Protein AF-A0A1Q9NNF5-F1 (afdb_monomer_lite)

Structure (mmCIF, N/CA/C/O backbone):
data_AF-A0A1Q9NNF5-F1
#
_entry.id   AF-A0A1Q9NNF5-F1
#
loop_
_atom_site.group_PDB
_atom_site.id
_atom_site.type_symbol
_atom_site.label_atom_id
_atom_site.label_alt_id
_atom_site.label_comp_id
_atom_site.label_asym_id
_atom_site.label_entity_id
_atom_site.label_seq_id
_atom_site.pdbx_PDB_ins_code
_atom_site.Cartn_x
_atom_site.Cartn_y
_atom_site.Cartn_z
_atom_site.occupancy
_atom_site.B_iso_or_equiv
_atom_site.auth_seq_id
_atom_site.auth_comp_id
_atom_site.auth_asym_id
_atom_site.auth_atom_id
_atom_site.pdbx_PDB_model_num
ATOM 1 N N . MET A 1 1 ? 34.067 -23.272 -30.850 1.00 52.88 1 MET A N 1
ATOM 2 C CA . MET A 1 1 ? 32.939 -22.988 -29.934 1.00 52.88 1 MET A CA 1
ATOM 3 C C . MET A 1 1 ? 32.273 -24.310 -29.605 1.00 52.88 1 MET A C 1
ATOM 5 O O . MET A 1 1 ? 31.992 -25.048 -30.540 1.00 52.88 1 MET A O 1
ATOM 9 N N . SER A 1 2 ? 32.090 -24.673 -28.335 1.00 59.97 2 SER A N 1
ATOM 10 C CA . SER A 1 2 ? 31.437 -25.950 -28.045 1.00 59.97 2 SER A CA 1
ATOM 11 C C . SER A 1 2 ? 29.929 -25.803 -28.293 1.00 59.97 2 SER A C 1
ATOM 13 O O . SER A 1 2 ? 29.270 -24.899 -27.780 1.00 59.97 2 SER A O 1
ATOM 15 N N . GLN A 1 3 ? 29.388 -26.689 -29.127 1.00 65.62 3 GLN A N 1
ATOM 16 C CA . GLN A 1 3 ? 27.963 -26.795 -29.451 1.00 65.62 3 GLN A CA 1
ATOM 17 C C . GLN A 1 3 ? 27.098 -26.946 -28.181 1.00 65.62 3 GLN A C 1
ATOM 19 O O . GLN A 1 3 ? 25.908 -26.631 -28.199 1.00 65.62 3 GLN A O 1
ATOM 24 N N . ALA A 1 4 ? 27.700 -27.371 -27.061 1.00 62.69 4 ALA A N 1
ATOM 25 C CA . ALA A 1 4 ? 27.049 -27.544 -25.768 1.00 62.69 4 ALA A CA 1
ATOM 26 C C . ALA A 1 4 ? 26.644 -26.219 -25.099 1.00 62.69 4 ALA A C 1
ATOM 28 O O . ALA A 1 4 ? 25.601 -26.186 -24.444 1.00 62.69 4 ALA A O 1
ATOM 29 N N . LEU A 1 5 ? 27.392 -25.120 -25.290 1.00 74.25 5 LEU A N 1
ATOM 30 C CA . LEU A 1 5 ? 26.993 -23.809 -24.765 1.00 74.25 5 LEU A CA 1
ATOM 31 C C . LEU A 1 5 ? 25.682 -23.343 -25.409 1.00 74.25 5 LEU A C 1
ATOM 33 O O . LEU A 1 5 ? 24.772 -22.940 -24.693 1.00 74.25 5 LEU A O 1
ATOM 37 N N . ILE A 1 6 ? 25.575 -23.445 -26.738 1.00 73.69 6 ILE A N 1
ATOM 38 C CA . ILE A 1 6 ? 24.424 -22.958 -27.521 1.00 73.69 6 ILE A CA 1
ATOM 39 C C . ILE A 1 6 ? 23.177 -23.814 -27.286 1.00 73.69 6 ILE A C 1
ATOM 41 O O . ILE A 1 6 ? 22.072 -23.290 -27.283 1.00 73.69 6 ILE A O 1
ATOM 45 N N . SER A 1 7 ? 23.346 -25.126 -27.105 1.00 73.69 7 SER A N 1
ATOM 46 C CA . SER A 1 7 ? 22.229 -26.080 -27.108 1.00 73.69 7 SER A CA 1
ATOM 47 C C . SER A 1 7 ? 21.717 -26.478 -25.724 1.00 73.69 7 SER A C 1
ATOM 49 O O . SER A 1 7 ? 20.664 -27.098 -25.644 1.00 73.69 7 SER A O 1
ATOM 51 N N . ASN A 1 8 ? 22.457 -26.206 -24.641 1.00 82.38 8 ASN A N 1
ATOM 52 C CA . ASN A 1 8 ? 22.173 -26.786 -23.323 1.00 82.38 8 ASN A CA 1
ATOM 53 C C . ASN A 1 8 ? 22.546 -25.871 -22.141 1.00 82.38 8 ASN A C 1
ATOM 55 O O . ASN A 1 8 ? 23.045 -26.329 -21.102 1.00 82.38 8 ASN A O 1
ATOM 59 N N . SER A 1 9 ? 22.289 -24.575 -22.287 1.00 87.25 9 SER A N 1
ATOM 60 C CA . SER A 1 9 ? 22.488 -23.573 -21.239 1.00 87.25 9 SER A CA 1
ATOM 61 C C . SER A 1 9 ? 21.176 -22.966 -20.741 1.00 87.25 9 SER A C 1
ATOM 63 O O . SER A 1 9 ? 20.181 -22.883 -21.462 1.00 87.25 9 SER A O 1
ATOM 65 N N . ILE A 1 10 ? 21.199 -22.527 -19.487 1.00 87.62 10 ILE A N 1
ATOM 66 C CA . ILE A 1 10 ? 20.149 -21.745 -18.844 1.00 87.62 10 ILE A CA 1
ATOM 67 C C . ILE A 1 10 ? 20.774 -20.422 -18.426 1.00 87.62 10 ILE A C 1
ATOM 69 O O . ILE A 1 10 ? 21.730 -20.415 -17.646 1.00 87.62 10 ILE A O 1
ATOM 73 N N . LEU A 1 11 ? 20.229 -19.321 -18.926 1.00 87.44 11 LEU A N 1
ATOM 74 C CA . LEU A 1 11 ? 20.533 -17.993 -18.427 1.00 87.44 11 LEU A CA 1
ATOM 75 C C . LEU A 1 11 ? 19.436 -17.554 -17.458 1.00 87.44 11 LEU A C 1
ATOM 77 O O . LEU A 1 11 ? 18.248 -17.644 -17.763 1.00 87.44 11 LEU A O 1
ATOM 81 N N . LEU A 1 12 ? 19.842 -17.072 -16.290 1.00 85.69 12 LEU A N 1
ATOM 82 C CA . LEU A 1 12 ? 18.960 -16.497 -15.288 1.00 85.69 12 LEU A CA 1
ATOM 83 C C . LEU A 1 12 ? 19.357 -15.043 -15.048 1.00 85.69 12 LEU A C 1
ATOM 85 O O . LEU A 1 12 ? 20.533 -14.753 -14.816 1.00 85.69 12 LEU A O 1
ATOM 89 N N . ILE A 1 13 ? 18.366 -14.159 -15.052 1.00 80.88 13 ILE A N 1
ATOM 90 C CA . ILE A 1 13 ? 18.505 -12.766 -14.624 1.00 80.88 13 ILE A CA 1
ATOM 91 C C . ILE A 1 13 ? 17.616 -12.585 -13.399 1.00 80.88 13 ILE A C 1
ATOM 93 O O . ILE A 1 13 ? 16.454 -13.002 -13.386 1.00 80.88 13 ILE A O 1
ATOM 97 N N . GLY A 1 14 ? 18.169 -12.017 -12.338 1.00 79.75 14 GLY A N 1
ATOM 98 C CA . GLY A 1 14 ? 17.475 -11.850 -11.073 1.00 79.75 14 GLY A CA 1
ATOM 99 C C . GLY A 1 14 ? 18.003 -10.690 -10.250 1.00 79.75 14 GLY A C 1
ATOM 100 O O . GLY A 1 14 ? 18.877 -9.943 -10.676 1.00 79.75 14 GLY A O 1
ATOM 101 N N . GLU A 1 15 ? 17.473 -10.581 -9.044 1.00 79.06 15 GLU A N 1
ATOM 102 C CA . GLU A 1 15 ? 17.769 -9.534 -8.077 1.00 79.06 15 GLU A CA 1
ATOM 103 C C . GLU A 1 15 ? 18.079 -10.141 -6.705 1.00 79.06 15 GLU A C 1
ATOM 105 O O . GLU A 1 15 ? 17.479 -11.138 -6.276 1.00 79.06 15 GLU A O 1
ATOM 110 N N . LYS A 1 16 ? 19.047 -9.541 -6.012 1.00 76.00 16 LYS A N 1
ATOM 111 C CA . LYS A 1 16 ? 19.482 -9.898 -4.664 1.00 76.00 16 LYS A CA 1
ATOM 112 C C . LYS A 1 16 ? 19.094 -8.801 -3.688 1.00 76.00 16 LYS A C 1
ATOM 114 O O . LYS A 1 16 ? 19.669 -7.720 -3.690 1.00 76.00 16 LYS A O 1
ATOM 119 N N . TYR A 1 17 ? 18.196 -9.125 -2.776 1.00 72.69 17 TYR A N 1
ATOM 120 C CA . TYR A 1 17 ? 17.794 -8.251 -1.682 1.00 72.69 17 TYR A CA 1
ATOM 121 C C . TYR A 1 17 ? 18.432 -8.752 -0.397 1.00 72.69 17 TYR A C 1
ATOM 123 O O . TYR A 1 17 ? 17.888 -9.681 0.187 1.00 72.69 17 TYR A O 1
ATOM 131 N N . GLN A 1 18 ? 19.558 -8.187 0.048 1.00 72.50 18 GLN A N 1
ATOM 132 C CA . GLN A 1 18 ? 20.270 -8.580 1.280 1.00 72.50 18 GLN A CA 1
ATOM 133 C C . GLN A 1 18 ? 20.486 -10.115 1.424 1.00 72.50 18 GLN A C 1
ATOM 135 O O . GLN A 1 18 ? 21.548 -10.633 1.074 1.00 72.50 18 GLN A O 1
ATOM 140 N N . THR A 1 19 ? 19.478 -10.860 1.902 1.00 65.31 19 THR A N 1
ATOM 141 C CA . THR A 1 19 ? 19.438 -12.328 2.067 1.00 65.31 19 THR A CA 1
ATOM 142 C C . THR A 1 19 ? 18.546 -13.086 1.061 1.00 65.31 19 THR A C 1
ATOM 144 O O . THR A 1 19 ? 18.674 -14.308 0.906 1.00 65.31 19 THR A O 1
ATOM 147 N N . LYS A 1 20 ? 17.638 -12.409 0.352 1.00 74.69 20 LYS A N 1
ATOM 148 C CA . LYS A 1 20 ? 16.698 -12.998 -0.612 1.00 74.69 20 LYS A CA 1
ATOM 149 C C . LYS A 1 20 ? 17.217 -12.870 -2.043 1.00 74.69 20 LYS A C 1
ATOM 151 O O . LYS A 1 20 ? 17.860 -11.896 -2.410 1.00 74.69 20 LYS A O 1
ATOM 156 N N . LEU A 1 21 ? 16.911 -13.880 -2.852 1.00 78.56 21 LEU A N 1
ATOM 157 C CA . LEU A 1 21 ? 17.210 -13.905 -4.282 1.00 78.56 21 LEU A CA 1
ATOM 158 C C . LEU A 1 21 ? 15.917 -14.174 -5.049 1.00 78.56 21 LEU A C 1
ATOM 160 O O . LEU A 1 21 ? 15.221 -15.159 -4.758 1.00 78.56 21 LEU A O 1
ATOM 164 N N . VAL A 1 22 ? 15.606 -13.303 -6.002 1.00 75.25 22 VAL A N 1
ATOM 165 C CA . VAL A 1 22 ? 14.420 -13.369 -6.859 1.00 75.25 22 VAL A CA 1
ATOM 166 C C . VAL A 1 22 ? 14.890 -13.511 -8.300 1.00 75.25 22 VAL A C 1
ATOM 168 O O . VAL A 1 22 ? 15.716 -12.734 -8.757 1.00 75.25 22 VAL A O 1
ATOM 171 N N . TRP A 1 23 ? 14.404 -14.526 -9.011 1.00 81.00 23 TRP A N 1
ATOM 172 C CA . TRP A 1 23 ? 14.665 -14.663 -10.443 1.00 81.00 23 TRP A CA 1
ATOM 173 C C . TRP A 1 23 ? 13.545 -13.968 -11.199 1.00 81.00 23 TRP A C 1
ATOM 175 O O . TRP A 1 23 ? 12.379 -14.266 -10.955 1.00 81.00 23 TRP A O 1
ATOM 185 N N . ILE A 1 24 ? 13.914 -13.052 -12.085 1.00 68.88 24 ILE A N 1
ATOM 186 C CA . ILE A 1 24 ? 12.979 -12.227 -12.853 1.00 68.88 24 ILE A CA 1
ATOM 187 C C . ILE A 1 24 ? 12.796 -12.832 -14.236 1.00 68.88 24 ILE A C 1
ATOM 189 O O . ILE A 1 24 ? 11.685 -12.887 -14.749 1.00 68.88 24 ILE A O 1
ATOM 193 N N . GLN A 1 25 ? 13.883 -13.327 -14.828 1.00 70.31 25 GLN A N 1
ATOM 194 C CA . GLN A 1 25 ? 13.855 -13.886 -16.167 1.00 70.31 25 GLN A CA 1
ATOM 195 C C . GLN A 1 25 ? 14.665 -15.172 -16.249 1.00 70.31 25 GLN A C 1
ATOM 197 O O . GLN A 1 25 ? 15.715 -15.325 -15.618 1.00 70.31 25 GLN A O 1
ATOM 202 N N . ILE A 1 26 ? 14.158 -16.099 -17.053 1.00 81.19 26 ILE A N 1
ATOM 203 C CA . ILE A 1 26 ? 14.744 -17.411 -17.282 1.00 81.19 26 ILE A CA 1
ATOM 204 C C . ILE A 1 26 ? 14.746 -17.636 -18.786 1.00 81.19 26 ILE A C 1
ATOM 206 O O . ILE A 1 26 ? 13.696 -17.575 -19.420 1.00 81.19 26 ILE A O 1
ATOM 210 N N . TYR A 1 27 ? 15.910 -17.934 -19.347 1.00 82.38 27 TYR A N 1
ATOM 211 C CA . TYR A 1 27 ? 16.028 -18.380 -20.724 1.00 82.38 27 TYR A CA 1
ATOM 212 C C . TYR A 1 27 ? 16.717 -19.734 -20.776 1.00 82.38 27 TYR A C 1
ATOM 214 O O . TYR A 1 27 ? 17.855 -19.894 -20.342 1.00 82.38 27 TYR A O 1
ATOM 222 N N . GLU A 1 28 ? 15.994 -20.721 -21.290 1.00 85.81 28 GLU A N 1
ATOM 223 C CA . GLU A 1 28 ? 16.444 -22.097 -21.437 1.00 85.81 28 GLU A CA 1
ATOM 224 C C . GLU A 1 28 ? 16.640 -22.372 -22.926 1.00 85.81 28 GLU A C 1
ATOM 226 O O . GLU A 1 28 ? 15.681 -22.384 -23.692 1.00 85.81 28 GLU A O 1
ATOM 231 N N . THR A 1 29 ? 17.896 -22.528 -23.335 1.00 83.38 29 THR A N 1
ATOM 232 C CA . THR A 1 29 ? 18.288 -22.547 -24.755 1.00 83.38 29 THR A CA 1
ATOM 233 C C . THR A 1 29 ? 17.763 -23.746 -25.538 1.00 83.38 29 THR A C 1
ATOM 235 O O . THR A 1 29 ? 17.533 -23.614 -26.736 1.00 83.38 29 THR A O 1
ATOM 238 N N . SER A 1 30 ? 17.561 -24.901 -24.894 1.00 79.69 30 SER A N 1
ATOM 239 C CA . SER A 1 30 ? 17.047 -26.096 -25.574 1.00 79.69 30 SER A CA 1
ATOM 240 C C . SER A 1 30 ? 15.529 -26.064 -25.739 1.00 79.69 30 SER A C 1
ATOM 242 O O . SER A 1 30 ? 15.011 -26.674 -26.664 1.00 79.69 30 SER A O 1
ATOM 244 N N . GLN A 1 31 ? 14.820 -25.368 -24.846 1.00 77.75 31 GLN A N 1
ATOM 245 C CA . GLN A 1 31 ? 13.364 -25.424 -24.669 1.00 77.75 31 GLN A CA 1
ATOM 246 C C . GLN A 1 31 ? 12.803 -26.839 -24.416 1.00 77.75 31 GLN A C 1
ATOM 248 O O . GLN A 1 31 ? 11.600 -27.072 -24.518 1.00 77.75 31 GLN A O 1
ATOM 253 N N . LEU A 1 32 ? 13.655 -27.803 -24.049 1.00 79.88 32 LEU A N 1
ATOM 254 C CA . LEU A 1 32 ? 13.288 -29.210 -23.850 1.00 79.88 32 LEU A CA 1
ATOM 255 C C . LEU A 1 32 ? 13.129 -29.581 -22.364 1.00 79.88 32 LEU A C 1
ATOM 257 O O . LEU A 1 32 ? 12.728 -30.706 -22.034 1.00 79.88 32 LEU A O 1
ATOM 261 N N . LEU A 1 33 ? 13.462 -28.683 -21.427 1.00 82.25 33 LEU A N 1
ATOM 262 C CA . LEU A 1 33 ? 13.377 -28.984 -19.997 1.00 82.25 33 LEU A CA 1
ATOM 263 C C . LEU A 1 33 ? 11.938 -28.930 -19.471 1.00 82.25 33 LEU A C 1
ATOM 265 O O . LEU A 1 33 ? 11.302 -27.884 -19.421 1.00 82.25 33 LEU A O 1
ATOM 269 N N . LYS A 1 34 ? 11.466 -30.058 -18.923 1.00 83.38 34 LYS A N 1
ATOM 270 C CA . LYS A 1 34 ? 10.212 -30.099 -18.154 1.00 83.38 34 LYS A CA 1
ATOM 271 C C . LYS A 1 34 ? 10.272 -29.147 -16.955 1.00 83.38 34 LYS A C 1
ATOM 273 O O . LYS A 1 34 ? 11.244 -29.158 -16.193 1.00 83.38 34 LYS A O 1
ATOM 278 N N . GLU A 1 35 ? 9.177 -28.434 -16.711 1.00 78.56 35 GLU A N 1
ATOM 279 C CA . GLU A 1 35 ? 9.052 -27.403 -15.673 1.00 78.56 35 GLU A CA 1
ATOM 280 C C . GLU A 1 35 ? 9.524 -27.863 -14.280 1.00 78.56 35 GLU A C 1
ATOM 282 O O . GLU A 1 35 ? 10.325 -27.191 -13.629 1.00 78.56 35 GLU A O 1
ATOM 287 N N . LYS A 1 36 ? 9.113 -29.060 -13.832 1.00 77.75 36 LYS A N 1
ATOM 288 C CA . LYS A 1 36 ? 9.532 -29.632 -12.536 1.00 77.75 36 LYS A CA 1
ATOM 289 C C . LYS A 1 36 ? 11.057 -29.728 -12.404 1.00 77.75 36 LYS A C 1
ATOM 291 O O . LYS A 1 36 ? 11.611 -29.479 -11.334 1.00 77.75 36 LYS A O 1
ATOM 296 N N . LYS A 1 37 ? 11.745 -30.090 -13.491 1.00 82.25 37 LYS A N 1
ATOM 297 C CA . LYS A 1 37 ? 13.206 -30.222 -13.530 1.00 82.25 37 LYS A CA 1
ATOM 298 C C . LYS A 1 37 ? 13.874 -28.847 -13.518 1.00 82.25 37 LYS A C 1
ATOM 300 O O . LYS A 1 37 ? 14.838 -28.663 -12.780 1.00 82.25 37 LYS A O 1
ATOM 305 N N . LEU A 1 38 ? 13.324 -27.884 -14.258 1.00 81.81 38 LEU A N 1
ATOM 306 C CA . LEU A 1 38 ? 13.782 -26.494 -14.265 1.00 81.81 38 LEU A CA 1
ATOM 307 C C . LEU A 1 38 ? 13.649 -25.844 -12.877 1.00 81.81 38 LEU A C 1
ATOM 309 O O . LEU A 1 38 ? 14.628 -25.314 -12.355 1.00 81.81 38 LEU A O 1
ATOM 313 N N . ARG A 1 39 ? 12.491 -25.982 -12.213 1.00 80.94 39 ARG A N 1
ATOM 314 C CA . ARG A 1 39 ? 12.267 -25.483 -10.841 1.00 80.94 39 ARG A CA 1
ATOM 315 C C . ARG A 1 39 ? 13.273 -26.054 -9.838 1.00 80.94 39 ARG A C 1
ATOM 317 O O . ARG A 1 39 ? 13.749 -25.327 -8.968 1.00 80.94 39 ARG A O 1
ATOM 324 N N . ASN A 1 40 ? 13.613 -27.339 -9.955 1.00 82.25 40 ASN A N 1
ATOM 325 C CA . ASN A 1 40 ? 14.619 -27.962 -9.093 1.00 82.25 40 ASN A CA 1
ATOM 326 C C . ASN A 1 40 ? 16.016 -27.369 -9.324 1.00 82.25 40 ASN A C 1
ATOM 328 O O . ASN A 1 40 ? 16.675 -27.003 -8.356 1.00 82.25 40 ASN A O 1
ATOM 332 N N . ILE A 1 41 ? 16.426 -27.193 -10.585 1.00 85.62 41 ILE A N 1
ATOM 333 C CA . ILE A 1 41 ? 17.709 -26.559 -10.930 1.00 85.62 41 ILE A CA 1
ATOM 334 C C . ILE A 1 41 ? 17.779 -25.137 -10.357 1.00 85.62 41 ILE A C 1
ATOM 336 O O . ILE A 1 41 ? 18.749 -24.782 -9.694 1.00 85.62 41 ILE A O 1
ATOM 340 N N . ILE A 1 42 ? 16.729 -24.337 -10.547 1.00 86.56 42 ILE A N 1
ATOM 341 C CA . ILE A 1 42 ? 16.661 -22.953 -10.060 1.00 86.56 42 ILE A CA 1
ATOM 342 C C . ILE A 1 42 ? 16.744 -22.890 -8.527 1.00 86.56 42 ILE A C 1
ATOM 344 O O . ILE A 1 42 ? 17.448 -22.038 -7.975 1.00 86.56 42 ILE A O 1
ATOM 348 N N . ARG A 1 43 ? 16.060 -23.804 -7.823 1.00 84.38 43 ARG A N 1
ATOM 349 C CA . ARG A 1 43 ? 16.117 -23.908 -6.356 1.00 84.38 43 ARG A CA 1
ATOM 350 C C . ARG A 1 43 ? 17.526 -24.250 -5.871 1.00 84.38 43 ARG A C 1
ATOM 352 O O . ARG A 1 43 ? 17.997 -23.652 -4.899 1.00 84.38 43 ARG A O 1
ATOM 359 N N . ASP A 1 44 ? 18.203 -25.170 -6.550 1.00 84.81 44 ASP A N 1
ATOM 360 C CA . ASP A 1 44 ? 19.571 -25.565 -6.214 1.00 84.81 44 ASP A CA 1
ATOM 361 C C . ASP A 1 44 ? 20.545 -24.400 -6.420 1.00 84.81 44 ASP A C 1
ATOM 363 O O . ASP A 1 44 ? 21.310 -24.071 -5.509 1.00 84.81 44 ASP A O 1
ATOM 367 N N . ILE A 1 45 ? 20.467 -23.712 -7.564 1.00 86.62 45 ILE A N 1
ATOM 368 C CA . ILE A 1 45 ? 21.270 -22.513 -7.851 1.00 86.62 45 ILE A CA 1
ATOM 369 C C . ILE A 1 45 ? 21.061 -21.463 -6.754 1.00 86.62 45 ILE A C 1
ATOM 371 O O . ILE A 1 45 ? 22.030 -21.012 -6.137 1.00 86.62 45 ILE A O 1
ATOM 375 N N . LYS A 1 46 ? 19.800 -21.133 -6.445 1.00 85.19 46 LYS A N 1
ATOM 376 C CA . LYS A 1 46 ? 19.439 -20.171 -5.394 1.00 85.19 46 LYS A CA 1
ATOM 377 C C . LYS A 1 46 ? 20.054 -20.546 -4.043 1.00 85.19 46 LYS A C 1
ATOM 379 O O . LYS A 1 46 ? 20.687 -19.711 -3.403 1.00 85.19 46 LYS A O 1
ATOM 384 N N . THR A 1 47 ? 19.943 -21.813 -3.644 1.00 83.94 47 THR A N 1
ATOM 385 C CA . THR A 1 47 ? 20.493 -22.319 -2.376 1.00 83.94 47 THR A CA 1
ATOM 386 C C . THR A 1 47 ? 22.017 -22.190 -2.317 1.00 83.94 47 THR A C 1
ATOM 388 O O . THR A 1 47 ? 22.580 -21.861 -1.270 1.00 83.94 47 THR A O 1
ATOM 391 N N . HIS A 1 48 ? 22.709 -22.456 -3.426 1.00 83.38 48 HIS A N 1
ATOM 392 C CA . HIS A 1 48 ? 24.164 -22.354 -3.491 1.00 83.38 48 HIS A CA 1
ATOM 393 C C . HIS A 1 48 ? 24.665 -20.908 -3.414 1.00 83.38 48 HIS A C 1
ATOM 395 O O . HIS A 1 48 ? 25.661 -20.666 -2.724 1.00 83.38 48 HIS A O 1
ATOM 401 N N . ILE A 1 49 ? 23.970 -19.971 -4.065 1.00 82.19 49 ILE A N 1
ATOM 402 C CA . ILE A 1 49 ? 24.294 -18.539 -4.022 1.00 82.19 49 ILE A CA 1
ATOM 403 C C . ILE A 1 49 ? 23.993 -17.962 -2.629 1.00 82.19 49 ILE A C 1
ATOM 405 O O . ILE A 1 49 ? 24.868 -17.341 -2.034 1.00 82.19 49 ILE A O 1
ATOM 409 N N . GLN A 1 50 ? 22.813 -18.228 -2.053 1.00 81.75 50 GLN A N 1
ATOM 410 C CA . GLN A 1 50 ? 22.420 -17.694 -0.736 1.00 81.75 50 GLN A CA 1
ATOM 411 C C . GLN A 1 50 ? 23.322 -18.168 0.410 1.00 81.75 50 GLN A C 1
ATOM 413 O O . GLN A 1 50 ? 23.565 -17.428 1.355 1.00 81.75 50 GLN A O 1
ATOM 418 N N . LYS A 1 51 ? 23.865 -19.388 0.324 1.00 82.06 51 LYS A N 1
ATOM 419 C CA . LYS A 1 51 ? 24.823 -19.913 1.312 1.00 82.06 51 LYS A CA 1
ATOM 420 C C . LYS A 1 51 ? 26.258 -19.393 1.106 1.00 82.06 51 LYS A C 1
ATOM 422 O O . LYS A 1 51 ? 27.180 -19.980 1.666 1.00 82.06 51 LYS A O 1
ATOM 427 N N . ASN A 1 52 ? 26.465 -18.372 0.263 1.00 71.94 52 ASN A N 1
ATOM 428 C CA . ASN A 1 52 ? 27.774 -17.827 -0.127 1.00 71.94 52 ASN A CA 1
ATOM 429 C C . ASN A 1 52 ? 28.774 -18.901 -0.595 1.00 71.94 52 ASN A C 1
ATOM 431 O O . ASN A 1 52 ? 29.987 -18.757 -0.454 1.00 71.94 52 ASN A O 1
ATOM 435 N N . ARG A 1 53 ? 28.284 -20.017 -1.157 1.00 74.25 53 ARG A N 1
ATOM 436 C CA . ARG A 1 53 ? 29.151 -21.135 -1.563 1.00 74.25 53 ARG A CA 1
ATOM 437 C C . ARG A 1 53 ? 29.754 -20.954 -2.957 1.00 74.25 53 ARG A C 1
ATOM 439 O O . ARG A 1 53 ? 30.411 -21.866 -3.461 1.00 74.25 53 ARG A O 1
ATOM 446 N N . ILE A 1 54 ? 29.442 -19.846 -3.609 1.00 75.12 54 ILE A N 1
ATOM 447 C CA . ILE A 1 54 ? 29.984 -19.393 -4.885 1.00 75.12 54 ILE A CA 1
ATOM 448 C C . ILE A 1 54 ? 30.202 -17.893 -4.679 1.00 75.12 54 ILE A C 1
ATOM 450 O O . ILE A 1 54 ? 29.374 -17.268 -4.023 1.00 75.12 54 ILE A O 1
ATOM 454 N N . LYS A 1 55 ? 31.313 -17.337 -5.170 1.00 79.50 55 LYS A N 1
ATOM 455 C CA . LYS A 1 55 ? 31.590 -15.891 -5.122 1.00 79.50 55 LYS A CA 1
ATOM 456 C C . LYS A 1 55 ? 31.223 -15.241 -6.460 1.00 79.50 55 LYS A C 1
ATOM 458 O O . LYS A 1 55 ? 31.315 -15.908 -7.491 1.00 79.50 55 LYS A O 1
ATOM 463 N N . SER A 1 56 ? 30.844 -13.962 -6.456 1.00 81.00 56 SER A N 1
ATOM 464 C CA . SER A 1 56 ? 30.572 -13.217 -7.696 1.00 81.00 56 SER A CA 1
ATOM 465 C C . SER A 1 56 ? 31.810 -13.251 -8.598 1.00 81.00 56 SER A C 1
ATOM 467 O O . SER A 1 56 ? 32.933 -13.165 -8.094 1.00 81.00 56 SER A O 1
ATOM 469 N N . GLY A 1 57 ? 31.620 -13.452 -9.903 1.00 78.94 57 GLY A N 1
ATOM 470 C CA . GLY A 1 57 ? 32.711 -13.579 -10.876 1.00 78.94 57 GLY A CA 1
ATOM 471 C C . GLY A 1 57 ? 33.441 -14.929 -10.830 1.00 78.94 57 GLY A C 1
ATOM 472 O O . GLY A 1 57 ? 34.480 -15.103 -11.473 1.00 78.94 57 GLY A O 1
ATOM 473 N N . SER A 1 58 ? 32.923 -15.911 -10.081 1.00 79.19 58 SER A N 1
ATOM 474 C CA . SER A 1 58 ? 33.480 -17.265 -10.025 1.00 79.19 58 SER A CA 1
ATOM 475 C C . SER A 1 58 ? 32.540 -18.301 -10.636 1.00 79.19 58 SER A C 1
ATOM 477 O O . SER A 1 58 ? 31.317 -18.165 -10.633 1.00 79.19 58 SER A O 1
ATOM 479 N N . ALA A 1 59 ? 33.145 -19.354 -11.179 1.00 82.31 59 ALA A N 1
ATOM 480 C CA . ALA A 1 59 ? 32.447 -20.480 -11.774 1.00 82.31 59 ALA A CA 1
ATOM 481 C C . ALA A 1 59 ? 32.550 -21.693 -10.843 1.00 82.31 59 ALA A C 1
ATOM 483 O O . ALA A 1 59 ? 33.624 -21.982 -10.313 1.00 82.31 59 ALA A O 1
ATOM 484 N N . ARG A 1 60 ? 31.451 -22.426 -10.653 1.00 82.06 60 ARG A N 1
ATOM 485 C CA . ARG A 1 60 ? 31.414 -23.639 -9.833 1.00 82.06 60 ARG A CA 1
ATOM 486 C C . ARG A 1 60 ? 30.861 -24.823 -10.606 1.00 82.06 60 ARG A C 1
ATOM 488 O O . ARG A 1 60 ? 29.771 -24.756 -11.166 1.00 82.06 60 ARG A O 1
ATOM 495 N N . LYS A 1 61 ? 31.571 -25.947 -10.523 1.00 82.62 61 LYS A N 1
ATOM 496 C CA . LYS A 1 61 ? 31.102 -27.242 -11.014 1.00 82.62 61 LYS A CA 1
ATOM 497 C C . LYS A 1 61 ? 30.207 -27.923 -9.974 1.00 82.62 61 LYS A C 1
ATOM 499 O O . LYS A 1 61 ? 30.560 -28.024 -8.796 1.00 82.62 61 LYS A O 1
ATOM 504 N N . PHE A 1 62 ? 29.035 -28.372 -10.402 1.00 80.25 62 PHE A N 1
ATOM 505 C CA . PHE A 1 62 ? 28.118 -29.183 -9.606 1.00 80.25 62 PHE A CA 1
ATOM 506 C C . PHE A 1 62 ? 28.505 -30.663 -9.693 1.00 80.25 62 PHE A C 1
ATOM 508 O O . PHE A 1 62 ? 29.186 -31.085 -10.626 1.00 80.25 62 PHE A O 1
ATOM 515 N N . LYS A 1 63 ? 28.016 -31.482 -8.749 1.00 73.88 63 LYS A N 1
ATOM 516 C CA . LYS A 1 63 ? 28.193 -32.951 -8.785 1.00 73.88 63 LYS A CA 1
ATOM 517 C C . LYS A 1 63 ? 27.669 -33.578 -10.084 1.00 73.88 63 LYS A C 1
ATOM 519 O O . LYS A 1 63 ? 28.140 -34.628 -10.490 1.00 73.88 63 LYS A O 1
ATOM 524 N N . THR A 1 64 ? 26.728 -32.907 -10.745 1.00 72.88 64 THR A N 1
ATOM 525 C CA . THR A 1 64 ? 26.153 -33.292 -12.039 1.00 72.88 64 THR A CA 1
ATOM 526 C C . THR A 1 64 ? 27.071 -33.016 -13.235 1.00 72.88 64 THR A C 1
ATOM 528 O O . THR A 1 64 ? 26.657 -33.225 -14.368 1.00 72.88 64 THR A O 1
ATOM 531 N N . GLY A 1 65 ? 28.281 -32.488 -13.020 1.00 72.62 65 GLY A N 1
ATOM 532 C CA . GLY A 1 65 ? 29.225 -32.121 -14.079 1.00 72.62 65 GLY A CA 1
ATOM 533 C C . GLY A 1 65 ? 28.979 -30.744 -14.701 1.00 72.62 65 GLY A C 1
ATOM 534 O O . GLY A 1 65 ? 29.901 -30.187 -15.289 1.00 72.62 65 GLY A O 1
ATOM 535 N N . LYS A 1 66 ? 27.785 -30.172 -14.504 1.00 81.50 66 LYS A N 1
ATOM 536 C CA . LYS A 1 66 ? 27.382 -28.855 -15.014 1.00 81.50 66 LYS A CA 1
ATOM 537 C C . LYS A 1 66 ? 28.058 -27.716 -14.267 1.00 81.50 66 LYS A C 1
ATOM 539 O O . LYS A 1 66 ? 28.356 -27.832 -13.074 1.00 81.50 66 LYS A O 1
ATOM 544 N N . LEU A 1 67 ? 28.258 -26.606 -14.958 1.00 81.94 67 LEU A N 1
ATOM 545 C CA . LEU A 1 67 ? 29.011 -25.467 -14.468 1.00 81.94 67 LEU A CA 1
ATOM 546 C C . LEU A 1 67 ? 28.095 -24.246 -14.348 1.00 81.94 67 LEU A C 1
ATOM 548 O O . LEU A 1 67 ? 27.291 -23.961 -15.230 1.00 81.94 67 LEU A O 1
ATOM 552 N N . LEU A 1 68 ? 28.190 -23.558 -13.214 1.00 84.19 68 LEU A N 1
ATOM 553 C CA . LEU A 1 68 ? 27.435 -22.351 -12.905 1.00 84.19 68 LEU A CA 1
ATOM 554 C C . LEU A 1 68 ? 28.402 -21.183 -12.775 1.00 84.19 68 LEU A C 1
ATOM 556 O O . LEU A 1 68 ? 29.245 -21.193 -11.878 1.00 84.19 68 LEU A O 1
ATOM 560 N N . TYR A 1 69 ? 28.266 -20.186 -13.636 1.00 83.19 69 TYR A N 1
ATOM 561 C CA . TYR A 1 69 ? 28.886 -18.878 -13.466 1.00 83.19 69 TYR A CA 1
ATOM 562 C C . TYR A 1 69 ? 27.830 -17.889 -13.014 1.00 83.19 69 TYR A C 1
ATOM 564 O O . TYR A 1 69 ? 26.705 -17.918 -13.510 1.00 83.19 69 TYR A O 1
ATOM 572 N N . TYR A 1 70 ? 28.170 -17.036 -12.057 1.00 86.25 70 TYR A N 1
ATOM 573 C CA . TYR A 1 70 ? 27.286 -15.945 -11.689 1.00 86.25 70 TYR A CA 1
ATOM 574 C C . TYR A 1 70 ? 28.080 -14.681 -11.386 1.00 86.25 70 TYR A C 1
ATOM 576 O O . TYR A 1 70 ? 29.204 -14.737 -10.877 1.00 86.25 70 TYR A O 1
ATOM 584 N N . GLU A 1 71 ? 27.469 -13.547 -11.700 1.00 81.94 71 GLU A N 1
ATOM 585 C CA . GLU A 1 71 ? 28.077 -12.232 -11.589 1.00 81.94 71 GLU A CA 1
ATOM 586 C C . GLU A 1 71 ? 27.074 -11.221 -11.041 1.00 81.94 71 GLU A C 1
ATOM 588 O O . GLU A 1 71 ? 25.878 -11.264 -11.336 1.00 81.94 71 GLU A O 1
ATOM 593 N N . ILE A 1 72 ? 27.606 -10.343 -10.201 1.00 77.69 72 ILE A N 1
ATOM 594 C CA . ILE A 1 72 ? 26.963 -9.154 -9.656 1.00 77.69 72 ILE A CA 1
ATOM 595 C C . ILE A 1 72 ? 27.852 -7.992 -10.106 1.00 77.69 72 ILE A C 1
ATOM 597 O O . ILE A 1 72 ? 28.919 -7.830 -9.502 1.00 77.69 72 ILE A O 1
ATOM 601 N N . PRO A 1 73 ? 27.496 -7.292 -11.199 1.00 62.53 73 PRO A N 1
ATOM 602 C CA . PRO A 1 73 ? 28.362 -6.288 -11.816 1.00 62.53 73 PRO A CA 1
ATOM 603 C C . PRO A 1 73 ? 28.533 -5.046 -10.932 1.00 62.53 73 PRO A C 1
ATOM 605 O O . PRO A 1 73 ? 29.653 -4.564 -10.791 1.00 62.53 73 PRO A O 1
ATOM 608 N N . ASP A 1 74 ? 27.474 -4.630 -10.229 1.00 60.94 74 ASP A N 1
ATOM 609 C CA . ASP A 1 74 ? 27.506 -3.552 -9.238 1.00 60.94 74 ASP A CA 1
ATOM 610 C C . ASP A 1 74 ? 26.952 -4.026 -7.893 1.00 60.94 74 ASP A C 1
ATOM 612 O O . ASP A 1 74 ? 25.851 -4.572 -7.821 1.00 60.94 74 ASP A O 1
ATOM 616 N N . GLN A 1 75 ? 27.714 -3.801 -6.820 1.00 55.78 75 GLN A N 1
ATOM 617 C CA . GLN A 1 75 ? 27.205 -3.918 -5.453 1.00 55.78 75 GLN A CA 1
ATOM 618 C C . GLN A 1 75 ? 26.599 -2.572 -5.064 1.00 55.78 75 GLN A C 1
ATOM 620 O O . GLN A 1 75 ? 27.316 -1.584 -4.879 1.00 55.78 75 GLN A O 1
ATOM 625 N N . SER A 1 76 ? 25.277 -2.531 -4.963 1.00 50.47 76 SER A N 1
ATOM 626 C CA . SER A 1 76 ? 24.533 -1.352 -4.546 1.00 50.47 76 SER A CA 1
ATOM 627 C C . SER A 1 76 ? 24.973 -0.954 -3.130 1.00 50.47 76 SER A C 1
ATOM 629 O O . SER A 1 76 ? 24.898 -1.730 -2.178 1.00 50.47 76 SER A O 1
ATOM 631 N N . LYS A 1 77 ? 25.465 0.283 -2.980 1.00 46.41 77 LYS A N 1
ATOM 632 C CA . LYS A 1 77 ? 25.792 0.876 -1.669 1.00 46.41 77 LYS A CA 1
ATOM 633 C C . LYS A 1 77 ? 24.556 1.464 -0.972 1.00 46.41 77 LYS A C 1
ATOM 635 O O . LYS A 1 77 ? 24.674 1.979 0.133 1.00 46.41 77 LYS A O 1
ATOM 640 N N . THR A 1 78 ? 23.387 1.423 -1.615 1.00 44.31 78 THR A N 1
ATOM 641 C CA . THR A 1 78 ? 22.230 2.267 -1.282 1.00 44.31 78 THR A CA 1
ATOM 642 C C . THR A 1 78 ? 20.917 1.497 -1.398 1.00 44.31 78 THR A C 1
ATOM 644 O O . THR A 1 78 ? 20.206 1.708 -2.372 1.00 44.31 78 THR A O 1
ATOM 647 N N . GLY A 1 79 ? 20.597 0.596 -0.460 1.00 50.31 79 GLY A N 1
ATOM 648 C CA . GLY A 1 79 ? 19.253 0.001 -0.260 1.00 50.31 79 GLY A CA 1
ATOM 649 C C . GLY A 1 79 ? 18.590 -0.764 -1.426 1.00 50.31 79 GLY A C 1
ATOM 650 O O . GLY A 1 79 ? 17.642 -1.507 -1.199 1.00 50.31 79 GLY A O 1
ATOM 651 N N . LYS A 1 80 ? 19.086 -0.633 -2.658 1.00 55.31 80 LYS A N 1
ATOM 652 C CA . LYS A 1 80 ? 18.549 -1.205 -3.890 1.00 55.31 80 LYS A CA 1
ATOM 653 C C . LYS A 1 80 ? 19.037 -2.645 -4.044 1.00 55.31 80 LYS A C 1
ATOM 655 O O . LYS A 1 80 ? 20.177 -2.928 -3.658 1.00 55.31 80 LYS A O 1
ATOM 660 N N . PRO A 1 81 ? 18.220 -3.547 -4.609 1.00 58.47 81 PRO A N 1
ATOM 661 C CA . PRO A 1 81 ? 18.648 -4.913 -4.870 1.00 58.47 81 PRO A CA 1
ATOM 662 C C . PRO A 1 81 ? 19.808 -4.966 -5.871 1.00 58.47 81 PRO A C 1
ATOM 664 O O . PRO A 1 81 ? 19.810 -4.247 -6.870 1.00 58.47 81 PRO A O 1
ATOM 667 N N . ASP A 1 82 ? 20.774 -5.857 -5.635 1.00 73.19 82 ASP A N 1
ATOM 668 C CA . ASP A 1 82 ? 21.851 -6.106 -6.596 1.00 73.19 82 ASP A CA 1
ATOM 669 C C . ASP A 1 82 ? 21.317 -6.949 -7.758 1.00 73.19 82 ASP A C 1
ATOM 671 O O . ASP A 1 82 ? 20.750 -8.024 -7.533 1.00 73.19 82 ASP A O 1
ATOM 675 N N . LYS A 1 83 ? 21.553 -6.542 -9.008 1.00 75.31 83 LYS A N 1
ATOM 676 C CA . LYS A 1 83 ? 21.258 -7.417 -10.149 1.00 75.31 83 LYS A CA 1
ATOM 677 C C . LYS A 1 83 ? 22.218 -8.606 -10.173 1.00 75.31 83 LYS A C 1
ATOM 679 O O . LYS A 1 83 ? 23.432 -8.459 -10.048 1.00 75.31 83 LYS A O 1
ATOM 684 N N . ILE A 1 84 ? 21.657 -9.800 -10.342 1.00 82.06 84 ILE A N 1
ATOM 685 C CA . ILE A 1 84 ? 22.386 -11.059 -10.476 1.00 82.06 84 ILE A CA 1
ATOM 686 C C . ILE A 1 84 ? 22.156 -11.611 -11.873 1.00 82.06 84 ILE A C 1
ATOM 688 O O . ILE A 1 84 ? 21.021 -11.856 -12.280 1.00 82.06 84 ILE A O 1
ATOM 692 N N . TYR A 1 85 ? 23.253 -11.941 -12.542 1.00 85.81 85 TYR A N 1
ATOM 693 C CA . TYR A 1 85 ? 23.246 -12.682 -13.793 1.00 85.81 85 TYR A CA 1
ATOM 694 C C . TYR A 1 85 ? 23.861 -14.053 -13.556 1.00 85.81 85 TYR A C 1
ATOM 696 O O . TYR A 1 85 ? 24.880 -14.178 -12.872 1.00 85.81 85 TYR A O 1
ATOM 704 N N . CYS A 1 86 ? 23.250 -15.101 -14.102 1.00 88.56 86 CYS A N 1
ATOM 705 C CA . CYS A 1 86 ? 23.721 -16.457 -13.886 1.00 88.56 86 CYS A CA 1
ATOM 706 C C . CYS A 1 86 ? 23.625 -17.322 -15.142 1.00 88.56 86 CYS A C 1
ATOM 708 O O . CYS A 1 86 ? 22.554 -17.481 -15.718 1.00 88.56 86 CYS A O 1
ATOM 710 N N . LEU A 1 87 ? 24.750 -17.918 -15.534 1.00 89.38 87 LEU A N 1
ATOM 711 C CA . LEU A 1 87 ? 24.850 -18.880 -16.623 1.00 89.38 87 LEU A CA 1
ATOM 712 C C . LEU A 1 87 ? 25.059 -20.280 -16.054 1.00 89.38 87 LEU A C 1
ATOM 714 O O . LEU A 1 87 ? 26.104 -20.577 -15.472 1.00 89.38 87 LEU A O 1
ATOM 718 N N . TYR A 1 88 ? 24.082 -21.154 -16.256 1.00 88.56 88 TYR A N 1
ATOM 719 C CA . TYR A 1 88 ? 24.179 -22.573 -15.948 1.00 88.56 88 TYR A CA 1
ATOM 720 C C . TYR A 1 88 ? 24.320 -23.374 -17.234 1.00 88.56 88 TYR A C 1
ATOM 722 O O . TYR A 1 88 ? 23.417 -23.382 -18.062 1.00 88.56 88 TYR A O 1
ATOM 730 N N . THR A 1 89 ? 25.439 -24.065 -17.410 1.00 86.88 89 THR A N 1
ATOM 731 C CA . THR A 1 89 ? 25.789 -24.685 -18.689 1.00 86.88 89 THR A CA 1
ATOM 732 C C . THR A 1 89 ? 26.382 -26.084 -18.517 1.00 86.88 89 THR A C 1
ATOM 734 O O . THR A 1 89 ? 26.849 -26.459 -17.438 1.00 86.88 89 THR A O 1
ATOM 737 N N . GLN A 1 90 ? 26.322 -26.887 -19.581 1.00 80.81 90 GLN A N 1
ATOM 738 C CA . GLN A 1 90 ? 26.990 -28.190 -19.663 1.00 80.81 90 GLN A CA 1
ATOM 739 C C . GLN A 1 90 ? 28.481 -28.084 -20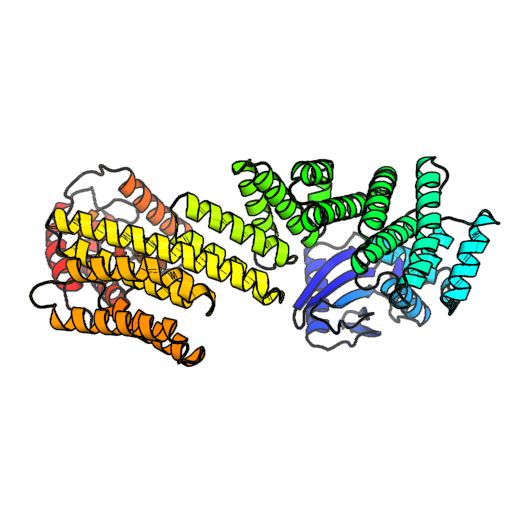.003 1.00 80.81 90 GLN A C 1
ATOM 741 O O . GLN A 1 90 ? 29.175 -29.098 -19.967 1.00 80.81 90 GLN A O 1
ATOM 746 N N . GLU A 1 91 ? 28.981 -26.880 -20.291 1.00 77.50 91 GLU A N 1
ATOM 747 C CA . GLU A 1 91 ? 30.411 -26.651 -20.484 1.00 77.50 91 GLU A CA 1
ATOM 748 C C . GLU A 1 91 ? 31.233 -27.153 -19.297 1.00 77.50 91 GLU A C 1
ATOM 750 O O . GLU A 1 91 ? 30.906 -26.927 -18.128 1.00 77.50 91 GLU A O 1
ATOM 755 N N . THR A 1 92 ? 32.352 -27.804 -19.599 1.00 66.00 92 THR A N 1
ATOM 756 C CA . THR A 1 92 ? 33.269 -28.311 -18.576 1.00 66.00 92 THR A CA 1
ATOM 757 C C . THR A 1 92 ? 34.189 -27.223 -18.029 1.00 66.00 92 THR A C 1
ATOM 759 O O . THR A 1 92 ? 34.708 -27.380 -16.922 1.00 66.00 92 THR A O 1
ATOM 762 N N . ILE A 1 93 ? 34.396 -26.137 -18.787 1.00 73.25 93 ILE A N 1
ATOM 763 C CA . ILE A 1 93 ? 35.242 -24.989 -18.442 1.00 73.25 93 ILE A CA 1
ATOM 764 C C . ILE A 1 93 ? 34.603 -23.713 -19.004 1.00 73.25 93 ILE A C 1
ATOM 766 O O . ILE A 1 93 ? 34.259 -23.656 -20.179 1.00 73.25 93 ILE A O 1
ATOM 770 N N . ILE A 1 94 ? 34.509 -22.656 -18.191 1.00 72.31 94 ILE A N 1
ATOM 771 C CA . ILE A 1 94 ? 34.171 -21.311 -18.679 1.00 72.31 94 ILE A CA 1
ATOM 772 C C . ILE A 1 94 ? 35.474 -20.545 -18.909 1.00 72.31 94 ILE A C 1
ATOM 774 O O . ILE A 1 94 ? 36.119 -20.086 -17.960 1.00 72.31 94 ILE A O 1
ATOM 778 N N . GLY A 1 95 ? 35.868 -20.458 -20.180 1.00 76.19 95 GLY A N 1
ATOM 779 C CA . GLY A 1 95 ? 37.075 -19.761 -20.621 1.00 76.19 95 GLY A CA 1
ATOM 780 C C . GLY A 1 95 ? 36.987 -18.239 -20.470 1.00 76.19 95 GLY A C 1
ATOM 781 O O . GLY A 1 95 ? 35.914 -17.668 -20.277 1.00 76.19 95 GLY A O 1
ATOM 782 N N . THR A 1 96 ? 38.136 -17.571 -20.583 1.00 77.12 96 THR A N 1
ATOM 783 C CA . THR A 1 96 ? 38.275 -16.116 -20.398 1.00 77.12 96 THR A CA 1
ATOM 784 C C . THR A 1 96 ? 37.385 -15.305 -21.338 1.00 77.12 96 THR A C 1
ATOM 786 O O . THR A 1 96 ? 36.841 -14.293 -20.913 1.00 77.12 96 THR A O 1
ATOM 789 N N . VAL A 1 97 ? 37.187 -15.763 -22.580 1.00 77.38 97 VAL A N 1
ATOM 790 C CA . VAL A 1 97 ? 36.307 -15.107 -23.563 1.00 77.38 97 VAL A CA 1
ATOM 791 C C . VAL A 1 97 ? 34.860 -15.097 -23.074 1.00 77.38 97 VAL A C 1
ATOM 793 O O . VAL A 1 97 ? 34.277 -14.031 -22.976 1.00 77.38 97 VAL A O 1
ATOM 796 N N . ILE A 1 98 ? 34.320 -16.244 -22.642 1.00 80.00 98 ILE A N 1
ATOM 797 C CA . ILE A 1 98 ? 32.943 -16.334 -22.124 1.00 80.00 98 ILE A CA 1
ATOM 798 C C . ILE A 1 98 ? 32.768 -15.436 -20.896 1.00 80.00 98 ILE A C 1
ATOM 800 O O . ILE A 1 98 ? 31.778 -14.721 -20.806 1.00 80.00 98 ILE A O 1
ATOM 804 N N . LYS A 1 99 ? 33.740 -15.427 -19.969 1.00 80.75 99 LYS A N 1
ATOM 805 C CA . LYS A 1 99 ? 33.695 -14.522 -18.807 1.00 80.75 99 LYS A CA 1
ATOM 806 C C . LYS A 1 99 ? 33.697 -13.056 -19.235 1.00 80.75 99 LYS A C 1
ATOM 808 O O . LYS A 1 99 ? 32.912 -12.286 -18.704 1.00 80.75 99 LYS A O 1
ATOM 813 N N . LYS A 1 100 ? 34.559 -12.675 -20.186 1.00 77.81 100 LYS A N 1
ATOM 814 C CA . LYS A 1 100 ? 34.624 -11.309 -20.723 1.00 77.81 100 LYS A CA 1
ATOM 815 C C . LYS A 1 100 ? 33.317 -10.913 -21.418 1.00 77.81 100 LYS A C 1
ATOM 817 O O . LYS A 1 100 ? 32.836 -9.824 -21.143 1.00 77.81 100 LYS A O 1
ATOM 822 N N . SER A 1 101 ? 32.732 -11.776 -22.252 1.00 75.12 101 SER A N 1
ATOM 823 C CA . SER A 1 101 ? 31.450 -11.524 -22.931 1.00 75.12 101 SER A CA 1
ATOM 824 C C . SER A 1 101 ? 30.300 -11.396 -21.947 1.00 75.12 101 SER A C 1
ATOM 826 O O . SER A 1 101 ? 29.560 -10.421 -21.988 1.00 75.12 101 SER A O 1
ATOM 828 N N . PHE A 1 102 ? 30.188 -12.348 -21.019 1.00 79.44 102 PHE A N 1
ATOM 829 C CA . PHE A 1 102 ? 29.153 -12.338 -19.993 1.00 79.44 102 PHE A CA 1
ATOM 830 C C . PHE A 1 102 ? 29.235 -11.077 -19.137 1.00 79.44 102 PHE A C 1
ATOM 832 O O . PHE A 1 102 ? 28.231 -10.400 -18.939 1.00 79.44 102 PHE A O 1
ATOM 839 N N . LYS A 1 103 ? 30.446 -10.743 -18.681 1.00 76.25 103 LYS A N 1
ATOM 840 C CA . LYS A 1 103 ? 30.702 -9.531 -17.915 1.00 76.25 103 LYS A CA 1
ATOM 841 C C . LYS A 1 103 ? 30.394 -8.275 -18.723 1.00 76.25 103 LYS A C 1
ATOM 843 O O . LYS A 1 103 ? 29.716 -7.399 -18.222 1.00 76.25 103 LYS A O 1
ATOM 848 N N . SER A 1 104 ? 30.835 -8.203 -19.979 1.00 72.75 104 SER A N 1
ATOM 849 C CA . SER A 1 104 ? 30.584 -7.053 -20.854 1.00 72.75 104 SER A CA 1
ATOM 850 C C . SER A 1 104 ? 29.092 -6.759 -20.995 1.00 72.75 104 SER A C 1
ATOM 852 O O . SER A 1 104 ? 28.697 -5.605 -20.909 1.00 72.75 104 SER A O 1
ATOM 854 N N . ILE A 1 105 ? 28.256 -7.782 -21.178 1.00 70.81 105 ILE A N 1
ATOM 855 C CA . ILE A 1 105 ? 26.802 -7.605 -21.327 1.00 70.81 105 ILE A CA 1
ATOM 856 C C . ILE A 1 105 ? 26.142 -7.309 -19.974 1.00 70.81 105 ILE A C 1
ATOM 858 O O . ILE A 1 105 ? 25.282 -6.435 -19.882 1.00 70.81 105 ILE A O 1
ATOM 862 N N . ALA A 1 106 ? 26.573 -7.984 -18.903 1.00 70.88 106 ALA A N 1
ATOM 863 C CA . ALA A 1 106 ? 26.108 -7.693 -17.545 1.00 70.88 106 ALA A CA 1
ATOM 864 C C . ALA A 1 106 ? 26.420 -6.245 -17.128 1.00 70.88 106 ALA A C 1
ATOM 866 O O . ALA A 1 106 ? 25.568 -5.591 -16.525 1.00 70.88 106 ALA A O 1
ATOM 867 N N . ASP A 1 107 ? 27.600 -5.748 -17.503 1.00 66.25 107 ASP A N 1
ATOM 868 C CA . ASP A 1 107 ? 28.047 -4.377 -17.273 1.00 66.25 107 ASP A CA 1
ATOM 869 C C . ASP A 1 107 ? 27.259 -3.398 -18.168 1.00 66.25 107 ASP A C 1
ATOM 871 O O . ASP A 1 107 ? 26.784 -2.393 -17.660 1.00 66.25 107 ASP A O 1
ATOM 875 N N . ARG A 1 108 ? 27.024 -3.683 -19.465 1.00 61.66 108 ARG A N 1
ATOM 876 C CA . ARG A 1 108 ? 26.222 -2.833 -20.394 1.00 61.66 108 ARG A CA 1
ATOM 877 C C . ARG A 1 108 ? 24.813 -2.524 -19.883 1.00 61.66 108 ARG A C 1
ATOM 879 O O . ARG A 1 108 ? 24.255 -1.478 -20.194 1.00 61.66 108 ARG A O 1
ATOM 886 N N . GLY A 1 109 ? 24.232 -3.437 -19.113 1.00 50.59 109 GLY A N 1
ATOM 887 C CA . GLY A 1 109 ? 22.901 -3.261 -18.554 1.00 50.59 109 GLY A CA 1
ATOM 888 C C . GLY A 1 109 ? 22.848 -2.440 -17.257 1.00 50.59 109 GLY A C 1
ATOM 889 O O . GLY A 1 109 ? 21.793 -1.889 -16.940 1.00 50.59 109 GLY A O 1
ATOM 890 N N . GLY A 1 110 ? 23.923 -2.371 -16.467 1.00 50.44 110 GLY A N 1
ATOM 891 C CA . GLY A 1 110 ? 23.900 -1.772 -15.125 1.00 50.44 110 GLY A CA 1
ATOM 892 C C . GLY A 1 110 ? 22.690 -2.196 -14.264 1.00 50.44 110 GLY A C 1
ATOM 893 O O . GLY A 1 110 ? 22.083 -3.256 -14.456 1.00 50.44 110 GLY A O 1
ATOM 894 N N . GLY A 1 111 ? 22.280 -1.331 -13.327 1.00 45.53 111 GLY A N 1
ATOM 895 C CA . GLY A 1 111 ? 21.057 -1.493 -12.523 1.00 45.53 111 GLY A CA 1
ATOM 896 C C . GLY A 1 111 ? 19.742 -1.372 -13.314 1.00 45.53 111 GLY A C 1
ATOM 897 O O . GLY A 1 111 ? 18.693 -1.777 -12.818 1.00 45.53 111 GLY A O 1
ATOM 898 N N . TYR A 1 112 ? 19.775 -0.899 -14.566 1.00 45.44 112 TYR A N 1
ATOM 899 C CA . TYR A 1 112 ? 18.589 -0.527 -15.360 1.00 45.44 112 TYR A CA 1
ATOM 900 C C . TYR A 1 112 ? 18.361 -1.384 -16.617 1.00 45.44 112 TYR A C 1
ATOM 902 O O . TYR A 1 112 ? 17.428 -1.132 -17.366 1.00 45.44 112 TYR A O 1
ATOM 910 N N . SER A 1 113 ? 19.164 -2.437 -16.790 1.00 50.44 113 SER A N 1
ATOM 911 C CA . SER A 1 113 ? 19.120 -3.405 -17.891 1.00 50.44 113 SER A CA 1
ATOM 912 C C . SER A 1 113 ? 17.700 -3.849 -18.238 1.00 50.44 113 SER A C 1
ATOM 914 O O . SER A 1 113 ? 17.029 -4.436 -17.380 1.00 50.44 113 SER A O 1
ATOM 916 N N . VAL A 1 114 ? 17.286 -3.595 -19.484 1.00 51.78 114 VAL A N 1
ATOM 917 C CA . VAL A 1 114 ? 16.024 -4.054 -20.097 1.00 51.78 114 VAL A CA 1
ATOM 918 C C . VAL A 1 114 ? 16.235 -5.366 -20.876 1.00 51.78 114 VAL A C 1
ATOM 920 O O . VAL A 1 114 ? 15.321 -5.877 -21.522 1.00 51.78 114 VAL A O 1
ATOM 923 N N . TYR A 1 115 ? 17.434 -5.960 -20.796 1.00 61.66 115 TYR A N 1
ATOM 924 C CA . TYR A 1 115 ? 17.761 -7.177 -21.529 1.00 61.66 115 TYR A CA 1
ATOM 925 C C . TYR A 1 115 ? 16.838 -8.326 -21.129 1.00 61.66 115 TYR A C 1
ATOM 927 O O . TYR A 1 115 ? 16.751 -8.705 -19.957 1.00 61.66 115 TYR A O 1
ATOM 935 N N . SER A 1 116 ? 16.191 -8.925 -22.131 1.00 62.38 116 SER A N 1
ATOM 936 C CA . SER A 1 116 ? 15.601 -10.245 -21.954 1.00 62.38 116 SER A CA 1
ATOM 937 C C . SER A 1 116 ? 16.722 -11.275 -21.766 1.00 62.38 116 SER A C 1
ATOM 939 O O . SER A 1 116 ? 17.778 -11.181 -22.399 1.00 62.38 116 SER A O 1
ATOM 941 N N . ALA A 1 117 ? 16.499 -12.316 -20.964 1.00 70.44 117 ALA A N 1
ATOM 942 C CA . ALA A 1 117 ? 17.468 -13.397 -20.799 1.00 70.44 117 ALA A CA 1
ATOM 943 C C . ALA A 1 117 ? 17.804 -14.077 -22.148 1.00 70.44 117 ALA A C 1
ATOM 945 O O . ALA A 1 117 ? 18.909 -14.576 -22.350 1.00 70.44 117 ALA A O 1
ATOM 946 N N . LYS A 1 118 ? 16.878 -14.038 -23.114 1.00 71.69 118 LYS A N 1
ATOM 947 C CA . LYS A 1 118 ? 17.109 -14.495 -24.488 1.00 71.69 118 LYS A CA 1
ATOM 948 C C . LYS A 1 118 ? 18.086 -13.597 -25.252 1.00 71.69 118 LYS A C 1
ATOM 950 O O . LYS A 1 118 ? 19.028 -14.118 -25.853 1.00 71.69 118 LYS A O 1
ATOM 955 N N . ARG A 1 119 ? 17.889 -12.272 -25.234 1.00 70.12 119 ARG A N 1
ATOM 956 C CA . ARG A 1 119 ? 18.772 -11.317 -25.932 1.00 70.12 119 ARG A CA 1
ATOM 957 C C . ARG A 1 119 ? 20.162 -11.314 -25.310 1.00 70.12 119 ARG A C 1
ATOM 959 O O . ARG A 1 119 ? 21.125 -11.489 -26.042 1.00 70.12 119 ARG A O 1
ATOM 966 N N . PHE A 1 120 ? 20.247 -11.270 -23.977 1.00 77.31 120 PHE A N 1
ATOM 967 C CA . PHE A 1 120 ? 21.518 -11.381 -23.254 1.00 77.31 120 PHE A CA 1
ATOM 968 C C . PHE A 1 120 ? 22.301 -12.615 -23.714 1.00 77.31 120 PHE A C 1
ATOM 970 O O . PHE A 1 120 ? 23.493 -12.544 -24.001 1.00 77.31 120 PHE A O 1
ATOM 977 N N . PHE A 1 121 ? 21.635 -13.772 -23.796 1.00 77.69 121 PHE A N 1
ATOM 978 C CA . PHE A 1 121 ? 22.293 -14.999 -24.229 1.00 77.69 121 PHE A CA 1
ATOM 979 C C . PHE A 1 121 ? 22.734 -14.947 -25.700 1.00 77.69 121 PHE A C 1
ATOM 981 O O . PHE A 1 121 ? 23.808 -15.448 -26.027 1.00 77.69 121 PHE A O 1
ATOM 988 N N . SER A 1 122 ? 21.921 -14.354 -26.575 1.00 71.69 122 SER A N 1
ATOM 989 C CA . SER A 1 122 ? 22.202 -14.255 -28.015 1.00 71.69 122 SER A CA 1
ATOM 990 C C . SER A 1 122 ? 23.409 -13.354 -28.282 1.00 71.69 122 SER A C 1
ATOM 992 O O . SER A 1 122 ? 24.371 -13.788 -28.903 1.00 71.69 122 SER A O 1
ATOM 994 N N . GLU A 1 123 ? 23.436 -12.169 -27.677 1.00 70.81 123 GLU A N 1
ATOM 995 C CA . GLU A 1 123 ? 24.566 -11.243 -27.776 1.00 70.81 123 GLU A CA 1
ATOM 996 C C . GLU A 1 123 ? 25.835 -11.827 -27.141 1.00 70.81 123 GLU A C 1
ATOM 998 O O . GLU A 1 123 ? 26.938 -11.673 -27.663 1.00 70.81 123 GLU A O 1
ATOM 1003 N N . MET A 1 124 ? 25.701 -12.586 -26.043 1.00 80.94 124 MET A N 1
ATOM 1004 C CA . MET A 1 124 ? 26.840 -13.296 -25.456 1.00 80.94 124 MET A CA 1
ATOM 1005 C C . MET A 1 124 ? 27.430 -14.281 -26.465 1.00 80.94 124 MET A C 1
ATOM 1007 O O . MET A 1 124 ? 28.650 -14.384 -26.576 1.00 80.94 124 MET A O 1
ATOM 1011 N N . VAL A 1 125 ? 26.580 -15.000 -27.199 1.00 78.38 125 VAL A N 1
ATOM 1012 C CA . VAL A 1 125 ? 27.002 -15.909 -28.267 1.00 78.38 125 VAL A CA 1
ATOM 1013 C C . VAL A 1 125 ? 27.689 -15.150 -29.402 1.00 78.38 125 VAL A C 1
ATOM 1015 O O . VAL A 1 125 ? 28.721 -15.624 -29.879 1.00 78.38 125 VAL A O 1
ATOM 1018 N N . ASP A 1 126 ? 27.193 -13.978 -29.787 1.00 72.12 126 ASP A N 1
ATOM 1019 C CA . ASP A 1 126 ? 27.787 -13.173 -30.858 1.00 72.12 126 ASP A CA 1
ATOM 1020 C C . ASP A 1 126 ? 29.155 -12.601 -30.458 1.00 72.12 126 ASP A C 1
ATOM 1022 O O . ASP A 1 126 ? 30.126 -12.773 -31.193 1.00 72.12 126 ASP A O 1
ATOM 1026 N N . LEU A 1 127 ? 29.303 -12.090 -29.231 1.00 70.88 127 LEU A N 1
ATOM 1027 C CA . LEU A 1 127 ? 30.601 -11.672 -28.679 1.00 70.88 127 LEU A CA 1
ATOM 1028 C C . LEU A 1 127 ? 31.593 -12.834 -28.517 1.00 70.88 127 LEU A C 1
ATOM 1030 O O . LEU A 1 127 ? 32.806 -12.632 -28.519 1.00 70.88 127 LEU A O 1
ATOM 1034 N N . ILE A 1 128 ? 31.103 -14.061 -28.320 1.00 75.69 128 ILE A N 1
ATOM 1035 C CA . ILE A 1 128 ? 31.952 -15.262 -28.297 1.00 75.69 128 ILE A CA 1
ATOM 1036 C C . ILE A 1 128 ? 32.397 -15.642 -29.717 1.00 75.69 128 ILE A C 1
ATOM 1038 O O . ILE A 1 128 ? 33.500 -16.170 -29.881 1.00 75.69 128 ILE A O 1
ATOM 1042 N N . ARG A 1 129 ? 31.549 -15.413 -30.728 1.00 76.06 129 ARG A N 1
ATOM 1043 C CA . ARG A 1 129 ? 31.837 -15.693 -32.144 1.00 76.06 129 ARG A CA 1
ATOM 1044 C C . ARG A 1 129 ? 32.799 -14.678 -32.745 1.00 76.06 129 ARG A C 1
ATOM 1046 O O . ARG A 1 129 ? 33.673 -15.092 -33.504 1.00 76.06 129 ARG A O 1
ATOM 1053 N N . ASP A 1 130 ? 32.691 -13.413 -32.350 1.00 74.06 130 ASP A N 1
ATOM 1054 C CA . ASP A 1 130 ? 33.646 -12.366 -32.704 1.00 74.06 130 ASP A CA 1
ATOM 1055 C C . ASP A 1 130 ? 34.253 -11.685 -31.461 1.00 74.06 130 ASP A C 1
ATOM 1057 O O . ASP A 1 130 ? 33.852 -10.589 -31.057 1.00 74.06 130 ASP A O 1
ATOM 1061 N N . PRO A 1 131 ? 35.274 -12.310 -30.839 1.00 68.94 131 PRO A N 1
ATOM 1062 C CA . PRO A 1 131 ? 35.932 -11.754 -29.663 1.00 68.94 131 PRO A CA 1
ATOM 1063 C C . PRO A 1 131 ? 36.644 -10.421 -29.911 1.00 68.94 131 PRO A C 1
ATOM 1065 O O . PRO A 1 131 ? 36.985 -9.754 -28.936 1.00 68.94 131 PRO A O 1
ATOM 1068 N N . LYS A 1 132 ? 36.876 -10.005 -31.168 1.00 64.94 132 LYS A N 1
ATOM 1069 C CA . LYS A 1 132 ? 37.507 -8.706 -31.464 1.00 64.94 132 LYS A CA 1
ATOM 1070 C C . LYS A 1 132 ? 36.636 -7.544 -30.981 1.00 64.94 132 LYS A C 1
ATOM 1072 O O . LYS A 1 132 ? 37.170 -6.513 -30.581 1.00 64.94 132 LYS A O 1
ATOM 1077 N N . ILE A 1 133 ? 35.320 -7.753 -30.905 1.00 61.78 133 ILE A N 1
ATOM 1078 C CA . ILE A 1 133 ? 34.354 -6.806 -30.336 1.00 61.78 133 ILE A CA 1
ATOM 1079 C C . ILE A 1 133 ? 34.567 -6.623 -28.819 1.00 61.78 133 ILE A C 1
ATOM 1081 O O . ILE A 1 133 ? 34.324 -5.547 -28.283 1.00 61.78 133 ILE A O 1
ATOM 1085 N N . LEU A 1 134 ? 35.089 -7.631 -28.106 1.00 56.78 134 LEU A N 1
ATOM 1086 C CA . LEU A 1 134 ? 35.412 -7.518 -26.672 1.00 56.78 134 LEU A CA 1
ATOM 1087 C C . LEU A 1 134 ? 36.666 -6.683 -26.407 1.00 56.78 134 LEU A C 1
ATOM 1089 O O . LEU A 1 134 ? 36.804 -6.103 -25.326 1.00 56.78 134 LEU A O 1
ATOM 1093 N N . ASP A 1 135 ? 37.593 -6.675 -27.364 1.00 54.00 135 ASP A N 1
ATOM 1094 C CA . ASP A 1 135 ? 38.837 -5.912 -27.292 1.00 54.00 135 ASP A CA 1
ATOM 1095 C C . ASP A 1 135 ? 38.667 -4.478 -27.831 1.00 54.00 135 ASP A C 1
ATOM 1097 O O . ASP A 1 135 ? 39.525 -3.633 -27.574 1.00 54.00 135 ASP A O 1
ATOM 1101 N N . LEU A 1 136 ? 37.494 -4.134 -28.389 1.00 52.50 136 LEU A N 1
ATOM 1102 C CA . LEU A 1 136 ? 36.967 -2.760 -28.447 1.00 52.50 136 LEU A CA 1
ATOM 1103 C C . LEU A 1 136 ? 36.578 -2.253 -27.038 1.00 52.50 136 LEU A C 1
ATOM 1105 O O . LEU A 1 136 ? 35.571 -1.583 -26.833 1.00 52.50 136 LEU A O 1
ATOM 1109 N N . LYS A 1 137 ? 37.415 -2.520 -26.029 1.00 45.00 137 LYS A N 1
ATOM 1110 C CA . LYS A 1 137 ? 37.475 -1.707 -24.813 1.00 45.00 137 LYS A CA 1
ATOM 1111 C C . LYS A 1 137 ? 38.208 -0.420 -25.153 1.00 45.00 137 LYS A C 1
ATOM 1113 O O . LYS A 1 137 ? 39.353 -0.214 -24.751 1.00 45.00 137 LYS A O 1
ATOM 1118 N N . LEU A 1 138 ? 37.545 0.469 -25.878 1.00 45.25 138 LEU A N 1
ATOM 1119 C CA . LEU A 1 138 ? 37.977 1.851 -25.858 1.00 45.25 138 LEU A CA 1
ATOM 1120 C C . LEU A 1 138 ? 37.616 2.396 -24.479 1.00 45.25 138 LEU A C 1
ATOM 1122 O O . LEU A 1 138 ? 36.448 2.499 -24.124 1.00 45.25 138 LEU A O 1
ATOM 1126 N N . LYS A 1 139 ? 38.632 2.720 -23.680 1.00 49.78 139 LYS A N 1
ATOM 1127 C CA . LYS A 1 139 ? 38.490 3.683 -22.588 1.00 49.78 139 LYS A CA 1
ATOM 1128 C C . LYS A 1 139 ? 38.213 5.048 -23.226 1.00 49.78 139 LYS A C 1
ATOM 1130 O O . LYS A 1 139 ? 39.105 5.883 -23.228 1.00 49.78 139 LYS A O 1
ATOM 1135 N N . LEU A 1 140 ? 37.041 5.234 -23.832 1.00 53.41 140 LEU A N 1
ATOM 1136 C CA . LEU A 1 140 ? 36.665 6.547 -24.327 1.00 53.41 140 LEU A CA 1
ATOM 1137 C C . LEU A 1 140 ? 36.449 7.425 -23.099 1.00 53.41 140 LEU A C 1
ATOM 1139 O O . LEU A 1 140 ? 35.642 7.115 -22.221 1.00 53.41 140 LEU A O 1
ATOM 1143 N N . THR A 1 141 ? 37.233 8.484 -23.004 1.00 61.00 141 THR A N 1
ATOM 1144 C CA . THR A 1 141 ? 36.922 9.630 -22.159 1.00 61.00 141 THR A CA 1
ATOM 1145 C C . THR A 1 141 ? 35.612 10.258 -22.636 1.00 61.00 141 THR A C 1
ATOM 1147 O O . THR A 1 141 ? 35.239 10.120 -23.800 1.00 61.00 141 THR A O 1
ATOM 1150 N N . GLU A 1 142 ? 34.903 10.959 -21.748 1.00 63.41 142 GLU A N 1
ATOM 1151 C CA . GLU A 1 142 ? 33.674 11.693 -22.094 1.00 63.41 142 GLU A CA 1
ATOM 1152 C C . GLU A 1 142 ? 33.883 12.575 -23.340 1.00 63.41 142 GLU A C 1
ATOM 1154 O O . GLU A 1 142 ? 33.070 12.559 -24.258 1.00 63.41 142 GLU A O 1
ATOM 1159 N N . SER A 1 143 ? 35.049 13.223 -23.437 1.00 67.50 143 SER A N 1
ATOM 1160 C CA . SER A 1 143 ? 35.468 14.022 -24.592 1.00 67.50 143 SER A CA 1
ATOM 1161 C C . SER A 1 143 ? 35.626 13.213 -25.887 1.00 67.50 143 SER A C 1
ATOM 1163 O O . SER A 1 143 ? 35.176 13.666 -26.933 1.00 67.50 143 SER A O 1
ATOM 1165 N N . GLU A 1 144 ? 36.213 12.013 -25.845 1.00 66.81 144 GLU A N 1
ATOM 1166 C CA . GLU A 1 144 ? 36.362 11.150 -27.032 1.00 66.81 144 GLU A CA 1
ATOM 1167 C C . GLU A 1 144 ? 35.024 10.562 -27.497 1.00 66.81 144 GLU A C 1
ATOM 1169 O O . GLU A 1 144 ? 34.843 10.295 -28.687 1.00 66.81 144 GLU A O 1
ATOM 1174 N N . VAL A 1 145 ? 34.075 10.355 -26.578 1.00 63.38 145 VAL A N 1
ATOM 1175 C CA . VAL A 1 145 ? 32.718 9.957 -26.959 1.00 63.38 145 VAL A CA 1
ATOM 1176 C C . VAL A 1 145 ? 31.976 11.118 -27.603 1.00 63.38 145 VAL A C 1
ATOM 1178 O O . VAL A 1 145 ? 31.393 10.924 -28.666 1.00 63.38 145 VAL A O 1
ATOM 1181 N N . ILE A 1 146 ? 32.032 12.313 -27.009 1.00 67.31 146 ILE A N 1
ATOM 1182 C CA . ILE A 1 146 ? 31.440 13.518 -27.599 1.00 67.31 146 ILE A CA 1
ATOM 1183 C C . ILE A 1 146 ? 32.016 13.745 -28.998 1.00 67.31 146 ILE A C 1
ATOM 1185 O O . ILE A 1 146 ? 31.255 13.956 -29.933 1.00 67.31 146 ILE A O 1
ATOM 1189 N N . GLU A 1 147 ? 33.329 13.592 -29.184 1.00 72.81 147 GLU A N 1
ATOM 1190 C CA . GLU A 1 147 ? 33.965 13.722 -30.497 1.00 72.81 147 GLU A CA 1
ATOM 1191 C C . GLU A 1 147 ? 33.456 12.673 -31.503 1.00 72.81 147 GLU A C 1
ATOM 1193 O O . GLU A 1 147 ? 33.237 12.985 -32.673 1.00 72.81 147 GLU A O 1
ATOM 1198 N N . ARG A 1 148 ? 33.235 11.423 -31.076 1.00 70.00 148 ARG A N 1
ATOM 1199 C CA . ARG A 1 148 ? 32.675 10.367 -31.940 1.00 70.00 148 ARG A CA 1
ATOM 1200 C C . ARG A 1 148 ? 31.208 10.592 -32.280 1.00 70.00 148 ARG A C 1
ATOM 1202 O O . ARG A 1 148 ? 30.824 10.400 -33.429 1.00 70.00 148 ARG A O 1
ATOM 1209 N N . ILE A 1 149 ? 30.416 11.018 -31.304 1.00 67.50 149 ILE A N 1
ATOM 1210 C CA . ILE A 1 149 ? 29.008 11.371 -31.477 1.00 67.50 149 ILE A CA 1
ATOM 1211 C C . ILE A 1 149 ? 28.886 12.590 -32.406 1.00 67.50 149 ILE A C 1
ATOM 1213 O O . ILE A 1 149 ? 28.103 12.574 -33.344 1.00 67.50 149 ILE A O 1
ATOM 1217 N N . GLN A 1 150 ? 29.742 13.601 -32.257 1.00 69.44 150 GLN A N 1
ATOM 1218 C CA . GLN A 1 150 ? 29.785 14.752 -33.165 1.00 69.44 150 GLN A CA 1
ATOM 1219 C C . GLN A 1 150 ? 30.240 14.364 -34.580 1.00 69.44 150 GLN A C 1
ATOM 1221 O O . GLN A 1 150 ? 29.698 14.865 -35.564 1.00 69.44 150 GLN A O 1
ATOM 1226 N N . LYS A 1 151 ? 31.190 13.425 -34.713 1.00 68.06 151 LYS A N 1
ATOM 1227 C CA . LYS A 1 151 ? 31.584 12.852 -36.014 1.00 68.06 151 LYS A CA 1
ATOM 1228 C C . LYS A 1 151 ? 30.469 12.033 -36.670 1.00 68.06 151 LYS A C 1
ATOM 1230 O O . LYS A 1 151 ? 30.480 11.906 -37.894 1.00 68.06 151 LYS A O 1
ATOM 1235 N N . TYR A 1 152 ? 29.492 11.541 -35.910 1.00 64.88 152 TYR A N 1
ATOM 1236 C CA . TYR A 1 152 ? 28.327 10.820 -36.433 1.00 64.88 152 TYR A CA 1
ATOM 1237 C C . TYR A 1 152 ? 27.517 11.666 -37.432 1.00 64.88 152 TYR A C 1
ATOM 1239 O O . TYR A 1 152 ? 27.042 11.139 -38.428 1.00 64.88 152 TYR A O 1
ATOM 1247 N N . TYR A 1 153 ? 27.459 12.996 -37.266 1.00 52.59 153 TYR A N 1
ATOM 1248 C CA . TYR A 1 153 ? 26.796 13.904 -38.222 1.00 52.59 153 TYR A CA 1
ATOM 1249 C C . TYR A 1 153 ? 27.478 13.947 -39.602 1.00 52.59 153 TYR A C 1
ATOM 1251 O O . TYR A 1 153 ? 26.897 14.402 -40.584 1.00 52.59 153 TYR A O 1
ATOM 1259 N N . SER A 1 154 ? 28.736 13.500 -39.681 1.00 50.00 154 SER A N 1
ATOM 1260 C CA . SER A 1 154 ? 29.566 13.587 -40.887 1.00 50.00 154 SER A CA 1
ATOM 1261 C C . SER A 1 154 ? 29.665 12.277 -41.681 1.00 50.00 154 SER A C 1
ATOM 1263 O O . SER A 1 154 ? 30.158 12.292 -42.809 1.00 50.00 154 SER A O 1
ATOM 1265 N N . GLN A 1 155 ? 29.210 11.145 -41.128 1.00 53.16 155 GLN A N 1
ATOM 1266 C CA . GLN A 1 155 ? 29.314 9.820 -41.752 1.00 53.16 155 GLN A CA 1
ATOM 1267 C C . GLN A 1 155 ? 28.063 8.976 -41.465 1.00 53.16 155 GLN A C 1
ATOM 1269 O O . GLN A 1 155 ? 27.590 8.932 -40.336 1.00 53.16 155 GLN A O 1
ATOM 1274 N N . ALA A 1 156 ? 27.547 8.277 -42.481 1.00 53.72 156 ALA A N 1
ATOM 1275 C CA . ALA A 1 156 ? 26.408 7.361 -42.362 1.00 53.72 156 ALA A CA 1
ATOM 1276 C C . ALA A 1 156 ? 26.799 6.084 -41.590 1.00 53.72 156 ALA A C 1
ATOM 1278 O O . ALA A 1 156 ? 27.075 5.045 -42.190 1.00 53.72 156 ALA A O 1
ATOM 1279 N N . TYR A 1 157 ? 26.888 6.187 -40.266 1.00 54.00 157 TYR A N 1
ATOM 1280 C CA . TYR A 1 157 ? 27.147 5.062 -39.368 1.00 54.00 157 TYR A CA 1
ATOM 1281 C C . TYR A 1 157 ? 25.874 4.257 -39.059 1.00 54.00 157 TYR A C 1
ATOM 1283 O O . TYR A 1 157 ? 24.753 4.739 -39.218 1.00 54.00 157 TYR A O 1
ATOM 1291 N N . ASP A 1 158 ? 26.068 3.005 -38.632 1.00 65.88 158 ASP A N 1
ATOM 1292 C CA . ASP A 1 158 ? 25.010 2.070 -38.236 1.00 65.88 158 ASP A CA 1
ATOM 1293 C C . ASP A 1 158 ? 24.385 2.488 -36.890 1.00 65.88 158 ASP A C 1
ATOM 1295 O O . ASP A 1 158 ? 25.084 2.856 -35.943 1.00 65.88 158 ASP A O 1
ATOM 1299 N N . THR A 1 159 ? 23.060 2.397 -36.778 1.00 64.44 159 THR A N 1
ATOM 1300 C CA . THR A 1 159 ? 22.296 2.800 -35.584 1.00 64.44 159 THR A CA 1
ATOM 1301 C C . THR A 1 159 ? 22.657 1.959 -34.355 1.00 64.44 159 THR A C 1
ATOM 1303 O O . THR A 1 159 ? 22.596 2.453 -33.226 1.00 64.44 159 THR A O 1
ATOM 1306 N N . ASN A 1 160 ? 23.131 0.728 -34.561 1.00 61.66 160 ASN A N 1
ATOM 1307 C CA . ASN A 1 160 ? 23.665 -0.113 -33.489 1.00 61.66 160 ASN A CA 1
ATOM 1308 C C . ASN A 1 160 ? 25.006 0.386 -32.937 1.00 61.66 160 ASN A C 1
ATOM 1310 O O . ASN A 1 160 ? 25.253 0.277 -31.737 1.00 61.66 160 ASN A O 1
ATOM 1314 N N . GLU A 1 161 ? 25.852 1.007 -33.760 1.00 65.50 161 GLU A N 1
ATOM 1315 C CA . GLU A 1 161 ? 27.118 1.577 -33.289 1.00 65.50 161 GLU A CA 1
ATOM 1316 C C . GLU A 1 161 ? 26.870 2.771 -32.355 1.00 65.50 161 GLU A C 1
ATO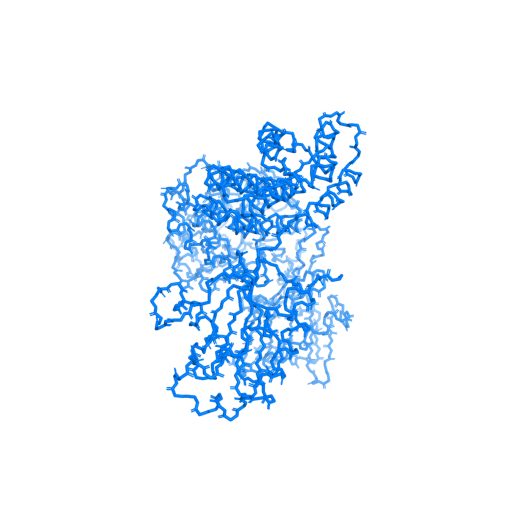M 1318 O O . GLU A 1 161 ? 27.487 2.867 -31.291 1.00 65.50 161 GLU A O 1
ATOM 1323 N N . LEU A 1 162 ? 25.888 3.622 -32.680 1.00 66.56 162 LEU A N 1
ATOM 1324 C CA . LEU A 1 162 ? 25.440 4.701 -31.794 1.00 66.56 162 LEU A CA 1
ATOM 1325 C C . LEU A 1 162 ? 24.871 4.156 -30.474 1.00 66.56 162 LEU A C 1
ATOM 1327 O O . LEU A 1 162 ? 25.234 4.640 -29.400 1.00 66.56 162 LEU A O 1
ATOM 1331 N N . GLY A 1 163 ? 24.033 3.115 -30.541 1.00 65.81 163 GLY A N 1
ATOM 1332 C CA . GLY A 1 163 ? 23.506 2.429 -29.358 1.00 65.81 163 GLY A CA 1
ATOM 1333 C C . GLY A 1 163 ? 24.618 1.911 -28.440 1.00 65.81 163 GLY A C 1
ATOM 1334 O O . GLY A 1 163 ? 24.599 2.155 -27.233 1.00 65.81 163 GLY A O 1
ATOM 1335 N N . GLN A 1 164 ? 25.647 1.278 -29.004 1.00 65.25 164 GLN A N 1
ATOM 1336 C CA . GLN A 1 164 ? 26.789 0.759 -28.246 1.00 65.25 164 GLN A CA 1
ATOM 1337 C C . GLN A 1 164 ? 27.640 1.863 -27.605 1.00 65.25 164 GLN A C 1
ATOM 1339 O O . GLN A 1 164 ? 28.074 1.711 -26.459 1.00 65.25 164 GLN A O 1
ATOM 1344 N N . ILE A 1 165 ? 27.854 2.981 -28.305 1.00 65.88 165 ILE A N 1
ATOM 1345 C CA . ILE A 1 165 ? 28.577 4.147 -27.776 1.00 65.88 165 ILE A CA 1
ATOM 1346 C C . ILE A 1 165 ? 27.824 4.755 -26.580 1.00 65.88 165 ILE A C 1
ATOM 1348 O O . ILE A 1 165 ? 28.429 5.047 -25.546 1.00 65.88 165 ILE A O 1
ATOM 1352 N N . ILE A 1 166 ? 26.501 4.893 -26.685 1.00 67.69 166 ILE A N 1
ATOM 1353 C CA . ILE A 1 166 ? 25.653 5.446 -25.621 1.00 67.69 166 ILE A CA 1
ATOM 1354 C C . ILE A 1 166 ? 25.570 4.495 -24.416 1.00 67.69 166 ILE A C 1
ATOM 1356 O O . ILE A 1 166 ? 25.708 4.930 -23.270 1.00 67.69 166 ILE A O 1
ATOM 1360 N N . LEU A 1 167 ? 25.400 3.188 -24.644 1.00 63.94 167 LEU A N 1
ATOM 1361 C CA . LEU A 1 167 ? 25.392 2.186 -23.568 1.00 63.94 167 LEU A CA 1
ATOM 1362 C C . LEU A 1 167 ? 26.709 2.180 -22.783 1.00 63.94 167 LEU A C 1
ATOM 1364 O O . LEU A 1 167 ? 26.710 1.982 -21.567 1.00 63.94 167 LEU A O 1
ATOM 1368 N N . PHE A 1 168 ? 27.833 2.427 -23.459 1.00 63.41 168 PHE A N 1
ATOM 1369 C CA . PHE A 1 168 ? 29.136 2.539 -22.814 1.00 63.41 168 PHE A CA 1
ATOM 1370 C C . PHE A 1 168 ? 29.231 3.760 -21.883 1.00 63.41 168 PHE A C 1
ATOM 1372 O O . PHE A 1 168 ? 29.748 3.632 -20.772 1.00 63.41 168 PHE A O 1
ATOM 1379 N N . LEU A 1 169 ? 28.688 4.913 -22.292 1.00 58.78 169 LEU A N 1
ATOM 1380 C CA . LEU A 1 169 ? 28.682 6.145 -21.491 1.00 58.78 169 LEU A CA 1
ATOM 1381 C C . LEU A 1 169 ? 27.923 6.011 -20.172 1.00 58.78 169 LEU A C 1
ATOM 1383 O O . LEU A 1 169 ? 28.357 6.543 -19.151 1.00 58.78 169 LEU A O 1
ATOM 1387 N N . ASN A 1 170 ? 26.814 5.273 -20.171 1.00 57.72 170 ASN A N 1
ATOM 1388 C CA . ASN A 1 170 ? 26.011 5.069 -18.966 1.00 57.72 170 ASN A CA 1
ATOM 1389 C C . ASN A 1 170 ? 26.774 4.318 -17.854 1.00 57.72 170 ASN A C 1
ATOM 1391 O O . ASN A 1 170 ? 26.493 4.488 -16.669 1.00 57.72 170 ASN A O 1
ATOM 1395 N N . ASN A 1 171 ? 27.788 3.529 -18.220 1.00 50.75 171 ASN A N 1
ATOM 1396 C CA . ASN A 1 171 ? 28.656 2.838 -17.264 1.00 50.75 171 ASN A CA 1
ATOM 1397 C C . ASN A 1 171 ? 29.759 3.741 -16.685 1.00 50.75 171 ASN A C 1
ATOM 1399 O O . ASN A 1 171 ? 30.427 3.368 -15.717 1.00 50.75 171 ASN A O 1
ATOM 1403 N N . SER A 1 172 ? 29.961 4.933 -17.251 1.00 47.44 172 SER A N 1
ATOM 1404 C CA . SER A 1 172 ? 31.008 5.877 -16.868 1.00 47.44 172 SER A CA 1
ATOM 1405 C C . SER A 1 172 ? 30.426 7.155 -16.249 1.00 47.44 172 SER A C 1
ATOM 1407 O O . SER A 1 172 ? 30.422 8.201 -16.878 1.00 47.44 172 SER A O 1
ATOM 1409 N N . LYS A 1 173 ? 30.037 7.093 -14.964 1.00 53.94 173 LYS A N 1
ATOM 1410 C CA . LYS A 1 173 ? 29.656 8.245 -14.102 1.00 53.94 173 LYS A CA 1
ATOM 1411 C C . LYS A 1 173 ? 28.352 8.978 -14.490 1.00 53.94 173 LYS A C 1
ATOM 1413 O O . LYS A 1 173 ? 27.773 8.766 -15.543 1.00 53.94 173 LYS A O 1
ATOM 1418 N N . LYS A 1 174 ? 27.874 9.842 -13.575 1.00 60.00 174 LYS A N 1
ATOM 1419 C CA . LYS A 1 174 ? 26.773 10.791 -13.824 1.00 60.00 174 LYS A CA 1
ATOM 1420 C C . LYS A 1 174 ? 27.187 11.728 -14.964 1.00 60.00 174 LYS A C 1
ATOM 1422 O O . LYS A 1 174 ? 28.098 12.530 -14.760 1.00 60.00 174 LYS A O 1
ATOM 1427 N N . LEU A 1 175 ? 26.534 11.609 -16.118 1.00 68.94 175 LEU A N 1
ATOM 1428 C CA . LEU A 1 175 ? 26.702 12.536 -17.237 1.00 68.94 175 LEU A CA 1
ATOM 1429 C C . LEU A 1 175 ? 26.284 13.942 -16.791 1.00 68.94 175 LEU A C 1
ATOM 1431 O O . LEU A 1 175 ? 25.292 14.100 -16.074 1.00 68.94 175 LEU A O 1
ATOM 1435 N N . ASN A 1 176 ? 27.068 14.951 -17.166 1.00 74.06 176 ASN A N 1
ATOM 1436 C CA . ASN A 1 176 ? 26.701 16.341 -16.921 1.00 74.06 176 ASN A CA 1
ATOM 1437 C C . ASN A 1 176 ? 25.598 16.788 -17.911 1.00 74.06 176 ASN A C 1
ATOM 1439 O O . ASN A 1 176 ? 25.291 16.083 -18.875 1.00 74.06 176 ASN A O 1
ATOM 1443 N N . TRP A 1 177 ? 24.987 17.947 -17.655 1.00 77.50 177 TRP A N 1
ATOM 1444 C CA . TRP A 1 177 ? 23.902 18.485 -18.485 1.00 77.50 177 TRP A CA 1
ATOM 1445 C C . TRP A 1 177 ? 24.308 18.699 -19.951 1.00 77.50 177 TRP A C 1
ATOM 1447 O O . TRP A 1 177 ? 23.584 18.272 -20.845 1.00 77.50 177 TRP A O 1
ATOM 1457 N N . GLU A 1 178 ? 25.471 19.308 -20.193 1.00 79.50 178 GLU A N 1
ATOM 1458 C CA . GLU A 1 178 ? 25.960 19.649 -21.537 1.00 79.50 178 GLU A CA 1
ATOM 1459 C C . GLU A 1 178 ? 26.156 18.390 -22.395 1.00 79.50 178 GLU A C 1
ATOM 1461 O O . GLU A 1 178 ? 25.745 18.332 -23.554 1.00 79.50 178 GLU A O 1
ATOM 1466 N N . THR A 1 179 ? 26.717 17.336 -21.802 1.00 76.38 179 THR A N 1
ATOM 1467 C CA . THR A 1 179 ? 26.903 16.039 -22.457 1.00 76.38 179 THR A CA 1
ATOM 1468 C C . THR A 1 179 ? 25.565 15.374 -22.772 1.00 76.38 179 THR A C 1
ATOM 1470 O O . THR A 1 179 ? 25.401 14.809 -23.854 1.00 76.38 179 THR A O 1
ATOM 1473 N N . LEU A 1 180 ? 24.593 15.446 -21.857 1.00 77.44 180 LEU A N 1
ATOM 1474 C CA . LEU A 1 180 ? 23.254 14.907 -22.096 1.00 77.44 180 LEU A CA 1
ATOM 1475 C C . LEU A 1 180 ? 22.558 15.635 -23.249 1.00 77.44 180 LEU A C 1
ATOM 1477 O O . LEU A 1 180 ? 22.010 14.968 -24.119 1.00 77.44 180 LEU A O 1
ATOM 1481 N N . GLU A 1 181 ? 22.621 16.966 -23.299 1.00 81.56 181 GLU A N 1
ATOM 1482 C CA . GLU A 1 181 ? 22.011 17.775 -24.363 1.00 81.56 181 GLU A CA 1
ATOM 1483 C C . GLU A 1 181 ? 22.547 17.414 -25.758 1.00 81.56 181 GLU A C 1
ATOM 1485 O O . GLU A 1 181 ? 21.764 17.232 -26.692 1.00 81.56 181 GLU A O 1
ATOM 1490 N N . ILE A 1 182 ? 23.863 17.203 -25.886 1.00 79.88 182 ILE A N 1
ATOM 1491 C CA . ILE A 1 182 ? 24.467 16.715 -27.134 1.00 79.88 182 ILE A CA 1
ATOM 1492 C C . ILE A 1 182 ? 23.895 15.339 -27.494 1.00 79.88 182 ILE A C 1
ATOM 1494 O O . ILE A 1 182 ? 23.411 15.143 -28.606 1.00 79.88 182 ILE A O 1
ATOM 1498 N N . ILE A 1 183 ? 23.907 14.386 -26.556 1.00 80.12 183 ILE A N 1
ATOM 1499 C CA . ILE A 1 183 ? 23.413 13.021 -26.800 1.00 80.12 183 ILE A CA 1
ATOM 1500 C C . ILE A 1 183 ? 21.926 13.025 -27.175 1.00 80.12 183 ILE A C 1
ATOM 1502 O O . ILE A 1 183 ? 21.517 12.260 -28.048 1.00 80.12 183 ILE A O 1
ATOM 1506 N N . TYR A 1 184 ? 21.122 13.887 -26.552 1.00 84.75 184 TYR A N 1
ATOM 1507 C CA . TYR A 1 184 ? 19.693 14.001 -26.818 1.00 84.75 184 TYR A CA 1
ATOM 1508 C C . TYR A 1 184 ? 19.394 14.305 -28.275 1.00 84.75 184 TYR A C 1
ATOM 1510 O O . TYR A 1 184 ? 18.572 13.604 -28.857 1.00 84.75 184 TYR A O 1
ATOM 1518 N N . LEU A 1 185 ? 20.081 15.282 -28.876 1.00 82.94 185 LEU A N 1
ATOM 1519 C CA . LEU A 1 185 ? 19.862 15.640 -30.279 1.00 82.94 185 LEU A CA 1
ATOM 1520 C C . LEU A 1 185 ? 20.086 14.431 -31.197 1.00 82.94 185 LEU A C 1
ATOM 1522 O O . LEU A 1 185 ? 19.239 14.120 -32.031 1.00 82.94 185 LEU A O 1
ATOM 1526 N N . HIS A 1 186 ? 21.163 13.678 -30.971 1.00 81.56 186 HIS A N 1
ATOM 1527 C CA . HIS A 1 186 ? 21.482 12.498 -31.777 1.00 81.56 186 HIS A CA 1
ATOM 1528 C C . HIS A 1 186 ? 20.515 11.331 -31.558 1.00 81.56 186 HIS A C 1
ATOM 1530 O O . HIS A 1 186 ? 20.160 10.631 -32.510 1.00 81.56 186 HIS A O 1
ATOM 1536 N N . VAL A 1 187 ? 20.073 11.110 -30.316 1.00 84.31 187 VAL A N 1
ATOM 1537 C CA . VAL A 1 187 ? 19.055 10.098 -30.005 1.00 84.31 187 VAL A CA 1
ATOM 1538 C C . VAL A 1 187 ? 17.722 10.479 -30.647 1.00 84.31 187 VAL A C 1
ATOM 1540 O O . VAL A 1 187 ? 17.072 9.634 -31.256 1.00 84.31 187 VAL A O 1
ATOM 1543 N N . TYR A 1 188 ? 17.331 11.746 -30.551 1.00 86.00 188 TYR A N 1
ATOM 1544 C CA . TYR A 1 188 ? 16.095 12.264 -31.116 1.00 86.00 188 TYR A CA 1
ATOM 1545 C C . TYR A 1 188 ? 16.058 12.121 -32.643 1.00 86.00 188 TYR A C 1
ATOM 1547 O O . TYR A 1 188 ? 15.127 11.522 -33.178 1.00 86.00 188 TYR A O 1
ATOM 1555 N N . GLU A 1 189 ? 17.090 12.592 -33.347 1.00 83.38 189 GLU A N 1
ATOM 1556 C CA . GLU A 1 189 ? 17.189 12.473 -34.809 1.00 83.38 189 GLU A CA 1
ATOM 1557 C C . GLU A 1 189 ? 17.192 11.009 -35.266 1.00 83.38 189 GLU A C 1
ATOM 1559 O O . GLU A 1 189 ? 16.532 10.653 -36.243 1.00 83.38 189 GLU A O 1
ATOM 1564 N N . SER A 1 190 ? 17.889 10.135 -34.535 1.00 82.56 190 SER A N 1
ATOM 1565 C CA . SER A 1 190 ? 17.919 8.704 -34.846 1.00 82.56 190 SER A CA 1
ATOM 1566 C C . SER A 1 190 ? 16.552 8.047 -34.633 1.00 82.56 190 SER A C 1
ATOM 1568 O O . SER A 1 190 ? 16.131 7.249 -35.467 1.00 82.56 190 SER A O 1
ATOM 1570 N N . LEU A 1 191 ? 15.816 8.414 -33.575 1.00 84.62 191 LEU A N 1
ATOM 1571 C CA . LEU A 1 191 ? 14.433 7.969 -33.373 1.00 84.62 191 LEU A CA 1
ATOM 1572 C C . LEU A 1 191 ? 13.515 8.457 -34.502 1.00 84.62 191 LEU A C 1
ATOM 1574 O O . LEU A 1 191 ? 12.698 7.673 -34.980 1.00 84.62 191 LEU A O 1
ATOM 1578 N N . GLN A 1 192 ? 13.661 9.704 -34.965 1.00 83.94 192 GLN A N 1
ATOM 1579 C CA . GLN A 1 192 ? 12.891 10.212 -36.107 1.00 83.94 192 GLN A CA 1
ATOM 1580 C C . GLN A 1 192 ? 13.205 9.446 -37.396 1.00 83.94 192 GLN A C 1
ATOM 1582 O O . GLN A 1 192 ? 12.297 8.963 -38.062 1.00 83.94 192 GLN A O 1
ATOM 1587 N N . SER A 1 193 ? 14.485 9.230 -37.691 1.00 80.88 193 SER A N 1
ATOM 1588 C CA . SER A 1 193 ? 14.925 8.450 -38.851 1.00 80.88 193 SER A CA 1
ATOM 1589 C C . SER A 1 193 ? 14.387 7.007 -38.841 1.00 80.88 193 SER A C 1
ATOM 1591 O O . SER A 1 193 ? 14.064 6.438 -39.888 1.00 80.88 193 SER A O 1
ATOM 1593 N N . MET A 1 194 ? 14.239 6.405 -37.654 1.00 82.25 194 MET A N 1
ATOM 1594 C CA . MET A 1 194 ? 13.629 5.081 -37.488 1.00 82.25 194 MET A CA 1
ATOM 1595 C C . MET A 1 194 ? 12.127 5.067 -37.775 1.00 82.25 194 MET A C 1
ATOM 1597 O O . MET A 1 194 ? 11.630 4.068 -38.299 1.00 82.25 194 MET A O 1
ATOM 1601 N N . LEU A 1 195 ? 11.408 6.148 -37.461 1.00 81.19 195 LEU A N 1
ATOM 1602 C CA . LEU A 1 195 ? 9.988 6.278 -37.804 1.00 81.19 195 LEU A CA 1
ATOM 1603 C C . LEU A 1 195 ? 9.772 6.268 -39.322 1.00 81.19 195 LEU A C 1
ATOM 1605 O O . LEU A 1 195 ? 8.783 5.707 -39.790 1.00 81.19 195 LEU A O 1
ATOM 1609 N N . ASP A 1 196 ? 10.740 6.780 -40.083 1.00 77.69 196 ASP A N 1
ATOM 1610 C CA . ASP A 1 196 ? 10.727 6.773 -41.550 1.00 77.69 196 ASP A CA 1
ATOM 1611 C C . ASP A 1 196 ? 11.099 5.403 -42.164 1.00 77.69 196 ASP A C 1
ATOM 1613 O O . ASP A 1 196 ? 11.134 5.245 -43.385 1.00 77.69 196 ASP A O 1
ATOM 1617 N N . GLY A 1 197 ? 11.363 4.381 -41.335 1.00 68.50 197 GLY A N 1
ATOM 1618 C CA . GLY A 1 197 ? 11.603 2.998 -41.768 1.00 68.50 197 GLY A CA 1
ATOM 1619 C C . GLY A 1 197 ? 13.021 2.712 -42.278 1.00 68.50 197 GLY A C 1
ATOM 1620 O O . GLY A 1 197 ? 13.240 1.709 -42.958 1.00 68.50 197 GLY A O 1
ATOM 1621 N N . SER A 1 198 ? 13.988 3.579 -41.970 1.00 64.00 198 SER A N 1
ATOM 1622 C CA . SER A 1 198 ? 15.344 3.517 -42.536 1.00 64.00 198 SER A CA 1
ATOM 1623 C C . SER A 1 198 ? 16.332 2.608 -41.780 1.00 64.00 198 SER A C 1
ATOM 1625 O O . SER A 1 198 ? 17.370 2.238 -42.334 1.00 64.00 198 SER A O 1
ATOM 1627 N N . ALA A 1 199 ? 16.032 2.212 -40.538 1.00 62.53 199 ALA A N 1
ATOM 1628 C CA . ALA A 1 199 ? 16.970 1.485 -39.679 1.00 62.53 199 ALA A CA 1
ATOM 1629 C C . ALA A 1 199 ? 16.801 -0.042 -39.731 1.00 62.53 199 ALA A C 1
ATOM 1631 O O . ALA A 1 199 ? 15.688 -0.567 -39.778 1.00 62.53 199 ALA A O 1
ATOM 1632 N N . LYS A 1 200 ? 17.923 -0.767 -39.658 1.00 59.22 200 LYS A N 1
ATOM 1633 C CA . LYS A 1 200 ? 17.960 -2.230 -39.517 1.00 59.22 200 LYS A CA 1
ATOM 1634 C C . LYS A 1 200 ? 18.321 -2.589 -38.072 1.00 59.22 200 LYS A C 1
ATOM 1636 O O . LYS A 1 200 ? 19.366 -2.169 -37.604 1.00 59.22 200 LYS A O 1
ATOM 1641 N N . ASP A 1 201 ? 17.478 -3.390 -37.415 1.00 65.12 201 ASP A N 1
ATOM 1642 C CA . ASP A 1 201 ? 17.683 -3.932 -36.053 1.00 65.12 201 ASP A CA 1
ATOM 1643 C C . ASP A 1 201 ? 17.942 -2.854 -34.968 1.00 65.12 201 ASP A C 1
ATOM 1645 O O . ASP A 1 201 ? 19.073 -2.705 -34.515 1.00 65.12 201 ASP A O 1
ATOM 1649 N N . PRO A 1 202 ? 16.919 -2.079 -34.545 1.00 73.94 202 PRO A N 1
ATOM 1650 C CA . PRO A 1 202 ? 17.082 -0.941 -33.634 1.00 73.94 202 PRO A CA 1
ATOM 1651 C C . PRO A 1 202 ? 17.147 -1.324 -32.143 1.00 73.94 202 PRO A C 1
ATOM 1653 O O . PRO A 1 202 ? 17.068 -0.446 -31.282 1.00 73.94 202 PRO A O 1
ATOM 1656 N N . ASP A 1 203 ? 17.246 -2.612 -31.807 1.00 70.19 203 ASP A N 1
ATOM 1657 C CA . ASP A 1 203 ? 17.113 -3.110 -30.433 1.00 70.19 203 ASP A CA 1
ATOM 1658 C C . ASP A 1 203 ? 18.100 -2.441 -29.460 1.00 70.19 203 ASP A C 1
ATOM 1660 O O . ASP A 1 203 ? 17.686 -1.929 -28.415 1.00 70.19 203 ASP A O 1
ATOM 1664 N N . GLU A 1 204 ? 19.391 -2.419 -29.810 1.00 67.19 204 GLU A N 1
ATOM 1665 C CA . GLU A 1 204 ? 20.458 -1.877 -28.953 1.00 67.19 204 GLU A CA 1
ATOM 1666 C C . GLU A 1 204 ? 20.338 -0.361 -28.805 1.00 67.19 204 GLU A C 1
ATOM 1668 O O . GLU A 1 204 ? 20.541 0.190 -27.721 1.00 67.19 204 GLU A O 1
ATOM 1673 N N . PHE A 1 205 ? 19.940 0.310 -29.885 1.00 79.81 205 PHE A N 1
ATOM 1674 C CA . PHE A 1 205 ? 19.687 1.740 -29.875 1.00 79.81 205 PHE A CA 1
ATOM 1675 C C . PHE A 1 205 ? 18.492 2.107 -28.986 1.00 79.81 205 PHE A C 1
ATOM 1677 O O . PHE A 1 205 ? 18.582 3.054 -28.209 1.00 79.81 205 PHE A O 1
ATOM 1684 N N . LEU A 1 206 ? 17.390 1.355 -29.040 1.00 82.75 206 LEU A N 1
ATOM 1685 C CA . LEU A 1 206 ? 16.209 1.623 -28.214 1.00 82.75 206 LEU A CA 1
ATOM 1686 C C . LEU A 1 206 ? 16.491 1.455 -26.714 1.00 82.75 206 LEU A C 1
ATOM 1688 O O . LEU A 1 206 ? 16.002 2.245 -25.904 1.00 82.75 206 LEU A O 1
ATOM 1692 N N . ASP A 1 207 ? 17.311 0.471 -26.338 1.00 75.62 207 ASP A N 1
ATOM 1693 C CA . ASP A 1 207 ? 17.757 0.308 -24.948 1.00 75.62 207 ASP A CA 1
ATOM 1694 C C . ASP A 1 207 ? 18.637 1.486 -24.504 1.00 75.62 207 ASP A C 1
ATOM 1696 O O . ASP A 1 207 ? 18.476 2.011 -23.397 1.00 75.62 207 ASP A O 1
ATOM 1700 N N . ALA A 1 208 ? 19.530 1.942 -25.385 1.00 75.06 208 ALA A N 1
ATOM 1701 C CA . ALA A 1 208 ? 20.374 3.105 -25.150 1.00 75.06 208 ALA A CA 1
ATOM 1702 C C . ALA A 1 208 ? 19.549 4.398 -25.002 1.00 75.06 208 ALA A C 1
ATOM 1704 O O . ALA A 1 208 ? 19.745 5.163 -24.057 1.00 75.06 208 ALA A O 1
ATOM 1705 N N . ALA A 1 209 ? 18.573 4.606 -25.886 1.00 84.25 209 ALA A N 1
ATOM 1706 C CA . ALA A 1 209 ? 17.660 5.743 -25.860 1.00 84.25 209 ALA A CA 1
ATOM 1707 C C . ALA A 1 209 ? 16.832 5.770 -24.567 1.00 84.25 209 ALA A C 1
ATOM 1709 O O . ALA A 1 209 ? 16.701 6.820 -23.937 1.00 84.25 209 ALA A O 1
ATOM 1710 N N . TYR A 1 210 ? 16.333 4.613 -24.118 1.00 85.88 210 TYR A N 1
ATOM 1711 C CA . TYR A 1 210 ? 15.618 4.489 -22.845 1.00 85.88 210 TYR A CA 1
ATOM 1712 C C . TYR A 1 210 ? 16.488 4.889 -21.648 1.00 85.88 210 TYR A C 1
ATOM 1714 O O . TYR A 1 210 ? 16.035 5.606 -20.755 1.00 85.88 210 TYR A O 1
ATOM 1722 N N . ILE A 1 211 ? 17.750 4.463 -21.632 1.00 78.44 211 ILE A N 1
ATOM 1723 C CA . ILE A 1 211 ? 18.715 4.820 -20.587 1.00 78.44 211 ILE A CA 1
ATOM 1724 C C . ILE A 1 211 ? 18.984 6.332 -20.553 1.00 78.44 211 ILE A C 1
ATOM 1726 O O . ILE A 1 211 ? 19.031 6.929 -19.473 1.00 78.44 211 ILE A O 1
ATOM 1730 N N . ILE A 1 212 ? 19.121 6.970 -21.716 1.00 81.69 212 ILE A N 1
ATOM 1731 C CA . ILE A 1 212 ? 19.292 8.425 -21.806 1.00 81.69 212 ILE A CA 1
ATOM 1732 C C . ILE A 1 212 ? 18.038 9.154 -21.328 1.00 81.69 212 ILE A C 1
ATOM 1734 O O . ILE A 1 212 ? 18.141 10.035 -20.476 1.00 81.69 212 ILE A O 1
ATOM 1738 N N . ALA A 1 213 ? 16.851 8.730 -21.765 1.00 86.19 213 ALA A N 1
ATOM 1739 C CA . ALA A 1 213 ? 15.584 9.287 -21.295 1.00 86.19 213 ALA A CA 1
ATOM 1740 C C . ALA A 1 213 ? 15.451 9.211 -19.761 1.00 86.19 213 ALA A C 1
ATOM 1742 O O . ALA A 1 213 ? 15.070 10.185 -19.115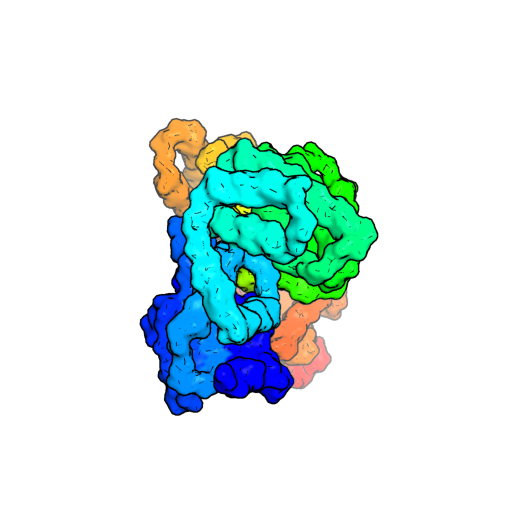 1.00 86.19 213 ALA A O 1
ATOM 1743 N N . ARG A 1 214 ? 15.865 8.090 -19.154 1.00 81.62 214 ARG A N 1
ATOM 1744 C CA . ARG A 1 214 ? 15.924 7.908 -17.692 1.00 81.62 214 ARG A CA 1
ATOM 1745 C C . ARG A 1 214 ? 16.929 8.828 -17.000 1.00 81.62 214 ARG A C 1
ATOM 1747 O O . ARG A 1 214 ? 16.720 9.187 -15.844 1.00 81.62 214 ARG A O 1
ATOM 1754 N N . SER A 1 215 ? 18.019 9.187 -17.670 1.00 79.88 215 SER A N 1
ATOM 1755 C CA . SER A 1 215 ? 19.067 10.036 -17.093 1.00 79.88 215 SER A CA 1
ATOM 1756 C C . SER A 1 215 ? 18.561 11.459 -16.843 1.00 79.88 215 SER A C 1
ATOM 1758 O O . SER A 1 215 ? 18.929 12.059 -15.836 1.00 79.88 215 SER A O 1
ATOM 1760 N N . TYR A 1 216 ? 17.637 11.945 -17.676 1.00 81.00 216 TYR A N 1
ATOM 1761 C CA . TYR A 1 216 ? 16.962 13.236 -17.508 1.00 81.00 216 TYR A CA 1
ATOM 1762 C C . TYR A 1 216 ? 16.069 13.329 -16.264 1.00 81.00 216 TYR A C 1
ATOM 1764 O O . TYR A 1 216 ? 15.918 14.411 -15.697 1.00 81.00 216 TYR A O 1
ATOM 1772 N N . GLU A 1 217 ? 15.527 12.208 -15.780 1.00 72.56 217 GLU A N 1
ATOM 1773 C CA . GLU A 1 217 ? 14.789 12.190 -14.510 1.00 72.56 217 GLU A CA 1
ATOM 1774 C C . GLU A 1 217 ? 15.711 12.462 -13.308 1.00 72.56 217 GLU A C 1
ATOM 1776 O O . GLU A 1 217 ? 15.282 13.012 -12.303 1.00 72.56 217 GLU A O 1
ATOM 1781 N N . HIS A 1 218 ? 16.997 12.102 -13.392 1.00 69.44 218 HIS A N 1
ATOM 1782 C CA . HIS A 1 218 ? 17.944 12.248 -12.280 1.00 69.44 218 HIS A CA 1
ATOM 1783 C C . HIS A 1 218 ? 18.509 13.663 -12.106 1.00 69.44 218 HIS A C 1
ATOM 1785 O O . HIS A 1 218 ? 19.194 13.923 -11.115 1.00 69.44 218 HIS A O 1
ATOM 1791 N N . ILE A 1 219 ? 18.262 14.545 -13.070 1.00 73.00 219 ILE A N 1
ATOM 1792 C CA . ILE A 1 219 ? 18.744 15.930 -13.103 1.00 73.00 219 ILE A CA 1
ATOM 1793 C C . ILE A 1 219 ? 17.580 16.932 -13.211 1.00 73.00 219 ILE A C 1
ATOM 1795 O O . ILE A 1 219 ? 17.771 18.041 -13.699 1.00 73.00 219 ILE A O 1
ATOM 1799 N N . ASP A 1 220 ? 16.373 16.525 -12.797 1.00 70.69 220 ASP A N 1
ATOM 1800 C CA . ASP A 1 220 ? 15.146 17.340 -12.751 1.00 70.69 220 ASP A CA 1
ATOM 1801 C C . ASP A 1 220 ? 14.749 18.016 -14.078 1.00 70.69 220 ASP A C 1
ATOM 1803 O O . ASP A 1 220 ? 14.027 19.012 -14.115 1.00 70.69 220 ASP A O 1
ATOM 1807 N N . THR A 1 221 ? 15.163 17.441 -15.207 1.00 77.56 221 THR A N 1
ATOM 1808 C CA . THR A 1 221 ? 14.850 17.929 -16.563 1.00 77.56 221 THR A CA 1
ATOM 1809 C C . THR A 1 221 ? 13.960 16.930 -17.291 1.00 77.56 221 THR A C 1
ATOM 1811 O O . THR A 1 221 ? 14.164 16.556 -18.446 1.00 77.56 221 THR A O 1
ATOM 1814 N N . TYR A 1 222 ? 12.896 16.533 -16.592 1.00 81.69 222 TYR A N 1
ATOM 1815 C CA . TYR A 1 222 ? 11.926 15.522 -17.009 1.00 81.69 222 TYR A CA 1
ATOM 1816 C C . TYR A 1 222 ? 11.271 15.798 -18.371 1.00 81.69 222 TYR A C 1
ATOM 1818 O O . TYR A 1 222 ? 10.776 14.865 -18.991 1.00 81.69 222 TYR A O 1
ATOM 1826 N N . ARG A 1 223 ? 11.265 17.046 -18.868 1.00 86.06 223 ARG A N 1
ATOM 1827 C CA . ARG A 1 223 ? 10.669 17.407 -20.169 1.00 86.06 223 ARG A CA 1
ATOM 1828 C C . ARG A 1 223 ? 11.344 16.694 -21.344 1.00 86.06 223 ARG A C 1
ATOM 1830 O O . ARG A 1 223 ? 10.642 16.115 -22.165 1.00 86.06 223 ARG A O 1
ATOM 1837 N N . LEU A 1 224 ? 12.678 16.691 -21.384 1.00 86.12 224 LEU A N 1
ATOM 1838 C CA . LEU A 1 224 ? 13.439 16.028 -22.451 1.00 86.12 224 LEU A CA 1
ATOM 1839 C C . LEU A 1 224 ? 13.313 14.504 -22.347 1.00 86.12 224 LEU A C 1
ATOM 1841 O O . LEU A 1 224 ? 13.103 13.822 -23.347 1.00 86.12 224 LEU A O 1
ATOM 1845 N N . GLY A 1 225 ? 13.353 13.966 -21.123 1.00 88.00 225 GLY A N 1
ATOM 1846 C CA . GLY A 1 225 ? 13.100 12.543 -20.882 1.00 88.00 225 GLY A CA 1
ATOM 1847 C C . GLY A 1 225 ? 11.699 12.112 -21.326 1.00 88.00 225 GLY A C 1
ATOM 1848 O O . GLY A 1 225 ? 11.552 11.102 -22.010 1.00 88.00 225 GLY A O 1
ATOM 1849 N N . LEU A 1 226 ? 10.673 12.903 -20.996 1.00 91.06 226 LEU A N 1
ATOM 1850 C CA . LEU A 1 226 ? 9.282 12.677 -21.394 1.00 91.06 226 LEU A CA 1
ATOM 1851 C C . LEU A 1 226 ? 9.124 12.650 -22.917 1.00 91.06 226 LEU A C 1
ATOM 1853 O O . LEU A 1 226 ? 8.432 11.779 -23.442 1.00 91.06 226 LEU A O 1
ATOM 1857 N N . GLU A 1 227 ? 9.764 13.583 -23.620 1.00 91.31 227 GLU A N 1
ATOM 1858 C CA . GLU A 1 227 ? 9.765 13.622 -25.081 1.00 91.31 227 GLU A CA 1
ATOM 1859 C C . GLU A 1 227 ? 10.404 12.359 -25.669 1.00 91.31 227 GLU A C 1
ATOM 1861 O O . GLU A 1 227 ? 9.758 11.659 -26.452 1.00 91.31 227 GLU A O 1
ATOM 1866 N N . LEU A 1 228 ? 11.604 11.984 -25.210 1.00 91.75 228 LEU A N 1
ATOM 1867 C CA . LEU A 1 228 ? 12.258 10.750 -25.651 1.00 91.75 228 LEU A CA 1
ATOM 1868 C C . LEU A 1 228 ? 11.398 9.511 -25.382 1.00 91.75 228 LEU A C 1
ATOM 1870 O O . LEU A 1 228 ? 11.255 8.673 -26.269 1.00 91.75 228 LEU A O 1
ATOM 1874 N N . PHE A 1 229 ? 10.776 9.388 -24.204 1.00 93.88 229 PHE A N 1
ATOM 1875 C CA . PHE A 1 229 ? 9.907 8.244 -23.911 1.00 93.88 229 PHE A CA 1
ATOM 1876 C C . PHE A 1 229 ? 8.732 8.134 -24.885 1.00 93.88 229 PHE A C 1
ATOM 1878 O O . PHE A 1 229 ? 8.384 7.016 -25.274 1.00 93.88 229 PHE A O 1
ATOM 1885 N N . LYS A 1 230 ? 8.135 9.255 -25.310 1.00 92.94 230 LYS A N 1
ATOM 1886 C CA . LYS A 1 230 ? 7.046 9.250 -26.300 1.00 92.94 230 LYS A CA 1
ATOM 1887 C C . LYS A 1 230 ? 7.517 8.693 -27.643 1.00 92.94 230 LYS A C 1
ATOM 1889 O O . LYS A 1 230 ? 6.862 7.804 -28.183 1.00 92.94 230 LYS A O 1
ATOM 1894 N N . TYR A 1 231 ? 8.677 9.129 -28.135 1.00 92.50 231 TYR A N 1
ATOM 1895 C CA . TYR A 1 231 ? 9.255 8.604 -29.377 1.00 92.50 231 TYR A CA 1
ATOM 1896 C C . TYR A 1 231 ? 9.659 7.129 -29.262 1.00 92.50 231 TYR A C 1
ATOM 1898 O O . TYR A 1 231 ? 9.292 6.322 -30.117 1.00 92.50 231 TYR A O 1
ATOM 1906 N N . ILE A 1 232 ? 10.341 6.748 -28.175 1.00 92.56 232 ILE A N 1
ATOM 1907 C CA . ILE A 1 232 ? 10.750 5.357 -27.919 1.00 92.56 232 ILE A CA 1
ATOM 1908 C C . ILE A 1 232 ? 9.531 4.435 -27.902 1.00 92.56 232 ILE A C 1
ATOM 1910 O O . ILE A 1 232 ? 9.593 3.348 -28.460 1.00 92.56 232 ILE A O 1
ATOM 1914 N N . THR A 1 233 ? 8.415 4.867 -27.309 1.00 92.94 233 THR A N 1
ATOM 1915 C CA . THR A 1 233 ? 7.171 4.086 -27.256 1.00 92.94 233 THR A CA 1
ATOM 1916 C C . THR A 1 233 ? 6.675 3.717 -28.658 1.00 92.94 233 THR A C 1
ATOM 1918 O O . THR A 1 233 ? 6.353 2.556 -28.906 1.00 92.94 233 THR A O 1
ATOM 1921 N N . ILE A 1 234 ? 6.658 4.678 -29.589 1.00 91.25 234 ILE A N 1
ATOM 1922 C CA . ILE A 1 234 ? 6.194 4.460 -30.968 1.00 91.25 234 ILE A CA 1
ATOM 1923 C C . ILE A 1 234 ? 7.136 3.495 -31.698 1.00 91.25 234 ILE A C 1
ATOM 1925 O O . ILE A 1 234 ? 6.691 2.489 -32.252 1.00 91.25 234 ILE A O 1
ATOM 1929 N N . VAL A 1 235 ? 8.445 3.761 -31.650 1.00 89.56 235 VAL A N 1
ATOM 1930 C CA . VAL A 1 235 ? 9.444 2.938 -32.348 1.00 89.56 235 VAL A CA 1
ATOM 1931 C C . VAL A 1 235 ? 9.510 1.527 -31.748 1.00 89.56 235 VAL A C 1
ATOM 1933 O O . VAL A 1 235 ? 9.611 0.547 -32.486 1.00 89.56 235 VAL A O 1
ATOM 1936 N N . ALA A 1 236 ? 9.383 1.385 -30.427 1.00 88.81 236 ALA A N 1
ATOM 1937 C CA . ALA A 1 236 ? 9.313 0.088 -29.761 1.00 88.81 236 ALA A CA 1
ATOM 1938 C C . ALA A 1 236 ? 8.091 -0.719 -30.221 1.00 88.81 236 ALA A C 1
ATOM 1940 O O . ALA A 1 236 ? 8.240 -1.901 -30.530 1.00 88.81 236 ALA A O 1
ATOM 1941 N N . ALA A 1 237 ? 6.914 -0.096 -30.333 1.00 88.62 237 ALA A N 1
ATOM 1942 C CA . ALA A 1 237 ? 5.706 -0.755 -30.827 1.00 88.62 237 ALA A CA 1
ATOM 1943 C C . ALA A 1 237 ? 5.856 -1.222 -32.287 1.00 88.62 237 ALA A C 1
ATOM 1945 O O . ALA A 1 237 ? 5.545 -2.373 -32.601 1.00 88.62 237 ALA A O 1
ATOM 1946 N N . MET A 1 238 ? 6.408 -0.372 -33.167 1.00 87.12 238 MET A N 1
ATOM 1947 C CA . MET A 1 238 ? 6.687 -0.716 -34.574 1.00 87.12 238 MET A CA 1
ATOM 1948 C C . MET A 1 238 ? 7.623 -1.924 -34.709 1.00 87.12 238 MET A C 1
ATOM 1950 O O . MET A 1 238 ? 7.473 -2.727 -35.628 1.00 87.12 238 MET A O 1
ATOM 1954 N N . ASN A 1 239 ? 8.554 -2.079 -33.765 1.00 83.12 239 ASN A N 1
ATOM 1955 C CA . ASN A 1 239 ? 9.523 -3.174 -33.721 1.00 83.12 239 ASN A CA 1
ATOM 1956 C C . ASN A 1 239 ? 9.097 -4.329 -32.796 1.00 83.12 239 ASN A C 1
ATOM 1958 O O . ASN A 1 239 ? 9.919 -5.171 -32.442 1.00 83.12 239 ASN A O 1
ATOM 1962 N N . GLN A 1 240 ? 7.822 -4.390 -32.390 1.00 86.00 240 GLN A N 1
ATOM 1963 C CA . GLN A 1 240 ? 7.264 -5.449 -31.532 1.00 86.00 240 GLN A CA 1
ATOM 1964 C C . GLN A 1 240 ? 7.976 -5.603 -30.170 1.00 86.00 240 GLN A C 1
ATOM 1966 O O . GLN A 1 240 ? 7.929 -6.657 -29.530 1.00 86.00 240 GLN A O 1
ATOM 1971 N N . ARG A 1 241 ? 8.616 -4.539 -29.672 1.00 83.38 241 ARG A N 1
ATOM 1972 C CA . ARG A 1 241 ? 9.245 -4.471 -28.344 1.00 83.38 241 ARG A CA 1
ATOM 1973 C C . ARG A 1 241 ? 8.249 -4.024 -27.273 1.00 83.38 241 ARG A C 1
ATOM 1975 O O . ARG A 1 241 ? 8.477 -3.062 -26.540 1.00 83.38 241 ARG A O 1
ATOM 1982 N N . PHE A 1 242 ? 7.161 -4.770 -27.134 1.00 85.56 242 PHE A N 1
ATOM 1983 C CA . PHE A 1 242 ? 6.014 -4.407 -26.294 1.00 85.56 242 PHE A CA 1
ATOM 1984 C C . PHE A 1 242 ? 6.328 -4.233 -24.796 1.00 85.56 242 PHE A C 1
ATOM 1986 O O . PHE A 1 242 ? 5.696 -3.426 -24.114 1.00 85.56 242 PHE A O 1
ATOM 1993 N N . ILE A 1 243 ? 7.332 -4.941 -24.266 1.00 82.88 243 ILE A N 1
ATOM 1994 C CA . ILE A 1 243 ? 7.783 -4.752 -22.875 1.00 82.88 243 ILE A CA 1
ATOM 1995 C C . ILE A 1 243 ? 8.439 -3.377 -22.699 1.00 82.88 243 ILE A C 1
ATOM 1997 O O . ILE A 1 243 ? 8.174 -2.697 -21.710 1.00 82.88 243 ILE A O 1
ATOM 2001 N N . LEU A 1 244 ? 9.283 -2.959 -23.649 1.00 85.31 244 LEU A N 1
ATOM 2002 C CA . LEU A 1 244 ? 9.930 -1.648 -23.602 1.00 85.31 244 LEU A CA 1
ATOM 2003 C C . LEU A 1 244 ? 8.888 -0.538 -23.754 1.00 85.31 244 LEU A C 1
ATOM 2005 O O . LEU A 1 244 ? 8.876 0.393 -22.956 1.00 85.31 244 LEU A O 1
ATOM 2009 N N . GLU A 1 245 ? 7.969 -0.693 -24.707 1.00 91.06 245 GLU A N 1
ATOM 2010 C CA . GLU A 1 245 ? 6.821 0.201 -24.880 1.00 91.06 245 GLU A CA 1
ATOM 2011 C C . GLU A 1 245 ? 6.035 0.369 -23.567 1.00 91.06 245 GLU A C 1
ATOM 2013 O O . GLU A 1 245 ? 5.796 1.488 -23.114 1.00 91.06 245 GLU A O 1
ATOM 2018 N N . THR A 1 246 ? 5.685 -0.745 -22.917 1.00 89.94 246 THR A N 1
ATOM 2019 C CA . THR A 1 246 ? 4.947 -0.752 -21.647 1.00 89.94 246 THR A CA 1
ATOM 2020 C C . THR A 1 246 ? 5.707 -0.012 -20.548 1.00 89.94 246 THR A C 1
ATOM 2022 O O . THR A 1 246 ? 5.132 0.810 -19.835 1.00 89.94 246 THR A O 1
ATOM 2025 N N . ILE A 1 247 ? 7.012 -0.267 -20.416 1.00 90.25 247 ILE A N 1
ATOM 2026 C CA . ILE A 1 247 ? 7.860 0.405 -19.426 1.00 90.25 247 ILE A CA 1
ATOM 2027 C C . ILE A 1 247 ? 7.907 1.912 -19.690 1.00 90.25 247 ILE A C 1
ATOM 2029 O O . ILE A 1 247 ? 7.742 2.690 -18.751 1.00 90.25 247 ILE A O 1
ATOM 2033 N N . CYS A 1 248 ? 8.092 2.334 -20.942 1.00 92.94 248 CYS A N 1
ATOM 2034 C CA . CYS A 1 248 ? 8.089 3.747 -21.314 1.00 92.94 248 CYS A CA 1
ATOM 2035 C C . CYS A 1 248 ? 6.754 4.414 -20.968 1.00 92.94 248 CYS A C 1
ATOM 2037 O O . CYS A 1 248 ? 6.760 5.468 -20.339 1.00 92.94 248 CYS A O 1
ATOM 2039 N N . LYS A 1 249 ? 5.618 3.776 -21.267 1.00 95.12 249 LYS A N 1
ATOM 2040 C CA . LYS A 1 249 ? 4.284 4.290 -20.912 1.00 95.12 249 LYS A CA 1
ATOM 2041 C C . LYS A 1 249 ? 4.076 4.421 -19.400 1.00 95.12 249 LYS A C 1
ATOM 2043 O O . LYS A 1 249 ? 3.586 5.450 -18.941 1.00 95.12 249 LYS A O 1
ATOM 2048 N N . ILE A 1 250 ? 4.527 3.446 -18.607 1.00 93.81 250 ILE A N 1
ATOM 2049 C CA . ILE A 1 250 ? 4.512 3.529 -17.133 1.00 93.81 250 ILE A CA 1
ATOM 2050 C C . ILE A 1 250 ? 5.380 4.693 -16.634 1.00 93.81 250 ILE A C 1
ATOM 2052 O O . ILE A 1 250 ? 4.999 5.392 -15.694 1.00 93.81 250 ILE A O 1
ATOM 2056 N N . ARG A 1 251 ? 6.534 4.944 -17.263 1.00 92.12 251 ARG A N 1
ATOM 2057 C CA . ARG A 1 251 ? 7.400 6.081 -16.910 1.00 92.12 251 ARG A CA 1
ATOM 2058 C C . ARG A 1 251 ? 6.792 7.423 -17.286 1.00 92.12 251 ARG A C 1
ATOM 2060 O O . ARG A 1 251 ? 6.803 8.321 -16.454 1.00 92.12 251 ARG A O 1
ATOM 2067 N N . ILE A 1 252 ? 6.187 7.534 -18.465 1.00 93.50 252 ILE A N 1
ATOM 2068 C CA . ILE A 1 252 ? 5.414 8.712 -18.878 1.00 93.50 252 ILE A CA 1
ATOM 2069 C C . ILE A 1 252 ? 4.326 9.022 -17.837 1.00 93.50 252 ILE A C 1
ATOM 2071 O O . ILE A 1 252 ? 4.254 10.140 -17.335 1.00 93.50 252 ILE A O 1
ATOM 2075 N N . ALA A 1 253 ? 3.536 8.018 -17.449 1.00 94.19 253 ALA A N 1
ATOM 2076 C CA . ALA A 1 253 ? 2.510 8.146 -16.415 1.00 94.19 253 ALA A CA 1
ATOM 2077 C C . ALA A 1 253 ? 3.078 8.557 -15.043 1.00 94.19 253 ALA A C 1
ATOM 2079 O O . ALA A 1 253 ? 2.485 9.380 -14.348 1.00 94.19 253 ALA A O 1
ATOM 2080 N N . THR A 1 254 ? 4.242 8.021 -14.668 1.00 91.94 254 THR A N 1
ATOM 2081 C CA . THR A 1 254 ? 4.944 8.387 -13.427 1.00 91.94 254 THR A CA 1
ATOM 2082 C C . THR A 1 254 ? 5.348 9.864 -13.442 1.00 91.94 254 THR A C 1
ATOM 2084 O O . THR A 1 254 ? 5.048 10.587 -12.497 1.00 91.94 254 THR A O 1
ATOM 2087 N N . ILE A 1 255 ? 5.943 10.338 -14.544 1.00 90.44 255 ILE A N 1
ATOM 2088 C CA . ILE A 1 255 ? 6.317 11.749 -14.727 1.00 90.44 255 ILE A CA 1
ATOM 2089 C C . ILE A 1 255 ? 5.077 12.649 -14.652 1.00 90.44 255 ILE A C 1
ATOM 2091 O O . ILE A 1 255 ? 5.120 13.697 -14.010 1.00 90.44 255 ILE A O 1
ATOM 2095 N N . TYR A 1 256 ? 3.960 12.245 -15.268 1.00 91.75 256 TYR A N 1
ATOM 2096 C CA . TYR A 1 256 ? 2.708 13.000 -15.178 1.00 91.75 256 TYR A CA 1
ATOM 2097 C C . TYR A 1 256 ? 2.191 13.115 -13.744 1.00 91.75 256 TYR A C 1
ATOM 2099 O O . TYR A 1 256 ? 1.826 14.211 -13.322 1.00 91.75 256 TYR A O 1
ATOM 2107 N N . LYS A 1 257 ? 2.226 12.025 -12.971 1.00 91.00 257 LYS A N 1
ATOM 2108 C CA . LYS A 1 257 ? 1.857 12.052 -11.551 1.00 91.00 257 LYS A CA 1
ATOM 2109 C C . LYS A 1 257 ? 2.756 12.979 -10.729 1.00 91.00 257 LYS A C 1
ATOM 2111 O O . LYS A 1 257 ? 2.250 13.741 -9.912 1.00 91.00 257 LYS A O 1
ATOM 2116 N N . GLU A 1 258 ? 4.071 12.895 -10.914 1.00 87.75 258 GLU A N 1
ATOM 2117 C CA . GLU A 1 258 ? 5.044 13.598 -10.067 1.00 87.75 258 GLU A CA 1
ATOM 2118 C C . GLU A 1 258 ? 5.150 15.095 -10.386 1.00 87.75 258 GLU A C 1
ATOM 2120 O O . GLU A 1 258 ? 5.246 15.912 -9.472 1.00 87.75 258 GLU A O 1
ATOM 2125 N N . TYR A 1 259 ? 5.106 15.468 -11.668 1.00 86.19 259 TYR A N 1
ATOM 2126 C CA . TYR A 1 259 ? 5.435 16.828 -12.113 1.00 86.19 259 TYR A CA 1
ATOM 2127 C C . TYR A 1 259 ? 4.255 17.603 -12.710 1.00 86.19 259 TYR A C 1
ATOM 2129 O O . TYR A 1 259 ? 4.358 18.818 -12.884 1.00 86.19 259 TYR A O 1
ATOM 2137 N N . PHE A 1 260 ? 3.134 16.937 -13.010 1.00 82.50 260 PHE A N 1
ATOM 2138 C CA . PHE A 1 260 ? 1.943 17.562 -13.598 1.00 82.50 260 PHE A CA 1
ATOM 2139 C C . PHE A 1 260 ? 0.627 17.283 -12.832 1.00 82.50 260 PHE A C 1
ATOM 2141 O O . PHE A 1 260 ? -0.401 17.008 -13.464 1.00 82.50 260 PHE A O 1
ATOM 2148 N N . PRO A 1 261 ? 0.584 17.369 -11.485 1.00 71.31 261 PRO A N 1
ATOM 2149 C CA . PRO A 1 261 ? -0.688 17.284 -10.772 1.00 71.31 261 PRO A CA 1
ATOM 2150 C C . PRO A 1 261 ? -1.573 18.508 -11.109 1.00 71.31 261 PRO A C 1
ATOM 2152 O O . PRO A 1 261 ? -1.050 19.625 -11.129 1.00 71.31 261 PRO A O 1
ATOM 2155 N N . PRO A 1 262 ? -2.897 18.361 -11.358 1.00 62.03 262 PRO A N 1
ATOM 2156 C CA . PRO A 1 262 ? -3.755 17.193 -11.127 1.00 62.03 262 PRO A CA 1
ATOM 2157 C C . PRO A 1 262 ? -4.451 16.700 -12.416 1.00 62.03 262 PRO A C 1
ATOM 2159 O O . PRO A 1 262 ? -5.653 16.892 -12.588 1.00 62.03 262 PRO A O 1
ATOM 2162 N N . LEU A 1 263 ? -3.717 16.091 -13.349 1.00 79.50 263 LEU A N 1
ATOM 2163 C CA . LEU A 1 263 ? -4.280 15.688 -14.646 1.00 79.50 263 LEU A CA 1
ATOM 2164 C C . LEU A 1 263 ? -4.300 14.159 -14.789 1.00 79.50 263 LEU A C 1
ATOM 2166 O O . LEU A 1 263 ? -3.419 13.568 -15.416 1.00 79.50 263 LEU A O 1
ATOM 2170 N N . GLY A 1 264 ? -5.317 13.524 -14.189 1.00 88.44 264 GLY A N 1
ATOM 2171 C CA . GLY A 1 264 ? -5.553 12.075 -14.279 1.00 88.44 264 GLY A CA 1
ATOM 2172 C C . GLY A 1 264 ? -5.695 11.589 -15.725 1.00 88.44 264 GLY A C 1
ATOM 2173 O O . GLY A 1 264 ? -5.139 10.550 -16.085 1.00 88.44 264 GLY A O 1
ATOM 2174 N N . GLU A 1 265 ? -6.318 12.397 -16.583 1.00 92.81 265 GLU A N 1
ATOM 2175 C CA . GLU A 1 265 ? -6.488 12.123 -18.014 1.00 92.81 265 GLU A CA 1
ATOM 2176 C C . GLU A 1 265 ? -5.172 11.781 -18.732 1.00 92.81 265 GLU A C 1
ATOM 2178 O O . GLU A 1 265 ? -5.130 10.788 -19.451 1.00 92.81 265 GLU A O 1
ATOM 2183 N N . TYR A 1 266 ? -4.068 12.504 -18.488 1.00 92.94 266 TYR A N 1
ATOM 2184 C CA . TYR A 1 266 ? -2.783 12.208 -19.147 1.00 92.94 266 TYR A CA 1
ATOM 2185 C C . TYR A 1 266 ? -2.179 10.872 -18.703 1.00 92.94 266 TYR A C 1
ATOM 2187 O O . TYR A 1 266 ? -1.521 10.184 -19.487 1.00 92.94 266 TYR A O 1
ATOM 2195 N N . ILE A 1 267 ? -2.404 10.482 -17.446 1.00 94.81 267 ILE A N 1
ATOM 2196 C CA . ILE A 1 267 ? -1.984 9.171 -16.943 1.00 94.81 267 ILE A CA 1
ATOM 2197 C C . ILE A 1 267 ? -2.821 8.077 -17.616 1.00 94.81 267 ILE A C 1
ATOM 2199 O O . ILE A 1 267 ? -2.270 7.075 -18.077 1.00 94.81 267 ILE A O 1
ATOM 2203 N N . ILE A 1 268 ? -4.139 8.273 -17.718 1.00 94.75 268 ILE A N 1
ATOM 2204 C CA . ILE A 1 268 ? -5.042 7.330 -18.391 1.00 94.75 268 ILE A CA 1
ATOM 2205 C C . ILE A 1 268 ? -4.697 7.226 -19.876 1.00 94.75 268 ILE A C 1
ATOM 2207 O O . ILE A 1 268 ? -4.600 6.116 -20.389 1.00 94.75 268 ILE A O 1
ATOM 2211 N N . GLU A 1 269 ? -4.463 8.336 -20.570 1.00 93.62 269 GLU A N 1
ATOM 2212 C CA . GLU A 1 269 ? -4.070 8.360 -21.982 1.00 93.62 269 GLU A CA 1
ATOM 2213 C C . GLU A 1 269 ? -2.780 7.554 -22.205 1.00 93.62 269 GLU A C 1
ATOM 2215 O O . GLU A 1 269 ? -2.733 6.659 -23.054 1.00 93.62 269 GLU A O 1
ATOM 2220 N N . ALA A 1 270 ? -1.760 7.787 -21.373 1.00 93.06 270 ALA A N 1
ATOM 2221 C CA . ALA A 1 270 ? -0.495 7.066 -21.457 1.00 93.06 270 ALA A CA 1
ATOM 2222 C C . ALA A 1 270 ? -0.657 5.549 -21.242 1.00 93.06 270 ALA A C 1
ATOM 2224 O O . ALA A 1 270 ? -0.016 4.758 -21.936 1.00 93.06 270 ALA A O 1
ATOM 2225 N N . LEU A 1 271 ? -1.509 5.127 -20.300 1.00 95.06 271 LEU A N 1
ATOM 2226 C CA . LEU A 1 271 ? -1.624 3.723 -19.879 1.00 95.06 271 LEU A CA 1
ATOM 2227 C C . LEU A 1 271 ? -2.713 2.921 -20.606 1.00 95.06 271 LEU A C 1
ATOM 2229 O O . LEU A 1 271 ? -2.577 1.704 -20.752 1.00 95.06 271 LEU A O 1
ATOM 2233 N N . SER A 1 272 ? -3.779 3.569 -21.072 1.00 89.94 272 SER A N 1
ATOM 2234 C CA . SER A 1 272 ? -4.923 2.926 -21.745 1.00 89.94 272 SER A CA 1
ATOM 2235 C C . SER A 1 272 ? -4.559 2.316 -23.096 1.00 89.94 272 SER A C 1
ATOM 2237 O O . SER A 1 272 ? -5.219 1.395 -23.569 1.00 89.94 272 SER A O 1
ATOM 2239 N N . THR A 1 273 ? -3.473 2.792 -23.700 1.00 87.75 273 THR A N 1
ATOM 2240 C CA . THR A 1 273 ? -2.951 2.283 -24.968 1.00 87.75 273 THR A CA 1
ATOM 2241 C C . THR A 1 273 ? -2.069 1.041 -24.797 1.00 87.75 273 THR A C 1
ATOM 2243 O O . THR A 1 273 ? -1.567 0.523 -25.793 1.00 87.75 273 THR A O 1
ATOM 2246 N N . VAL A 1 274 ? -1.811 0.572 -23.569 1.00 90.19 274 VAL A N 1
ATOM 2247 C CA . VAL A 1 274 ? -1.086 -0.687 -23.336 1.00 90.19 274 VAL A CA 1
ATOM 2248 C C . VAL A 1 274 ? -2.062 -1.857 -23.423 1.00 90.19 274 VAL A C 1
ATOM 2250 O O . VAL A 1 274 ? -3.036 -1.914 -22.676 1.00 90.19 274 VAL A O 1
ATOM 2253 N N . ALA A 1 275 ? -1.789 -2.821 -24.302 1.00 89.25 275 ALA A N 1
ATOM 2254 C CA . ALA A 1 275 ? -2.595 -4.034 -24.383 1.00 89.25 275 ALA A CA 1
ATOM 2255 C C . ALA A 1 275 ? -2.463 -4.883 -23.104 1.00 89.25 275 ALA A C 1
ATOM 2257 O O . ALA A 1 275 ? -1.363 -5.079 -22.585 1.00 89.25 275 ALA A O 1
ATOM 2258 N N . GLU A 1 276 ? -3.573 -5.460 -22.636 1.00 88.38 276 GLU A N 1
ATOM 2259 C CA . GLU A 1 276 ? -3.619 -6.266 -21.405 1.00 88.38 276 GLU A CA 1
ATOM 2260 C C . GLU A 1 276 ? -2.626 -7.442 -21.429 1.00 88.38 276 GLU A C 1
ATOM 2262 O O . GLU A 1 276 ? -1.951 -7.709 -20.434 1.00 88.38 276 GLU A O 1
ATOM 2267 N N . LEU A 1 277 ? -2.449 -8.088 -22.589 1.00 86.12 277 LEU A N 1
ATOM 2268 C CA . LEU A 1 277 ? -1.462 -9.156 -22.772 1.00 86.12 277 LEU A CA 1
ATOM 2269 C C . LEU A 1 277 ? -0.033 -8.687 -22.443 1.00 86.12 277 LEU A C 1
ATOM 2271 O O . LEU A 1 277 ? 0.715 -9.407 -21.786 1.00 86.12 277 LEU A O 1
ATOM 2275 N N . HIS A 1 278 ? 0.333 -7.463 -22.833 1.00 88.00 278 HIS A N 1
ATOM 2276 C CA . HIS A 1 278 ? 1.670 -6.917 -22.585 1.00 88.00 278 HIS A CA 1
ATOM 2277 C C . HIS A 1 278 ? 1.889 -6.618 -21.094 1.00 88.00 278 HIS A C 1
ATOM 2279 O O . HIS A 1 278 ? 2.996 -6.795 -20.578 1.00 88.00 278 HIS A O 1
ATOM 2285 N N . ILE A 1 279 ? 0.832 -6.232 -20.370 1.00 88.75 279 ILE A N 1
ATOM 2286 C CA . ILE A 1 279 ? 0.872 -6.103 -18.906 1.00 88.75 279 ILE A CA 1
ATOM 2287 C C . ILE A 1 279 ? 1.056 -7.471 -18.250 1.00 88.75 279 ILE A C 1
ATOM 2289 O O . ILE A 1 279 ? 1.888 -7.610 -17.355 1.00 88.75 279 ILE A O 1
ATOM 2293 N N . LEU A 1 280 ? 0.343 -8.504 -18.705 1.00 81.69 280 LEU A N 1
ATOM 2294 C CA . LEU A 1 280 ? 0.462 -9.858 -18.154 1.00 81.69 280 LEU A CA 1
ATOM 2295 C C . LEU A 1 280 ? 1.871 -10.445 -18.324 1.00 81.69 280 LEU A C 1
ATOM 2297 O O . LEU A 1 280 ? 2.359 -11.130 -17.420 1.00 81.69 280 LEU A O 1
ATOM 2301 N N . GLU A 1 281 ? 2.535 -10.141 -19.437 1.00 79.38 281 GLU A N 1
ATOM 2302 C CA . GLU A 1 281 ? 3.914 -10.555 -19.726 1.00 79.38 281 GLU A CA 1
ATOM 2303 C C . GLU A 1 281 ? 4.976 -9.668 -19.056 1.00 79.38 281 GLU A C 1
ATOM 2305 O O . GLU A 1 281 ? 6.149 -10.045 -18.972 1.00 79.38 281 GLU A O 1
ATOM 2310 N N . SER A 1 282 ? 4.581 -8.499 -18.546 1.00 79.38 282 SER A N 1
ATOM 2311 C CA . SER A 1 282 ? 5.505 -7.558 -17.923 1.00 79.38 282 SER A CA 1
ATOM 2312 C C . SER A 1 282 ? 6.039 -8.060 -16.574 1.00 79.38 282 SER A C 1
ATOM 2314 O O . SER A 1 282 ? 5.354 -8.777 -15.839 1.00 79.38 282 SER A O 1
ATOM 2316 N N . PRO A 1 283 ? 7.262 -7.653 -16.186 1.00 79.12 283 PRO A N 1
ATOM 2317 C CA . PRO A 1 283 ? 7.784 -7.893 -14.848 1.00 79.12 283 PRO A CA 1
ATOM 2318 C C . PRO A 1 283 ? 6.843 -7.382 -13.755 1.00 79.12 283 PRO A C 1
ATOM 2320 O O . PRO A 1 283 ? 6.231 -6.324 -13.883 1.00 79.12 283 PRO A O 1
ATOM 2323 N N . LYS A 1 284 ? 6.805 -8.099 -12.632 1.00 82.06 284 LYS A N 1
ATOM 2324 C CA . LYS A 1 284 ? 5.962 -7.778 -11.476 1.00 82.06 284 LYS A CA 1
ATOM 2325 C C . LYS A 1 284 ? 6.014 -6.301 -11.014 1.00 82.06 284 LYS A C 1
ATOM 2327 O O . LYS A 1 284 ? 4.938 -5.728 -10.866 1.00 82.06 284 LYS A O 1
ATOM 2332 N N . PRO A 1 285 ? 7.186 -5.642 -10.870 1.00 82.31 285 PRO A N 1
ATOM 2333 C CA . PRO A 1 285 ? 7.235 -4.226 -10.485 1.00 82.31 285 PRO A CA 1
ATOM 2334 C C . PRO A 1 285 ? 6.453 -3.303 -11.429 1.00 82.31 285 PRO A C 1
ATOM 2336 O O . PRO A 1 285 ? 5.855 -2.326 -10.981 1.00 82.31 285 PRO A O 1
ATOM 2339 N N . ASN A 1 286 ? 6.430 -3.631 -12.725 1.00 84.94 286 ASN A N 1
ATOM 2340 C CA . ASN A 1 286 ? 5.716 -2.858 -13.737 1.00 84.94 286 ASN A CA 1
ATOM 2341 C C . ASN A 1 286 ? 4.206 -3.068 -13.633 1.00 84.94 286 ASN A C 1
ATOM 2343 O O . ASN A 1 286 ? 3.464 -2.113 -13.815 1.00 84.94 286 ASN A O 1
ATOM 2347 N N . LYS A 1 287 ? 3.744 -4.283 -13.308 1.00 90.00 287 LYS A N 1
ATOM 2348 C CA . LYS A 1 287 ? 2.315 -4.546 -13.079 1.00 90.00 287 LYS A CA 1
ATOM 2349 C C . LYS A 1 287 ? 1.799 -3.789 -11.860 1.00 90.00 287 LYS A C 1
ATOM 2351 O O . LYS A 1 287 ? 0.780 -3.115 -11.951 1.00 90.00 287 LYS A O 1
ATOM 2356 N N . GLU A 1 288 ? 2.545 -3.863 -10.754 1.00 90.06 288 GLU A N 1
ATOM 2357 C CA . GLU A 1 288 ? 2.248 -3.119 -9.524 1.00 90.06 288 GLU A CA 1
ATOM 2358 C C . GLU A 1 288 ? 2.153 -1.611 -9.820 1.00 90.06 288 GLU A C 1
ATOM 2360 O O . GLU A 1 288 ? 1.153 -0.979 -9.493 1.00 90.06 288 GLU A O 1
ATOM 2365 N N . ALA A 1 289 ? 3.147 -1.048 -10.521 1.00 92.81 289 ALA A N 1
ATOM 2366 C CA . ALA A 1 289 ? 3.153 0.365 -10.899 1.00 92.81 289 ALA A CA 1
ATOM 2367 C C . ALA A 1 289 ? 2.000 0.735 -11.847 1.00 92.81 289 ALA A C 1
ATOM 2369 O O . ALA A 1 289 ? 1.327 1.738 -11.631 1.00 92.81 289 ALA A O 1
ATOM 2370 N N . TYR A 1 290 ? 1.754 -0.074 -12.881 1.00 96.31 290 TYR A N 1
ATOM 2371 C CA . TYR A 1 290 ? 0.703 0.159 -13.872 1.00 96.31 290 TYR A CA 1
ATOM 2372 C C . TYR A 1 290 ? -0.674 0.282 -13.217 1.00 96.31 290 TYR A C 1
ATOM 2374 O O . TYR A 1 290 ? -1.388 1.261 -13.437 1.00 96.31 290 TYR A O 1
ATOM 2382 N N . TYR A 1 291 ? -1.034 -0.695 -12.383 1.00 97.19 291 TYR A N 1
ATOM 2383 C CA . TYR A 1 291 ? -2.333 -0.705 -11.725 1.00 97.19 291 TYR A CA 1
ATOM 2384 C C . TYR A 1 291 ? -2.456 0.398 -10.669 1.00 97.19 291 TYR A C 1
ATOM 2386 O O . TYR A 1 291 ? -3.490 1.060 -10.627 1.00 97.19 291 TYR A O 1
ATOM 2394 N N . SER A 1 292 ? -1.408 0.680 -9.888 1.00 96.88 292 SER A N 1
ATOM 2395 C CA . SER A 1 292 ? -1.438 1.801 -8.940 1.00 96.88 292 SER A CA 1
ATOM 2396 C C . SER A 1 292 ? -1.568 3.162 -9.631 1.00 96.88 292 SER A C 1
ATOM 2398 O O . SER A 1 292 ? -2.307 4.016 -9.148 1.00 96.88 292 SER A O 1
ATOM 2400 N N . LEU A 1 293 ? -0.900 3.376 -10.771 1.00 96.44 293 LEU A N 1
ATOM 2401 C CA . LEU A 1 293 ? -0.992 4.629 -11.531 1.00 96.44 293 LEU A CA 1
ATOM 2402 C C . LEU A 1 293 ? -2.376 4.817 -12.165 1.00 96.44 293 LEU A C 1
ATOM 2404 O O . LEU A 1 293 ? -2.917 5.919 -12.108 1.00 96.44 293 LEU A O 1
ATOM 2408 N N . LEU A 1 294 ? -2.985 3.756 -12.709 1.00 96.56 294 LEU A N 1
ATOM 2409 C CA . LEU A 1 294 ? -4.382 3.812 -13.157 1.00 96.56 294 LEU A CA 1
ATOM 2410 C C . LEU A 1 294 ? -5.339 4.089 -11.994 1.00 96.56 294 LEU A C 1
ATOM 2412 O O . LEU A 1 294 ? -6.232 4.923 -12.130 1.00 96.56 294 LEU A O 1
ATOM 2416 N N . GLY A 1 295 ? -5.139 3.424 -10.851 1.00 96.69 295 GLY A N 1
ATOM 2417 C CA . GLY A 1 295 ? -5.911 3.672 -9.633 1.00 96.69 295 GLY A CA 1
ATOM 2418 C C . GLY A 1 295 ? -5.851 5.142 -9.219 1.00 96.69 295 GLY A C 1
ATOM 2419 O O . GLY A 1 295 ? -6.885 5.775 -9.008 1.00 96.69 295 GLY A O 1
ATOM 2420 N N . HIS A 1 296 ? -4.643 5.708 -9.214 1.00 95.62 296 HIS A N 1
ATOM 2421 C CA . HIS A 1 296 ? -4.399 7.114 -8.906 1.00 95.62 296 HIS A CA 1
ATOM 2422 C C . HIS A 1 296 ? -5.093 8.059 -9.886 1.00 95.62 296 HIS A C 1
ATOM 2424 O O . HIS A 1 296 ? -5.756 9.009 -9.475 1.00 95.62 296 HIS A O 1
ATOM 2430 N N . ALA A 1 297 ? -4.984 7.787 -11.183 1.00 95.75 297 ALA A N 1
ATOM 2431 C CA . ALA A 1 297 ? -5.588 8.623 -12.205 1.00 95.75 297 ALA A CA 1
ATOM 2432 C C . ALA A 1 297 ? -7.120 8.649 -12.108 1.00 95.75 297 ALA A C 1
ATOM 2434 O O . ALA A 1 297 ? -7.721 9.720 -12.106 1.00 95.75 297 ALA A O 1
ATOM 2435 N N . TYR A 1 298 ? -7.754 7.487 -11.921 1.00 96.06 298 TYR A N 1
ATOM 2436 C CA . TYR A 1 298 ? -9.202 7.424 -11.711 1.00 96.06 298 TYR A CA 1
ATOM 2437 C C . TYR A 1 298 ? -9.643 8.057 -10.388 1.00 96.06 298 TYR A C 1
ATOM 2439 O O . TYR A 1 298 ? -10.756 8.581 -10.308 1.00 96.06 298 TYR A O 1
ATOM 2447 N N . ALA A 1 299 ? -8.794 8.041 -9.356 1.00 94.19 299 ALA A N 1
ATOM 2448 C CA . ALA A 1 299 ? -9.061 8.759 -8.116 1.00 94.19 299 ALA A CA 1
ATOM 2449 C C . ALA A 1 299 ? -9.078 10.282 -8.341 1.00 94.19 299 ALA A C 1
ATOM 2451 O O . ALA A 1 299 ? -9.991 10.951 -7.851 1.00 94.19 299 ALA A O 1
ATOM 2452 N N . LEU A 1 300 ? -8.130 10.818 -9.123 1.00 93.00 300 LEU A N 1
ATOM 2453 C CA . LEU A 1 300 ? -8.099 12.236 -9.513 1.00 93.00 300 LEU A CA 1
ATOM 2454 C C . LEU A 1 300 ? -9.321 12.634 -10.352 1.00 93.00 300 LEU A C 1
ATOM 2456 O O . LEU A 1 300 ? -9.937 13.667 -10.086 1.00 93.00 300 LEU A O 1
ATOM 2460 N N . ASP A 1 301 ? -9.731 11.773 -11.285 1.00 91.94 301 ASP A N 1
ATOM 2461 C CA . ASP A 1 301 ? -10.914 11.975 -12.134 1.00 91.94 301 ASP A CA 1
ATOM 2462 C C . ASP A 1 301 ? -12.245 11.735 -11.392 1.00 91.94 301 ASP A C 1
ATOM 2464 O O . ASP A 1 301 ? -13.323 11.811 -11.984 1.00 91.94 301 ASP A O 1
ATOM 2468 N N . LYS A 1 302 ? -12.196 11.465 -10.079 1.00 92.25 302 LYS A N 1
ATOM 2469 C CA . LYS A 1 302 ? -13.360 11.221 -9.211 1.00 92.25 302 LYS A CA 1
ATOM 2470 C C . LYS A 1 302 ? -14.233 10.052 -9.682 1.00 92.25 302 LYS A C 1
ATOM 2472 O O . LYS A 1 302 ? -15.456 10.090 -9.542 1.00 92.25 302 LYS A O 1
ATOM 2477 N N . VAL A 1 303 ? -13.603 8.988 -10.183 1.00 94.88 303 VAL A N 1
ATOM 2478 C CA . VAL A 1 303 ? -14.250 7.719 -10.555 1.00 94.88 303 VAL A CA 1
ATOM 2479 C C . VAL A 1 303 ? -13.845 6.625 -9.550 1.00 94.88 303 VAL A C 1
ATOM 2481 O O . VAL A 1 303 ? -12.998 5.779 -9.857 1.00 94.88 303 VAL A O 1
ATOM 2484 N N . PRO A 1 304 ? -14.414 6.630 -8.326 1.00 92.50 304 PRO A N 1
ATOM 2485 C CA . PRO A 1 304 ? -13.917 5.826 -7.207 1.00 92.50 304 PRO A CA 1
ATOM 2486 C C . PRO A 1 304 ? -13.992 4.315 -7.449 1.00 92.50 304 PRO A C 1
ATOM 2488 O O . PRO A 1 304 ? -13.090 3.599 -7.028 1.00 92.50 304 PRO A O 1
ATOM 2491 N N . ASP A 1 305 ? -15.000 3.826 -8.176 1.00 94.25 305 ASP A N 1
ATOM 2492 C CA . ASP A 1 305 ? -15.158 2.388 -8.438 1.00 94.25 305 ASP A CA 1
ATOM 2493 C C . ASP A 1 305 ? -14.017 1.835 -9.302 1.00 94.25 305 ASP A C 1
ATOM 2495 O O . ASP A 1 305 ? -13.488 0.753 -9.048 1.00 94.25 305 ASP A O 1
ATOM 2499 N N . LYS A 1 306 ? -13.592 2.603 -10.315 1.00 96.00 306 LYS A N 1
ATOM 2500 C CA . LYS A 1 306 ? -12.450 2.228 -11.158 1.00 96.00 306 LYS A CA 1
ATOM 2501 C C . LYS A 1 306 ? -11.138 2.370 -10.399 1.00 96.00 306 LYS A C 1
ATOM 2503 O O . LYS A 1 306 ? -10.273 1.508 -10.531 1.00 96.00 306 LYS A O 1
ATOM 2508 N N . ALA A 1 307 ? -11.000 3.429 -9.603 1.00 96.31 307 ALA A N 1
ATOM 2509 C CA . ALA A 1 307 ? -9.826 3.622 -8.764 1.00 96.31 307 ALA A CA 1
ATOM 2510 C C . ALA A 1 307 ? -9.630 2.431 -7.814 1.00 96.31 307 ALA A C 1
ATOM 2512 O O . ALA A 1 307 ? -8.557 1.830 -7.798 1.00 96.31 307 ALA A O 1
ATOM 2513 N N . LEU A 1 308 ? -10.695 2.041 -7.104 1.00 94.56 308 LEU A N 1
ATOM 2514 C CA . LEU A 1 308 ? -10.707 0.896 -6.198 1.00 94.56 308 LEU A CA 1
ATOM 2515 C C . LEU A 1 308 ? -10.323 -0.396 -6.926 1.00 94.56 308 LEU A C 1
ATOM 2517 O O . LEU A 1 308 ? -9.379 -1.059 -6.507 1.00 94.56 308 LEU A O 1
ATOM 2521 N N . LEU A 1 309 ? -10.973 -0.695 -8.057 1.00 96.31 309 LEU A N 1
ATOM 2522 C CA . LEU A 1 309 ? -10.680 -1.884 -8.863 1.00 96.31 309 LEU A CA 1
ATOM 2523 C C . LEU A 1 309 ? -9.191 -1.989 -9.227 1.00 96.31 309 LEU A C 1
ATOM 2525 O O . LEU A 1 309 ? -8.600 -3.067 -9.162 1.00 96.31 309 LEU A O 1
ATOM 2529 N N . HIS A 1 310 ? -8.579 -0.884 -9.650 1.00 97.38 310 HIS A N 1
ATOM 2530 C CA . HIS A 1 310 ? -7.178 -0.888 -10.059 1.00 97.38 310 HIS A CA 1
ATOM 2531 C C . HIS A 1 310 ? -6.219 -0.968 -8.867 1.00 97.38 310 HIS A C 1
ATOM 2533 O O . HIS A 1 310 ? -5.244 -1.713 -8.934 1.00 97.38 310 HIS A O 1
ATOM 2539 N N . TYR A 1 311 ? -6.508 -0.293 -7.755 1.00 97.56 311 TYR A N 1
ATOM 2540 C CA . TYR A 1 311 ? -5.695 -0.428 -6.548 1.00 97.56 311 TYR A CA 1
ATOM 2541 C C . TYR A 1 311 ? -5.767 -1.831 -5.931 1.00 97.56 311 TYR A C 1
ATOM 2543 O O . TYR A 1 311 ? -4.737 -2.369 -5.525 1.00 97.56 311 TYR A O 1
ATOM 2551 N N . GLU A 1 312 ? -6.940 -2.467 -5.923 1.00 94.25 312 GLU A N 1
ATOM 2552 C CA . GLU A 1 312 ? -7.094 -3.857 -5.478 1.00 94.25 312 GLU A CA 1
ATOM 2553 C C . GLU A 1 312 ? -6.283 -4.821 -6.351 1.00 94.25 312 GLU A C 1
ATOM 2555 O O . GLU A 1 312 ? -5.550 -5.656 -5.818 1.00 94.25 312 GLU A O 1
ATOM 2560 N N . LYS A 1 313 ? -6.314 -4.648 -7.681 1.00 94.88 313 LYS A N 1
ATOM 2561 C CA . LYS A 1 313 ? -5.461 -5.414 -8.606 1.00 94.88 313 LYS A CA 1
ATOM 2562 C C . LYS A 1 313 ? -3.969 -5.206 -8.336 1.00 94.88 313 LYS A C 1
ATOM 2564 O O . LYS A 1 313 ? -3.205 -6.167 -8.377 1.00 94.88 313 LYS A O 1
ATOM 2569 N N . ALA A 1 314 ? -3.537 -3.978 -8.039 1.00 94.75 314 ALA A N 1
ATOM 2570 C CA . ALA A 1 314 ? -2.140 -3.702 -7.697 1.00 94.75 314 ALA A CA 1
ATOM 2571 C C . ALA A 1 314 ? -1.704 -4.471 -6.435 1.00 94.75 314 ALA A C 1
ATOM 2573 O O . ALA A 1 314 ? -0.633 -5.082 -6.412 1.00 94.75 314 ALA A O 1
ATOM 2574 N N . ILE A 1 315 ? -2.555 -4.483 -5.405 1.00 89.62 315 ILE A N 1
ATOM 2575 C CA . ILE A 1 315 ? -2.325 -5.212 -4.151 1.00 89.62 315 ILE A CA 1
ATOM 2576 C C . ILE A 1 315 ? -2.324 -6.732 -4.384 1.00 89.62 315 ILE A C 1
ATOM 2578 O O . ILE A 1 315 ? -1.477 -7.438 -3.828 1.00 89.62 315 ILE A O 1
ATOM 2582 N N . GLU A 1 316 ? -3.224 -7.244 -5.225 1.00 90.44 316 GLU A N 1
ATOM 2583 C CA . GLU A 1 316 ? -3.275 -8.662 -5.598 1.00 90.44 316 GLU A CA 1
ATOM 2584 C C . GLU A 1 316 ? -1.980 -9.113 -6.293 1.00 90.44 316 GLU A C 1
ATOM 2586 O O . GLU A 1 316 ? -1.371 -10.108 -5.888 1.00 90.44 316 GLU A O 1
ATOM 2591 N N . GLU A 1 317 ? -1.502 -8.343 -7.277 1.00 87.31 317 GLU A N 1
ATOM 2592 C CA . GLU A 1 317 ? -0.234 -8.605 -7.972 1.00 87.31 317 GLU A CA 1
ATOM 2593 C C . GLU A 1 317 ? 0.966 -8.564 -7.010 1.00 87.31 317 GLU A C 1
ATOM 2595 O O . GLU A 1 317 ? 1.885 -9.395 -7.090 1.00 87.31 317 GLU A O 1
ATOM 2600 N N . ALA A 1 318 ? 0.957 -7.631 -6.053 1.00 78.50 318 ALA A N 1
ATOM 2601 C CA . ALA A 1 318 ? 1.990 -7.524 -5.029 1.00 78.50 318 ALA A CA 1
ATOM 2602 C C . ALA A 1 318 ? 2.015 -8.756 -4.102 1.00 78.50 318 ALA A C 1
ATOM 2604 O O . ALA A 1 318 ? 3.090 -9.307 -3.816 1.00 78.50 318 ALA A O 1
ATOM 2605 N N . GLY A 1 319 ? 0.856 -9.262 -3.678 1.00 80.75 319 GLY A N 1
ATOM 2606 C CA . GLY A 1 319 ? 0.753 -10.416 -2.784 1.00 80.75 319 GLY A CA 1
ATOM 2607 C C . GLY A 1 319 ? 1.678 -10.291 -1.562 1.00 80.75 319 GLY A C 1
ATOM 2608 O O . GLY A 1 319 ? 1.731 -9.262 -0.901 1.00 80.75 319 GLY A O 1
ATOM 2609 N N . VAL A 1 320 ? 2.459 -11.336 -1.258 1.00 69.31 320 VAL A N 1
ATOM 2610 C CA . VAL A 1 320 ? 3.374 -11.343 -0.089 1.00 69.31 320 VAL A CA 1
ATOM 2611 C C . VAL A 1 320 ? 4.716 -10.637 -0.355 1.00 69.31 320 VAL A C 1
ATOM 2613 O O . VAL A 1 320 ? 5.418 -10.264 0.581 1.00 69.31 320 VAL A O 1
ATOM 2616 N N . ASN A 1 321 ? 5.121 -10.486 -1.620 1.00 73.19 321 ASN A N 1
ATOM 2617 C CA . ASN A 1 321 ? 6.427 -9.921 -1.983 1.00 73.19 321 ASN A CA 1
ATOM 2618 C C . ASN A 1 321 ? 6.219 -8.656 -2.811 1.00 73.19 321 ASN A C 1
ATOM 2620 O O . ASN A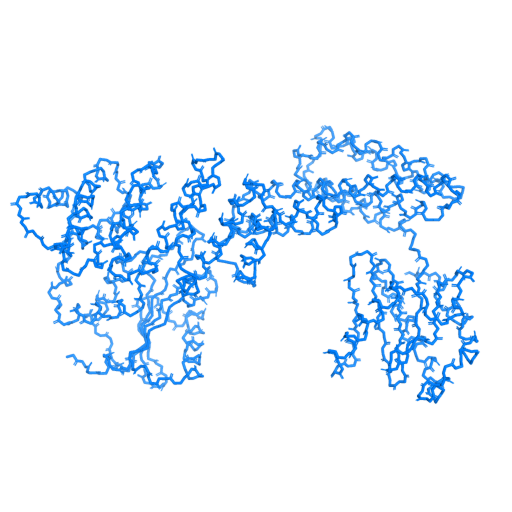 1 321 ? 6.094 -8.758 -4.029 1.00 73.19 321 ASN A O 1
ATOM 2624 N N . ILE A 1 322 ? 6.204 -7.508 -2.143 1.00 71.69 322 ILE A N 1
ATOM 2625 C CA . ILE A 1 322 ? 6.048 -6.191 -2.762 1.00 71.69 322 ILE A CA 1
ATOM 2626 C C . ILE A 1 322 ? 7.333 -5.826 -3.513 1.00 71.69 322 ILE A C 1
ATOM 2628 O O . ILE A 1 322 ? 8.423 -5.923 -2.943 1.00 71.69 322 ILE A O 1
ATOM 2632 N N . SER A 1 323 ? 7.205 -5.433 -4.782 1.00 72.81 323 SER A N 1
ATOM 2633 C CA . SER A 1 323 ? 8.343 -5.071 -5.643 1.00 72.81 323 SER A CA 1
ATOM 2634 C C . SER A 1 323 ? 8.446 -3.562 -5.874 1.00 72.81 323 SER A C 1
ATOM 2636 O O . SER A 1 323 ? 9.531 -3.064 -6.167 1.00 72.81 323 SER A O 1
ATOM 2638 N N . SER A 1 324 ? 7.333 -2.851 -5.698 1.00 76.88 324 SER A N 1
ATOM 2639 C CA . SER A 1 324 ? 7.186 -1.409 -5.844 1.00 76.88 324 SER A CA 1
ATOM 2640 C C . SER A 1 324 ? 6.527 -0.795 -4.593 1.00 76.88 324 SER A C 1
ATOM 2642 O O . SER A 1 324 ? 5.345 -0.443 -4.626 1.00 76.88 324 SER A O 1
ATOM 2644 N N . PRO A 1 325 ? 7.261 -0.667 -3.470 1.00 76.06 325 PRO A N 1
ATOM 2645 C CA . PRO A 1 325 ? 6.694 -0.284 -2.174 1.00 76.06 325 PRO A CA 1
ATOM 2646 C C . PRO A 1 325 ? 5.932 1.041 -2.173 1.00 76.06 325 PRO A C 1
ATOM 2648 O O . PRO A 1 325 ? 4.829 1.084 -1.637 1.00 76.06 325 PRO A O 1
ATOM 2651 N N . ILE A 1 326 ? 6.462 2.079 -2.828 1.00 87.25 326 ILE A N 1
ATOM 2652 C CA . ILE A 1 326 ? 5.817 3.400 -2.935 1.00 87.25 326 ILE A CA 1
ATOM 2653 C C . ILE A 1 326 ? 4.401 3.266 -3.519 1.00 87.25 326 ILE A C 1
ATOM 2655 O O . ILE A 1 326 ? 3.426 3.720 -2.925 1.00 87.25 326 ILE A O 1
ATOM 2659 N N . TRP A 1 327 ? 4.270 2.552 -4.641 1.00 91.56 327 TRP A N 1
ATOM 2660 C CA . TRP A 1 327 ? 3.001 2.375 -5.353 1.00 91.56 327 TRP A CA 1
ATOM 2661 C C . TRP A 1 327 ? 1.973 1.556 -4.575 1.00 91.56 327 TRP A C 1
ATOM 2663 O O . TRP A 1 327 ? 0.771 1.816 -4.663 1.00 91.56 327 TRP A O 1
ATOM 2673 N N . ILE A 1 328 ? 2.431 0.556 -3.824 1.00 93.56 328 ILE A N 1
ATOM 2674 C CA . ILE A 1 328 ? 1.550 -0.305 -3.033 1.00 93.56 328 ILE A CA 1
ATOM 2675 C C . ILE A 1 328 ? 1.151 0.370 -1.718 1.00 93.56 328 ILE A C 1
ATOM 2677 O O . ILE A 1 328 ? 0.011 0.220 -1.283 1.00 93.56 328 ILE A O 1
ATOM 2681 N N . ALA A 1 329 ? 2.036 1.160 -1.107 1.00 92.38 329 ALA A N 1
ATOM 2682 C CA . ALA A 1 329 ? 1.692 1.966 0.060 1.00 92.38 329 ALA A CA 1
ATOM 2683 C C . ALA A 1 329 ? 0.580 2.975 -0.271 1.00 92.38 329 ALA A C 1
ATOM 2685 O O . ALA A 1 329 ? -0.409 3.051 0.456 1.00 92.38 329 ALA A O 1
ATOM 2686 N N . GLU A 1 330 ? 0.683 3.674 -1.406 1.00 95.12 330 GLU A N 1
ATOM 2687 C CA . GLU A 1 330 ? -0.370 4.579 -1.889 1.00 95.12 330 GLU A CA 1
ATOM 2688 C C . GLU A 1 330 ? -1.704 3.855 -2.129 1.00 95.12 330 GLU A C 1
ATOM 2690 O O . GLU A 1 330 ? -2.757 4.377 -1.760 1.00 95.12 330 GLU A O 1
ATOM 2695 N N . ALA A 1 331 ? -1.670 2.638 -2.684 1.00 96.75 331 ALA A N 1
ATOM 2696 C CA . ALA A 1 331 ? -2.869 1.825 -2.888 1.00 96.75 331 ALA A CA 1
ATOM 2697 C C . ALA A 1 331 ? -3.578 1.507 -1.562 1.00 96.75 331 ALA A C 1
ATOM 2699 O O . ALA A 1 331 ? -4.778 1.741 -1.422 1.00 96.75 331 ALA A O 1
ATOM 2700 N N . TYR A 1 332 ? -2.831 1.034 -0.557 1.00 96.31 332 TYR A N 1
ATOM 2701 C CA . TYR A 1 332 ? -3.378 0.790 0.780 1.00 96.31 332 TYR A CA 1
ATOM 2702 C C . TYR A 1 332 ? -3.905 2.067 1.442 1.00 96.31 332 TYR A C 1
ATOM 2704 O O . TYR A 1 332 ? -4.949 2.015 2.093 1.00 96.31 332 TYR A O 1
ATOM 2712 N N . ASN A 1 333 ? -3.232 3.208 1.261 1.00 97.81 333 ASN A N 1
ATOM 2713 C CA . ASN A 1 333 ? -3.729 4.486 1.764 1.00 97.81 333 ASN A CA 1
ATOM 2714 C C . ASN A 1 333 ? -5.081 4.850 1.131 1.00 97.81 333 ASN A C 1
ATOM 2716 O O . ASN A 1 333 ? -6.014 5.178 1.857 1.00 97.81 333 ASN A O 1
ATOM 2720 N N . TYR A 1 334 ? -5.220 4.722 -0.192 1.00 97.38 334 TYR A N 1
ATOM 2721 C CA . TYR A 1 334 ? -6.483 5.003 -0.879 1.00 97.38 334 TYR A CA 1
ATOM 2722 C C . TYR A 1 334 ? -7.624 4.087 -0.411 1.00 97.38 334 TYR A C 1
ATOM 2724 O O . TYR A 1 334 ? -8.732 4.552 -0.142 1.00 97.38 334 TYR A O 1
ATOM 2732 N N . LEU A 1 335 ? -7.361 2.783 -0.257 1.00 94.31 335 LEU A N 1
ATOM 2733 C CA . LEU A 1 335 ? -8.343 1.853 0.312 1.00 94.31 335 LEU A CA 1
ATOM 2734 C C . LEU A 1 335 ? -8.724 2.258 1.748 1.00 94.31 335 LEU A C 1
ATOM 2736 O O . LEU A 1 335 ? -9.893 2.156 2.119 1.00 94.31 335 LEU A O 1
ATOM 2740 N N . GLY A 1 336 ? -7.767 2.754 2.539 1.00 93.00 336 GLY A N 1
ATOM 2741 C CA . GLY A 1 336 ? -8.014 3.309 3.871 1.00 93.00 336 GLY A CA 1
ATOM 2742 C C . GLY A 1 336 ? -8.945 4.524 3.842 1.00 93.00 336 GLY A C 1
ATOM 2743 O O . GLY A 1 336 ? -9.904 4.578 4.611 1.00 93.00 336 GLY A O 1
ATOM 2744 N N . GLU A 1 337 ? -8.730 5.451 2.906 1.00 96.50 337 GLU A N 1
ATOM 2745 C CA . GLU A 1 337 ? -9.597 6.621 2.695 1.00 96.50 337 GLU A CA 1
ATOM 2746 C C . GLU A 1 337 ? -11.018 6.210 2.306 1.00 96.50 337 GLU A C 1
ATOM 2748 O O . GLU A 1 337 ? -11.993 6.750 2.833 1.00 96.50 337 GLU A O 1
ATOM 2753 N N . ARG A 1 338 ? -11.159 5.214 1.424 1.00 93.44 338 ARG A N 1
ATOM 2754 C CA . ARG A 1 338 ? -12.460 4.640 1.055 1.00 93.44 338 ARG A CA 1
ATOM 2755 C C . ARG A 1 338 ? -13.162 4.016 2.258 1.00 93.44 338 ARG A C 1
ATOM 2757 O O . ARG A 1 338 ? -14.290 4.398 2.553 1.00 93.44 338 ARG A O 1
ATOM 2764 N N . ALA A 1 339 ? -12.477 3.142 2.994 1.00 86.56 339 ALA A N 1
ATOM 2765 C CA . ALA A 1 339 ? -13.022 2.512 4.194 1.00 86.56 339 ALA A CA 1
ATOM 2766 C C . ALA A 1 339 ? -13.456 3.552 5.238 1.00 86.56 339 ALA A C 1
ATOM 2768 O O . ALA A 1 339 ? -14.513 3.4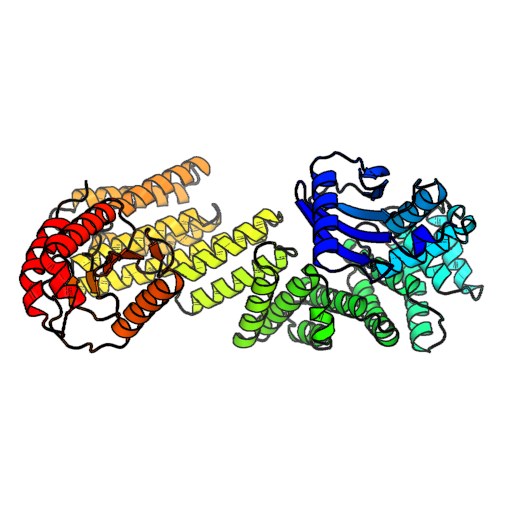13 5.847 1.00 86.56 339 ALA A O 1
ATOM 2769 N N . GLN A 1 340 ? -12.681 4.622 5.417 1.00 91.50 340 GLN A N 1
ATOM 2770 C CA . GLN A 1 340 ? -13.020 5.710 6.329 1.00 91.50 340 GLN A CA 1
ATOM 2771 C C . GLN A 1 340 ? -14.267 6.480 5.878 1.00 91.50 340 GLN A C 1
ATOM 2773 O O . GLN A 1 340 ? -15.140 6.746 6.704 1.00 91.50 340 GLN A O 1
ATOM 2778 N N . ASN A 1 341 ? -14.368 6.819 4.590 1.00 90.94 341 ASN A N 1
ATOM 2779 C CA . ASN A 1 341 ? -15.540 7.493 4.020 1.00 90.94 341 ASN A CA 1
ATOM 2780 C C . ASN A 1 341 ? -16.812 6.638 4.123 1.00 90.94 341 ASN A C 1
ATOM 2782 O O . ASN A 1 341 ? -17.903 7.176 4.293 1.00 90.94 341 ASN A O 1
ATOM 2786 N N . ASP A 1 342 ? -16.655 5.316 4.080 1.00 85.12 342 ASP A N 1
ATOM 2787 C CA . ASP A 1 342 ? -17.736 4.344 4.234 1.00 85.12 342 ASP A CA 1
ATOM 2788 C C . ASP A 1 342 ? -17.976 3.961 5.721 1.00 85.12 342 ASP A C 1
ATOM 2790 O O . ASP A 1 342 ? -18.718 3.027 6.021 1.00 85.12 342 ASP A O 1
ATOM 2794 N N . TYR A 1 343 ? -17.389 4.709 6.670 1.00 85.94 343 TYR A N 1
ATOM 2795 C CA . TYR A 1 343 ? -17.511 4.549 8.131 1.00 85.94 343 TYR A CA 1
ATOM 2796 C C . TYR A 1 343 ? -16.954 3.230 8.709 1.00 85.94 343 TYR A C 1
ATOM 2798 O O . TYR A 1 343 ? -17.249 2.859 9.849 1.00 85.94 343 TYR A O 1
ATOM 2806 N N . TYR A 1 344 ? -16.085 2.532 7.976 1.00 82.75 344 TYR A N 1
ATOM 2807 C CA . TYR A 1 344 ? -15.360 1.338 8.423 1.00 82.75 344 TYR A CA 1
ATOM 2808 C C . TYR A 1 344 ? -14.010 1.694 9.067 1.00 82.75 344 TYR A C 1
ATOM 2810 O O . TYR A 1 344 ? -12.946 1.288 8.602 1.00 82.75 344 TYR A O 1
ATOM 2818 N N . PHE A 1 345 ? -14.030 2.451 10.167 1.00 86.69 345 PHE A N 1
ATOM 2819 C CA . PHE A 1 345 ? -12.811 3.044 10.741 1.00 86.69 345 PHE A CA 1
ATOM 2820 C C . PHE A 1 345 ? -11.745 2.044 11.197 1.00 86.69 345 PHE A C 1
ATOM 2822 O O . PHE A 1 345 ? -10.563 2.303 11.012 1.00 86.69 345 PHE A O 1
ATOM 2829 N N . VAL A 1 346 ? -12.132 0.891 11.753 1.00 83.00 346 VAL A N 1
ATOM 2830 C CA . VAL A 1 346 ? -11.162 -0.141 12.172 1.00 83.00 346 VAL A CA 1
ATOM 2831 C C . VAL A 1 346 ? -10.384 -0.676 10.969 1.00 83.00 346 VAL A C 1
ATOM 2833 O O . VAL A 1 346 ? -9.167 -0.857 11.033 1.00 83.00 346 VAL A O 1
ATOM 2836 N N . GLU A 1 347 ? -11.089 -0.897 9.861 1.00 83.81 347 GLU A N 1
ATOM 2837 C CA . GLU A 1 347 ? -10.485 -1.345 8.612 1.00 83.81 347 GLU A CA 1
ATOM 2838 C C . GLU A 1 347 ? -9.623 -0.237 7.998 1.00 83.81 347 GLU A C 1
ATOM 2840 O O . GLU A 1 347 ? -8.485 -0.496 7.614 1.00 83.81 347 GLU A O 1
ATOM 2845 N N . ALA A 1 348 ? -10.102 1.011 8.010 1.00 86.62 348 ALA A N 1
ATOM 2846 C CA . ALA A 1 348 ? -9.326 2.168 7.572 1.00 86.62 348 ALA A CA 1
ATOM 2847 C C . ALA A 1 348 ? -7.995 2.287 8.330 1.00 86.62 348 ALA A C 1
ATOM 2849 O O . ALA A 1 348 ? -6.936 2.350 7.708 1.00 86.62 348 ALA A O 1
ATOM 2850 N N . THR A 1 349 ? -8.021 2.224 9.667 1.00 87.44 349 THR A N 1
ATOM 2851 C CA . THR A 1 349 ? -6.818 2.233 10.513 1.00 87.44 349 THR A CA 1
ATOM 2852 C C . THR A 1 349 ? -5.850 1.120 10.114 1.00 87.44 349 THR A C 1
ATOM 2854 O O . THR A 1 349 ? -4.658 1.373 9.931 1.00 87.44 349 THR A O 1
ATOM 2857 N N . ARG A 1 350 ? -6.341 -0.113 9.927 1.00 90.19 350 ARG A N 1
ATOM 2858 C CA . ARG A 1 350 ? -5.512 -1.257 9.513 1.00 90.19 350 ARG A CA 1
ATOM 2859 C C . ARG A 1 350 ? -4.831 -1.010 8.166 1.00 90.19 350 ARG A C 1
ATOM 2861 O O . ARG A 1 350 ? -3.640 -1.298 8.018 1.00 90.19 350 ARG A O 1
ATOM 2868 N N . LEU A 1 351 ? -5.573 -0.485 7.195 1.00 89.50 351 LEU A N 1
ATOM 2869 C CA . LEU A 1 351 ? -5.078 -0.188 5.851 1.00 89.50 351 LEU A CA 1
ATOM 2870 C C . LEU A 1 351 ? -4.028 0.931 5.881 1.00 89.50 351 LEU A C 1
ATOM 2872 O O . LEU A 1 351 ? -2.941 0.756 5.333 1.00 89.50 351 LEU A O 1
ATOM 2876 N N . TYR A 1 352 ? -4.278 2.015 6.618 1.00 95.94 352 TYR A N 1
ATOM 2877 C CA . TYR A 1 352 ? -3.315 3.103 6.798 1.00 95.94 352 TYR A CA 1
ATOM 2878 C C . TYR A 1 352 ? -2.025 2.662 7.499 1.00 95.94 352 TYR A C 1
ATOM 2880 O O . TYR A 1 352 ? -0.934 3.022 7.063 1.00 95.94 352 TYR A O 1
ATOM 2888 N N . LEU A 1 353 ? -2.108 1.841 8.550 1.00 85.88 353 LEU A N 1
ATOM 2889 C CA . LEU A 1 353 ? -0.913 1.307 9.218 1.00 85.88 353 LEU A CA 1
ATOM 2890 C C . LEU A 1 353 ? -0.127 0.348 8.315 1.00 85.88 353 LEU A C 1
ATOM 2892 O O . LEU A 1 353 ? 1.106 0.306 8.371 1.00 85.88 353 LEU A O 1
ATOM 2896 N N . THR A 1 354 ? -0.825 -0.398 7.456 1.00 87.69 354 THR A N 1
ATOM 2897 C CA . THR A 1 354 ? -0.191 -1.235 6.430 1.00 87.69 354 THR A CA 1
ATOM 2898 C C . THR A 1 354 ? 0.563 -0.362 5.426 1.00 87.69 354 THR A C 1
ATOM 2900 O O . THR A 1 354 ? 1.748 -0.600 5.192 1.00 87.69 354 THR A O 1
ATOM 2903 N N . ALA A 1 355 ? -0.073 0.697 4.912 1.00 91.75 355 ALA A N 1
ATOM 2904 C CA . ALA A 1 355 ? 0.561 1.683 4.037 1.00 91.75 355 ALA A CA 1
ATOM 2905 C C . ALA A 1 355 ? 1.800 2.314 4.692 1.00 91.75 355 ALA A C 1
ATOM 2907 O O . ALA A 1 355 ? 2.876 2.331 4.094 1.00 91.75 355 ALA A O 1
ATOM 2908 N N . ALA A 1 356 ? 1.680 2.753 5.949 1.00 85.81 356 ALA A N 1
ATOM 2909 C CA . ALA A 1 356 ? 2.776 3.344 6.710 1.00 85.81 356 ALA A CA 1
ATOM 2910 C C . ALA A 1 356 ? 3.964 2.389 6.873 1.00 85.81 356 ALA A C 1
ATOM 2912 O O . ALA A 1 356 ? 5.112 2.788 6.700 1.00 85.81 356 ALA A O 1
ATOM 2913 N N . THR A 1 357 ? 3.694 1.117 7.177 1.00 83.44 357 THR A N 1
ATOM 2914 C CA . THR A 1 357 ? 4.734 0.092 7.343 1.00 83.44 357 THR A CA 1
ATOM 2915 C C . THR A 1 357 ? 5.489 -0.151 6.038 1.00 83.44 357 THR A C 1
ATOM 2917 O O . THR A 1 357 ? 6.714 -0.278 6.047 1.00 83.44 357 THR A O 1
ATOM 2920 N N . ILE A 1 358 ? 4.769 -0.196 4.913 1.00 79.94 358 ILE A N 1
ATOM 2921 C CA . ILE A 1 358 ? 5.368 -0.377 3.588 1.00 79.94 358 ILE A CA 1
ATOM 2922 C C . ILE A 1 358 ? 6.244 0.833 3.242 1.00 79.94 358 ILE A C 1
ATOM 2924 O O . ILE A 1 358 ? 7.418 0.642 2.927 1.00 79.94 358 ILE A O 1
ATOM 2928 N N . ALA A 1 359 ? 5.721 2.056 3.381 1.00 80.31 359 ALA A N 1
ATOM 2929 C CA . ALA A 1 359 ? 6.469 3.291 3.128 1.00 80.31 359 ALA A CA 1
ATOM 2930 C C . ALA A 1 359 ? 7.726 3.396 4.011 1.00 80.31 359 ALA A C 1
ATOM 2932 O O . ALA A 1 359 ? 8.826 3.643 3.517 1.00 80.31 359 ALA A O 1
ATOM 2933 N N . PHE A 1 360 ? 7.598 3.089 5.306 1.00 78.06 360 PHE A N 1
ATOM 2934 C CA . PHE A 1 360 ? 8.725 3.075 6.238 1.00 78.06 360 PHE A CA 1
ATOM 2935 C C . PHE A 1 360 ? 9.800 2.062 5.825 1.00 78.06 360 PHE A C 1
ATOM 2937 O O . PHE A 1 360 ? 10.991 2.362 5.880 1.00 78.06 360 PHE A O 1
ATOM 2944 N N . SER A 1 361 ? 9.393 0.867 5.381 1.00 74.19 361 SER A N 1
ATOM 2945 C CA . SER A 1 361 ? 10.329 -0.172 4.936 1.00 74.19 361 SER A CA 1
ATOM 2946 C C . SER A 1 361 ? 11.109 0.202 3.670 1.00 74.19 361 SER A C 1
ATOM 2948 O O . SER A 1 361 ? 12.209 -0.312 3.470 1.00 74.19 361 SER A O 1
ATOM 2950 N N . ASP A 1 362 ? 10.565 1.110 2.854 1.00 80.31 362 ASP A N 1
ATOM 2951 C CA . ASP A 1 362 ? 11.216 1.666 1.662 1.00 80.31 362 ASP A CA 1
ATOM 2952 C C . ASP A 1 362 ? 12.135 2.861 1.982 1.00 80.31 362 ASP A C 1
ATOM 2954 O O . ASP A 1 362 ? 12.970 3.252 1.170 1.00 80.31 362 ASP A O 1
ATOM 2958 N N . GLY A 1 363 ? 12.030 3.415 3.195 1.00 75.94 363 GLY A N 1
ATOM 2959 C CA . GLY A 1 363 ? 12.762 4.606 3.631 1.00 75.94 363 GLY A CA 1
ATOM 2960 C C . GLY A 1 363 ? 12.027 5.927 3.378 1.00 75.94 363 GLY A C 1
ATOM 2961 O O . GLY A 1 363 ? 12.603 6.987 3.623 1.00 75.94 363 GLY A O 1
ATOM 2962 N N . ASP A 1 364 ? 10.766 5.886 2.939 1.00 81.94 364 ASP A N 1
ATOM 2963 C CA . ASP A 1 364 ? 9.915 7.065 2.761 1.00 81.94 364 ASP A CA 1
ATOM 2964 C C . ASP A 1 364 ? 9.239 7.449 4.086 1.00 81.94 364 ASP A C 1
ATOM 2966 O O . ASP A 1 364 ? 8.089 7.105 4.375 1.00 81.94 364 ASP A O 1
ATOM 2970 N N . LEU A 1 365 ? 10.001 8.148 4.930 1.00 86.00 365 LEU A N 1
ATOM 2971 C CA . LEU A 1 365 ? 9.542 8.578 6.253 1.00 86.00 365 LEU A CA 1
ATOM 2972 C C . LEU A 1 365 ? 8.393 9.591 6.171 1.00 86.00 365 LEU A C 1
ATOM 2974 O O . LEU A 1 365 ? 7.522 9.588 7.035 1.00 86.00 365 LEU A O 1
ATOM 2978 N N . THR A 1 366 ? 8.361 10.429 5.131 1.00 90.50 366 THR A N 1
ATOM 2979 C CA . THR A 1 366 ? 7.332 11.463 4.971 1.00 90.50 366 THR A CA 1
ATOM 2980 C C . THR A 1 366 ? 5.961 10.842 4.736 1.00 90.50 366 THR A C 1
ATOM 2982 O O . THR A 1 366 ? 5.009 11.181 5.443 1.00 90.50 366 THR A O 1
ATOM 2985 N N . ASN A 1 367 ? 5.853 9.898 3.797 1.00 91.44 367 ASN A N 1
ATOM 2986 C CA . ASN A 1 367 ? 4.590 9.200 3.568 1.00 91.44 367 ASN A CA 1
ATOM 2987 C C . ASN A 1 367 ? 4.250 8.233 4.707 1.00 91.44 367 ASN A C 1
ATOM 2989 O O . ASN A 1 367 ? 3.081 8.112 5.068 1.00 91.44 367 ASN A O 1
ATOM 2993 N N . ALA A 1 368 ? 5.244 7.594 5.334 1.00 88.69 368 ALA A N 1
ATOM 2994 C CA . ALA A 1 368 ? 4.997 6.761 6.509 1.00 88.69 368 ALA A CA 1
ATOM 2995 C C . ALA A 1 368 ? 4.320 7.551 7.643 1.00 88.69 368 ALA A C 1
ATOM 2997 O O . ALA A 1 368 ? 3.315 7.100 8.197 1.00 88.69 368 ALA A O 1
ATOM 2998 N N . ASP A 1 369 ? 4.827 8.746 7.944 1.00 91.88 369 ASP A N 1
ATOM 2999 C CA . ASP A 1 369 ? 4.263 9.645 8.951 1.00 91.88 369 ASP A CA 1
ATOM 3000 C C . ASP A 1 369 ? 2.876 10.166 8.550 1.00 91.88 369 ASP A C 1
ATOM 3002 O O . ASP A 1 369 ? 1.956 10.182 9.374 1.00 91.88 369 ASP A O 1
ATOM 3006 N N . LEU A 1 370 ? 2.683 10.527 7.276 1.00 95.81 370 LEU A N 1
ATOM 3007 C CA . LEU A 1 370 ? 1.377 10.920 6.744 1.00 95.81 370 LEU A CA 1
ATOM 3008 C C . LEU A 1 370 ? 0.332 9.812 6.944 1.00 95.81 370 LEU A C 1
ATOM 3010 O O . LEU A 1 370 ? -0.744 10.063 7.488 1.00 95.81 370 LEU A O 1
ATOM 3014 N N . PHE A 1 371 ? 0.649 8.577 6.556 1.00 96.50 371 PHE A N 1
ATOM 3015 C CA . PHE A 1 371 ? -0.273 7.446 6.664 1.00 96.50 371 PHE A CA 1
ATOM 3016 C C . PHE A 1 371 ? -0.545 7.064 8.125 1.00 96.50 371 PHE A C 1
ATOM 3018 O O . PHE A 1 371 ? -1.683 6.765 8.485 1.00 96.50 371 PHE A O 1
ATOM 3025 N N . ARG A 1 372 ? 0.451 7.166 9.011 1.00 94.19 372 ARG A N 1
ATOM 3026 C CA . ARG A 1 372 ? 0.251 7.038 10.466 1.00 94.19 372 ARG A CA 1
ATOM 3027 C C . ARG A 1 372 ? -0.731 8.069 11.015 1.00 94.19 372 ARG A C 1
ATOM 3029 O O . ARG A 1 372 ? -1.617 7.730 11.799 1.00 94.19 372 ARG A O 1
ATOM 3036 N N . ASN A 1 373 ? -0.619 9.313 10.568 1.00 95.38 373 ASN A N 1
ATOM 3037 C CA . ASN A 1 373 ? -1.550 10.369 10.947 1.00 95.38 373 ASN A CA 1
ATOM 3038 C C . ASN A 1 373 ? -2.958 10.136 10.374 1.00 95.38 373 ASN A C 1
ATOM 3040 O O . ASN A 1 373 ? -3.947 10.465 11.030 1.00 95.38 373 ASN A O 1
ATOM 3044 N N . ASN A 1 374 ? -3.087 9.523 9.194 1.00 96.81 374 ASN A N 1
ATOM 3045 C CA . ASN A 1 374 ? -4.385 9.087 8.662 1.00 96.81 374 ASN A CA 1
ATOM 3046 C C . ASN A 1 374 ? -5.017 8.005 9.550 1.00 96.81 374 ASN A C 1
ATOM 3048 O O . ASN A 1 374 ? -6.190 8.122 9.909 1.00 96.81 374 ASN A O 1
ATOM 3052 N N . ALA A 1 375 ? -4.227 7.019 9.992 1.00 94.94 375 ALA A N 1
ATOM 3053 C CA . ALA A 1 375 ? -4.666 6.008 10.956 1.00 94.94 375 ALA A CA 1
ATOM 3054 C C . ALA A 1 375 ? -5.141 6.645 12.270 1.00 94.94 375 ALA A C 1
ATOM 3056 O O . ALA A 1 375 ? -6.207 6.306 12.775 1.00 94.94 375 ALA A O 1
ATOM 3057 N N . ALA A 1 376 ? -4.393 7.619 12.796 1.00 95.56 376 ALA A N 1
ATOM 3058 C CA . ALA A 1 376 ? -4.778 8.348 13.999 1.00 95.56 376 ALA A CA 1
ATOM 3059 C C . ALA A 1 376 ? -6.119 9.082 13.844 1.00 95.56 376 ALA A C 1
ATOM 3061 O O . ALA A 1 376 ? -6.968 9.022 14.733 1.00 95.56 376 ALA A O 1
ATOM 3062 N N . ARG A 1 377 ? -6.339 9.738 12.698 1.00 95.56 377 ARG A N 1
ATOM 3063 C CA . ARG A 1 377 ? -7.610 10.412 12.393 1.00 95.56 377 ARG A CA 1
ATOM 3064 C C . ARG A 1 377 ? -8.776 9.428 12.316 1.00 95.56 377 ARG A C 1
ATOM 3066 O O . ARG A 1 377 ? -9.833 9.717 12.869 1.00 95.56 377 ARG A O 1
ATOM 3073 N N . ALA A 1 378 ? -8.590 8.269 11.683 1.00 93.56 378 ALA A N 1
ATOM 3074 C CA . ALA A 1 378 ? -9.614 7.224 11.633 1.00 93.56 378 ALA A CA 1
ATOM 3075 C C . ALA A 1 378 ? -10.000 6.722 13.038 1.00 93.56 378 ALA A C 1
ATOM 3077 O O . ALA A 1 378 ? -11.189 6.604 13.336 1.00 93.56 378 ALA A O 1
ATOM 3078 N N . GLU A 1 379 ? -9.022 6.517 13.928 1.00 94.44 379 GLU A N 1
ATOM 3079 C CA . GLU A 1 379 ? -9.283 6.146 15.327 1.00 94.44 379 GLU A CA 1
ATOM 3080 C C . GLU A 1 379 ? -10.041 7.245 16.091 1.00 94.44 379 GLU A C 1
ATOM 3082 O O . GLU A 1 379 ? -10.950 6.951 16.870 1.00 94.44 379 GLU A O 1
ATOM 3087 N N . MET A 1 380 ? -9.731 8.520 15.839 1.00 95.62 380 MET A N 1
ATOM 3088 C CA . MET A 1 380 ? -10.468 9.632 16.448 1.00 95.62 380 MET A CA 1
ATOM 3089 C C . MET A 1 380 ? -11.925 9.682 15.985 1.00 95.62 380 MET A C 1
ATOM 3091 O O . MET A 1 380 ? -12.815 9.804 16.824 1.00 95.62 380 MET A O 1
ATOM 3095 N N . PHE A 1 381 ? -12.197 9.491 14.690 1.00 93.88 381 PHE A N 1
ATOM 3096 C CA . PHE A 1 381 ? -13.576 9.387 14.201 1.00 93.88 381 PHE A CA 1
ATOM 3097 C C . PHE A 1 381 ? -14.317 8.194 14.812 1.00 93.88 381 PHE A C 1
ATOM 3099 O O . PHE A 1 381 ? -15.469 8.333 15.227 1.00 93.88 381 PHE A O 1
ATOM 3106 N N . ALA A 1 382 ? -13.658 7.037 14.940 1.00 91.12 382 ALA A N 1
ATOM 3107 C CA . ALA A 1 382 ? -14.242 5.888 15.627 1.00 91.12 382 ALA A CA 1
ATOM 3108 C C . ALA A 1 382 ? -14.607 6.245 17.076 1.00 91.12 382 ALA A C 1
ATOM 3110 O O . ALA A 1 382 ? -15.725 5.983 17.525 1.00 91.12 382 ALA A O 1
ATOM 3111 N N . SER A 1 383 ? -13.689 6.898 17.791 1.00 95.56 383 SER A N 1
ATOM 3112 C CA . SER A 1 383 ? -13.907 7.353 19.160 1.00 95.56 383 SER A CA 1
ATOM 3113 C C . SER A 1 383 ? -15.121 8.279 19.285 1.00 95.56 383 SER A C 1
ATOM 3115 O O . SER A 1 383 ? -15.973 8.051 20.146 1.00 95.56 383 SER A O 1
ATOM 3117 N N . GLU A 1 384 ? -15.249 9.263 18.393 1.00 94.50 384 GLU A N 1
ATOM 3118 C CA . GLU A 1 384 ? -16.373 10.204 18.362 1.00 94.50 384 GLU A CA 1
ATOM 3119 C C . GLU A 1 384 ? -17.717 9.500 18.138 1.00 94.50 384 GLU A C 1
ATOM 3121 O O . GLU A 1 384 ? -18.683 9.744 18.865 1.00 94.50 384 GLU A O 1
ATOM 3126 N N . ILE A 1 385 ? -17.797 8.571 17.182 1.00 90.00 385 ILE A N 1
ATOM 3127 C CA . ILE A 1 385 ? -19.035 7.809 16.960 1.00 90.00 385 ILE A CA 1
ATOM 3128 C C . ILE A 1 385 ? -19.390 6.979 18.196 1.00 90.00 385 ILE A C 1
ATOM 3130 O O . ILE A 1 385 ? -20.552 6.937 18.614 1.00 90.00 385 ILE A O 1
ATOM 3134 N N . HIS A 1 386 ? -18.398 6.328 18.805 1.00 91.38 386 HIS A N 1
ATOM 3135 C CA . HIS A 1 386 ? -18.620 5.497 19.981 1.00 91.38 386 HIS A CA 1
ATOM 3136 C C . HIS A 1 386 ? -19.108 6.308 21.187 1.00 91.38 386 HIS A C 1
ATOM 3138 O O . HIS A 1 386 ? -20.033 5.853 21.866 1.00 91.38 386 HIS A O 1
ATOM 3144 N N . ILE A 1 387 ? -18.564 7.505 21.437 1.00 95.69 387 ILE A N 1
ATOM 3145 C CA . ILE A 1 387 ? -19.009 8.331 22.568 1.00 95.69 387 ILE A CA 1
ATOM 3146 C C . ILE A 1 387 ? -20.409 8.911 22.343 1.00 95.69 387 ILE A C 1
ATOM 3148 O O . ILE A 1 387 ? -21.243 8.882 23.249 1.00 95.69 387 ILE A O 1
ATOM 3152 N N . LYS A 1 388 ? -20.737 9.314 21.109 1.00 92.19 388 LYS A N 1
ATOM 3153 C CA . LYS A 1 388 ? -22.091 9.770 20.759 1.00 92.19 388 LYS A CA 1
ATOM 3154 C C . LYS A 1 388 ? -23.119 8.647 20.878 1.00 92.19 388 LYS A C 1
ATOM 3156 O O . LYS A 1 388 ? -24.209 8.862 21.406 1.00 92.19 388 LYS A O 1
ATOM 3161 N N . SER A 1 389 ? -22.759 7.432 20.463 1.00 89.31 389 SER A N 1
ATOM 3162 C CA . SER A 1 389 ? -23.589 6.241 20.674 1.00 89.31 389 SER A CA 1
ATOM 3163 C C . SER A 1 389 ? -23.793 5.945 22.164 1.00 89.31 389 SER A C 1
ATOM 3165 O O . SER A 1 389 ? -24.910 5.627 22.573 1.00 89.31 389 SER A O 1
ATOM 3167 N N . ALA A 1 390 ? -22.751 6.100 22.987 1.00 90.50 390 ALA A N 1
ATOM 3168 C CA . ALA A 1 390 ? -22.843 5.928 24.434 1.00 90.50 390 ALA A CA 1
ATOM 3169 C C . ALA A 1 390 ? -23.809 6.936 25.082 1.00 90.50 390 ALA A C 1
ATOM 3171 O O . ALA A 1 390 ? -24.602 6.550 25.941 1.00 90.50 390 ALA A O 1
ATOM 3172 N N . LEU A 1 391 ? -23.795 8.201 24.644 1.00 90.38 391 LEU A N 1
ATOM 3173 C CA . LEU A 1 391 ? -24.747 9.219 25.103 1.00 90.38 391 LEU A CA 1
ATOM 3174 C C . LEU A 1 391 ? -26.194 8.847 24.760 1.00 90.38 391 LEU A C 1
ATOM 3176 O O . LEU A 1 391 ? -27.056 8.919 25.634 1.00 90.38 391 LEU A O 1
ATOM 3180 N N . GLY A 1 392 ? -26.457 8.401 23.528 1.00 84.19 392 GLY A N 1
ATOM 3181 C CA . GLY A 1 392 ? -27.791 7.946 23.118 1.00 84.19 392 GLY A CA 1
ATOM 3182 C C . GLY A 1 392 ? -28.303 6.795 23.991 1.00 84.19 392 GLY A C 1
ATOM 3183 O O . GLY A 1 392 ? -29.379 6.887 24.577 1.00 84.19 392 GLY A O 1
ATOM 3184 N N . LEU A 1 393 ? -27.475 5.764 24.191 1.00 84.81 393 LEU A N 1
ATOM 3185 C CA . LEU A 1 393 ? -27.798 4.632 25.071 1.00 84.81 393 LEU A CA 1
ATOM 3186 C C . LEU A 1 393 ? -28.037 5.070 26.521 1.00 84.81 393 LEU A C 1
ATOM 3188 O O . LEU A 1 393 ? -28.909 4.532 27.205 1.00 84.81 393 LEU A O 1
ATOM 3192 N N . ARG A 1 394 ? -27.289 6.071 26.999 1.00 86.69 394 ARG A N 1
ATOM 3193 C CA . ARG A 1 394 ? -27.481 6.638 28.335 1.00 86.69 394 ARG A CA 1
ATOM 3194 C C . ARG A 1 394 ? -28.830 7.344 28.460 1.00 86.69 394 ARG A C 1
ATOM 3196 O O . ARG A 1 394 ? -29.487 7.169 29.483 1.00 86.69 394 ARG A O 1
ATOM 3203 N N . MET A 1 395 ? -29.252 8.098 27.443 1.00 88.56 395 MET A N 1
ATOM 3204 C CA . MET A 1 395 ? -30.573 8.745 27.396 1.00 88.56 395 MET A CA 1
ATOM 3205 C C . MET A 1 395 ? -31.719 7.722 27.371 1.00 88.56 395 MET A C 1
ATOM 3207 O O . MET A 1 395 ? -32.780 7.972 27.936 1.00 88.56 395 MET A O 1
ATOM 3211 N N . GLU A 1 396 ? -31.483 6.546 26.790 1.00 87.12 396 GLU A N 1
ATOM 3212 C CA . GLU A 1 396 ? -32.410 5.406 26.784 1.00 87.12 396 GLU A CA 1
ATOM 3213 C C . GLU A 1 396 ? -32.384 4.576 28.086 1.00 87.12 396 GLU A C 1
ATOM 3215 O O . GLU A 1 396 ? -33.032 3.534 28.174 1.00 87.12 396 GLU A O 1
ATOM 3220 N N . ASN A 1 397 ? -31.643 5.010 29.114 1.00 85.38 397 ASN A N 1
ATOM 3221 C CA . ASN A 1 397 ? -31.396 4.277 30.364 1.00 85.38 397 ASN A CA 1
ATOM 3222 C C . ASN A 1 397 ? -30.695 2.911 30.194 1.00 85.38 397 ASN A C 1
ATOM 3224 O O . ASN A 1 397 ? -30.675 2.104 31.127 1.00 85.38 397 ASN A O 1
ATOM 3228 N N . ASN A 1 398 ? -30.044 2.650 29.056 1.00 81.94 398 ASN A N 1
ATOM 3229 C CA . ASN A 1 398 ? -29.208 1.466 28.861 1.00 81.94 398 ASN A CA 1
ATOM 3230 C C . ASN A 1 398 ? -27.784 1.707 29.395 1.00 81.94 398 ASN A C 1
ATOM 3232 O O . ASN A 1 398 ? -26.835 1.971 28.658 1.00 81.94 398 ASN A O 1
ATOM 3236 N N . ILE A 1 399 ? -27.644 1.639 30.722 1.00 82.44 399 ILE A N 1
ATOM 3237 C CA . ILE A 1 399 ? -26.412 2.005 31.440 1.00 82.44 399 ILE A CA 1
ATOM 3238 C C . ILE A 1 399 ? -25.222 1.110 31.065 1.00 82.44 399 ILE A C 1
ATOM 3240 O O . ILE A 1 399 ? -24.109 1.613 30.936 1.00 82.44 399 ILE A O 1
ATOM 3244 N N . ILE A 1 400 ? -25.446 -0.196 30.902 1.00 80.62 400 ILE A N 1
ATOM 3245 C CA . ILE A 1 400 ? -24.371 -1.175 30.681 1.00 80.62 400 ILE A CA 1
ATOM 3246 C C . ILE A 1 400 ? -23.745 -0.977 29.299 1.00 80.62 400 ILE A C 1
ATOM 3248 O O . ILE A 1 400 ? -22.522 -0.891 29.186 1.00 80.62 400 ILE A O 1
ATOM 3252 N N . ASP A 1 401 ? -24.573 -0.862 28.259 1.00 77.38 401 ASP A N 1
ATOM 3253 C CA . ASP A 1 401 ? -24.069 -0.682 26.899 1.00 77.38 401 ASP A CA 1
ATOM 3254 C C . ASP A 1 401 ? -23.486 0.732 26.711 1.00 77.38 401 ASP A C 1
ATOM 3256 O O . ASP A 1 401 ? -22.497 0.896 25.994 1.00 77.38 401 ASP A O 1
ATOM 3260 N N . ALA A 1 402 ? -24.028 1.745 27.404 1.00 84.25 402 ALA A N 1
ATOM 3261 C CA . ALA A 1 402 ? -23.444 3.086 27.444 1.00 84.25 402 ALA A CA 1
ATOM 3262 C C . ALA A 1 402 ? -22.042 3.089 28.083 1.00 84.25 402 ALA A C 1
ATOM 3264 O O . ALA A 1 402 ? -21.117 3.671 27.518 1.00 84.25 402 ALA A O 1
ATOM 3265 N N . GLU A 1 403 ? -21.856 2.403 29.220 1.00 87.62 403 GLU A N 1
ATOM 3266 C CA . GLU A 1 403 ? -20.543 2.242 29.867 1.00 87.62 403 GLU A CA 1
ATOM 3267 C C . GLU A 1 403 ? -19.547 1.559 28.918 1.00 87.62 403 GLU A C 1
ATOM 3269 O O . GLU A 1 403 ? -18.438 2.054 28.713 1.00 87.62 403 GLU A O 1
ATOM 3274 N N . TYR A 1 404 ? -19.964 0.463 28.279 1.00 84.69 404 TYR A N 1
ATOM 3275 C CA . TYR A 1 404 ? -19.138 -0.267 27.317 1.00 84.69 404 TYR A CA 1
ATOM 3276 C C . TYR A 1 404 ? -18.687 0.615 26.143 1.00 84.69 404 TYR A C 1
ATOM 3278 O O . TYR A 1 404 ? -17.503 0.643 25.788 1.00 84.69 404 TYR A O 1
ATOM 3286 N N . LYS A 1 405 ? -19.617 1.364 25.540 1.00 87.06 405 LYS A N 1
ATOM 3287 C CA . LYS A 1 405 ? -19.322 2.245 24.404 1.00 87.06 405 LYS A CA 1
ATOM 3288 C C . LYS A 1 405 ? -18.428 3.420 24.800 1.00 87.06 405 LYS A C 1
ATOM 3290 O O . LYS A 1 405 ? -17.531 3.752 24.028 1.00 87.06 405 LYS A O 1
ATOM 3295 N N . ALA A 1 406 ? -18.599 3.981 25.998 1.00 92.69 406 ALA A N 1
ATOM 3296 C CA . ALA A 1 406 ? -17.733 5.041 26.512 1.00 92.69 406 ALA A CA 1
ATOM 3297 C C . ALA A 1 406 ? -16.286 4.556 26.700 1.00 92.69 406 ALA A C 1
ATOM 3299 O O . ALA A 1 406 ? -15.359 5.189 26.202 1.00 92.69 406 ALA A O 1
ATOM 3300 N N . TRP A 1 407 ? -16.071 3.393 27.326 1.00 91.94 407 TRP A N 1
ATOM 3301 C CA . TRP A 1 407 ? -14.717 2.837 27.451 1.00 91.94 407 TRP A CA 1
ATOM 3302 C C . TRP A 1 407 ? -14.105 2.446 26.103 1.00 91.94 407 TRP A C 1
ATOM 3304 O O . TRP A 1 407 ? -12.914 2.653 25.879 1.00 91.94 407 TRP A O 1
ATOM 3314 N N . THR A 1 408 ? -14.921 1.935 25.178 1.00 88.12 408 THR A N 1
ATOM 3315 C CA . THR A 1 408 ? -14.484 1.633 23.808 1.00 88.12 408 THR A CA 1
ATOM 3316 C C . THR A 1 408 ? -14.035 2.896 23.068 1.00 88.12 408 THR A C 1
ATOM 3318 O O . THR A 1 408 ? -13.006 2.869 22.396 1.00 88.12 408 THR A O 1
ATOM 3321 N N . SER A 1 409 ? -14.757 4.009 23.228 1.00 93.94 409 SER A N 1
ATOM 3322 C CA . SER A 1 409 ? -14.343 5.317 22.707 1.00 93.94 409 SER A CA 1
ATOM 3323 C C . SER A 1 409 ? -12.984 5.735 23.274 1.00 93.94 409 SER A C 1
ATOM 3325 O O . SER A 1 409 ? -12.067 6.022 22.509 1.00 93.94 409 SER A O 1
ATOM 3327 N N . LEU A 1 410 ? -12.796 5.671 24.596 1.00 94.75 410 LEU A N 1
ATOM 3328 C CA . LEU A 1 410 ? -11.516 6.027 25.220 1.00 94.75 410 LEU A CA 1
ATOM 3329 C C . LEU A 1 410 ? -10.350 5.151 24.739 1.00 94.75 410 LEU A C 1
ATOM 3331 O O . LEU A 1 410 ? -9.233 5.646 24.603 1.00 94.75 410 LEU A O 1
ATOM 3335 N N . ARG A 1 411 ? -10.591 3.873 24.423 1.00 92.38 411 ARG A N 1
ATOM 3336 C CA . ARG A 1 411 ? -9.571 3.009 23.808 1.00 92.38 411 ARG A CA 1
ATOM 3337 C C . ARG A 1 411 ? -9.157 3.530 22.432 1.00 92.38 411 ARG A C 1
ATOM 3339 O O . ARG A 1 411 ? -7.966 3.653 22.164 1.00 92.38 411 ARG A O 1
ATOM 3346 N N . TYR A 1 412 ? -10.125 3.846 21.572 1.00 93.12 412 TYR A N 1
ATOM 3347 C CA . TYR A 1 412 ? -9.843 4.401 20.245 1.00 93.12 412 TYR A CA 1
ATOM 3348 C C . TYR A 1 412 ? -9.150 5.761 20.324 1.00 93.12 412 TYR A C 1
ATOM 3350 O O . TYR A 1 412 ? -8.197 6.004 19.592 1.00 93.12 412 TYR A O 1
ATOM 3358 N N . LEU A 1 413 ? -9.542 6.601 21.284 1.00 94.88 413 LEU A N 1
ATOM 3359 C CA . LEU A 1 413 ? -8.857 7.856 21.572 1.00 94.88 413 LEU A CA 1
ATOM 3360 C C . LEU A 1 413 ? -7.359 7.636 21.847 1.00 94.88 413 LEU A C 1
ATOM 3362 O O . LEU A 1 413 ? -6.516 8.258 21.206 1.00 94.88 413 LEU A O 1
ATOM 3366 N N . ILE A 1 414 ? -7.023 6.727 22.769 1.00 92.44 414 ILE A N 1
ATOM 3367 C CA . ILE A 1 414 ? -5.626 6.427 23.123 1.00 92.44 414 ILE A CA 1
ATOM 3368 C C . ILE A 1 414 ? -4.855 5.908 21.904 1.00 92.44 414 ILE A C 1
ATOM 3370 O O . ILE A 1 414 ? -3.739 6.360 21.648 1.00 92.44 414 ILE A O 1
ATOM 3374 N N . ARG A 1 415 ? -5.458 5.016 21.109 1.00 90.75 415 ARG A N 1
ATOM 3375 C CA . ARG A 1 415 ? -4.849 4.515 19.866 1.00 90.75 415 ARG A CA 1
ATOM 3376 C C . ARG A 1 415 ? -4.600 5.611 18.841 1.00 90.75 415 ARG A C 1
ATOM 3378 O O . ARG A 1 415 ? -3.560 5.592 18.189 1.00 90.75 415 ARG A O 1
ATOM 3385 N N . GLY A 1 416 ? -5.490 6.599 18.754 1.00 92.62 416 GLY A N 1
ATOM 3386 C CA . GLY A 1 416 ? -5.270 7.805 17.958 1.00 92.62 416 GLY A CA 1
ATOM 3387 C C . GLY A 1 416 ? -3.941 8.482 18.307 1.00 92.62 416 GLY A C 1
ATOM 3388 O O . GLY A 1 416 ? -3.124 8.732 17.423 1.00 92.62 416 GLY A O 1
ATOM 3389 N N . PHE A 1 417 ? -3.664 8.683 19.599 1.00 91.62 417 PHE A N 1
ATOM 3390 C CA . PHE A 1 417 ? -2.390 9.254 20.055 1.00 91.62 417 PHE A CA 1
ATOM 3391 C C . PHE A 1 417 ? -1.177 8.342 19.821 1.00 91.62 417 PHE A C 1
ATOM 3393 O O . PHE A 1 417 ? -0.104 8.856 19.507 1.00 91.62 417 PHE A O 1
ATOM 3400 N N . ILE A 1 418 ? -1.326 7.019 19.957 1.00 88.62 418 ILE A N 1
ATOM 3401 C CA . ILE A 1 418 ? -0.252 6.045 19.673 1.00 88.62 418 ILE A CA 1
ATOM 3402 C C . ILE A 1 418 ? 0.147 6.091 18.191 1.00 88.62 418 ILE A C 1
ATOM 3404 O O . ILE A 1 418 ? 1.332 6.056 17.848 1.00 88.62 418 ILE A O 1
ATOM 3408 N N . HIS A 1 419 ? -0.837 6.161 17.295 1.00 90.56 419 HIS A N 1
ATOM 3409 C CA . HIS A 1 419 ? -0.573 6.139 15.861 1.00 90.56 419 HIS A CA 1
ATOM 3410 C C . HIS A 1 419 ? -0.026 7.474 15.352 1.00 90.56 419 HIS A C 1
ATOM 3412 O O . HIS A 1 419 ? 0.858 7.453 14.495 1.00 90.56 419 HIS A O 1
ATOM 3418 N N . ALA A 1 420 ? -0.486 8.604 15.899 1.00 90.12 420 ALA A N 1
ATOM 3419 C CA . ALA A 1 420 ? -0.068 9.938 15.478 1.00 90.12 420 ALA A CA 1
ATOM 3420 C C . ALA A 1 420 ? 1.425 10.203 15.712 1.00 90.12 420 ALA A C 1
ATOM 3422 O O . ALA A 1 420 ? 2.013 9.776 16.709 1.00 90.12 420 ALA A O 1
ATOM 3423 N N . THR A 1 421 ? 2.035 10.983 14.820 1.00 86.56 421 THR A N 1
ATOM 3424 C CA . THR A 1 421 ? 3.366 11.538 15.076 1.00 86.56 421 THR A CA 1
ATOM 3425 C C . THR A 1 421 ? 3.308 12.558 16.212 1.00 86.56 421 THR A C 1
ATOM 3427 O O . THR A 1 421 ? 2.283 13.201 16.440 1.00 86.56 421 THR A O 1
ATOM 3430 N N . LEU A 1 422 ? 4.430 12.768 16.908 1.00 82.38 422 LEU A N 1
ATOM 3431 C CA . LEU A 1 422 ? 4.522 13.742 18.010 1.00 82.38 422 LEU A CA 1
ATOM 3432 C C . LEU A 1 422 ? 4.041 15.143 17.612 1.00 82.38 422 LEU A C 1
ATOM 3434 O O . LEU A 1 422 ? 3.463 15.860 18.426 1.00 82.38 422 LEU A O 1
ATOM 3438 N N . GLN A 1 423 ? 4.281 15.540 16.361 1.00 81.88 423 GLN A N 1
ATOM 3439 C CA . GLN A 1 423 ? 3.842 16.832 15.849 1.00 81.88 423 GLN A CA 1
ATOM 3440 C C . GLN A 1 423 ? 2.315 16.890 15.698 1.00 81.88 423 GLN A C 1
ATOM 3442 O O . GLN A 1 423 ? 1.711 17.887 16.087 1.00 81.88 423 GLN A O 1
ATOM 3447 N N . SER A 1 424 ? 1.701 15.815 15.201 1.00 86.31 424 SER A N 1
ATOM 3448 C CA . SER A 1 424 ? 0.266 15.739 14.906 1.00 86.31 424 SER A CA 1
ATOM 3449 C C . SER A 1 424 ? -0.608 15.350 16.098 1.00 86.31 424 SER A C 1
ATOM 3451 O O . SER A 1 424 ? -1.817 15.546 16.053 1.00 86.31 424 SER A O 1
ATOM 3453 N N . GLN A 1 425 ? -0.037 14.862 17.203 1.00 86.81 425 GLN A N 1
ATOM 3454 C CA . GLN A 1 425 ? -0.798 14.586 18.432 1.00 86.81 425 GLN A CA 1
ATOM 3455 C C . GLN A 1 425 ? -1.536 15.822 18.970 1.00 86.81 425 GLN A C 1
ATOM 3457 O O . GLN A 1 425 ? -2.605 15.700 19.563 1.00 86.81 425 GLN A O 1
ATOM 3462 N N . ARG A 1 426 ? -1.000 17.025 18.739 1.00 84.00 426 ARG A N 1
ATOM 3463 C CA . ARG A 1 426 ? -1.632 18.289 19.152 1.00 84.00 426 ARG A CA 1
ATOM 3464 C C . ARG A 1 426 ? -2.922 18.573 18.408 1.00 84.00 426 ARG A C 1
ATOM 3466 O O . ARG A 1 426 ? -3.866 19.085 19.002 1.00 84.00 426 ARG A O 1
ATOM 3473 N N . ASP A 1 427 ? -2.968 18.185 17.140 1.00 87.19 427 ASP A N 1
ATOM 3474 C CA . ASP A 1 427 ? -4.138 18.375 16.289 1.00 87.19 427 ASP A CA 1
ATOM 3475 C C . ASP A 1 427 ? -5.326 17.533 16.792 1.00 87.19 427 ASP A C 1
ATOM 3477 O O . ASP A 1 427 ? -6.476 17.837 16.487 1.00 87.19 427 ASP A O 1
ATOM 3481 N N . LEU A 1 428 ? -5.066 16.510 17.621 1.00 89.38 428 LEU A N 1
ATOM 3482 C CA . LEU A 1 428 ? -6.089 15.652 18.223 1.00 89.38 428 LEU A CA 1
ATOM 3483 C C . LEU A 1 428 ? -6.670 16.215 19.534 1.00 89.38 428 LEU A C 1
ATOM 3485 O O . LEU A 1 428 ? -7.722 15.750 19.985 1.00 89.38 428 LEU A O 1
ATOM 3489 N N . ILE A 1 429 ? -6.014 17.197 20.168 1.00 87.69 429 ILE A N 1
ATOM 3490 C CA . ILE A 1 429 ? -6.395 17.718 21.495 1.00 87.69 429 ILE A CA 1
ATOM 3491 C C . ILE A 1 429 ? -7.826 18.286 21.521 1.00 87.69 429 ILE A C 1
ATOM 3493 O O . ILE A 1 429 ? -8.573 17.912 22.430 1.00 87.69 429 ILE A O 1
ATOM 3497 N N . PRO A 1 430 ? -8.271 19.122 20.558 1.00 86.06 430 PRO A N 1
ATOM 3498 C CA . PRO A 1 430 ? -9.610 19.714 20.615 1.00 86.06 430 PRO A CA 1
ATOM 3499 C C . PRO A 1 430 ? -10.729 18.666 20.669 1.00 86.06 430 PRO A C 1
ATOM 3501 O O . PRO A 1 430 ? -11.608 18.735 21.529 1.00 86.06 430 PRO A O 1
ATOM 3504 N N . ASN A 1 431 ? -10.661 17.645 19.809 1.00 86.56 431 ASN A N 1
ATOM 3505 C CA . ASN A 1 431 ? -11.656 16.569 19.779 1.00 86.56 431 ASN A CA 1
ATOM 3506 C C . ASN A 1 431 ? -11.580 15.710 21.046 1.00 86.56 431 ASN A C 1
ATOM 3508 O O . ASN A 1 431 ? -12.601 15.279 21.583 1.00 86.56 431 ASN A O 1
ATOM 3512 N N . THR A 1 432 ? -10.370 15.521 21.572 1.00 88.88 432 THR A N 1
ATOM 3513 C CA . THR A 1 432 ? -10.134 14.761 22.799 1.00 88.88 432 THR A CA 1
ATOM 3514 C C . THR A 1 432 ? -10.837 15.367 24.011 1.00 88.88 432 THR A C 1
ATOM 3516 O O . THR A 1 432 ? -11.433 14.630 24.797 1.00 88.88 432 THR A O 1
ATOM 3519 N N . LEU A 1 433 ? -10.806 16.694 24.167 1.00 88.81 433 LEU A N 1
ATOM 3520 C CA . LEU A 1 433 ? -11.459 17.364 25.295 1.00 88.81 433 LEU A CA 1
ATOM 3521 C C . LEU A 1 433 ? -12.974 17.122 25.300 1.00 88.81 433 LEU A C 1
ATOM 3523 O O . LEU A 1 433 ? -13.533 16.813 26.352 1.00 88.81 433 LEU A O 1
ATOM 3527 N N . ASN A 1 434 ? -13.616 17.176 24.130 1.00 90.25 434 ASN A N 1
ATOM 3528 C CA . ASN A 1 434 ? -15.045 16.882 23.996 1.00 90.25 434 ASN A CA 1
ATOM 3529 C C . ASN A 1 434 ? -15.356 15.424 24.366 1.00 90.25 434 ASN A C 1
ATOM 3531 O O . ASN A 1 434 ? -16.266 15.162 25.151 1.00 90.25 434 ASN A O 1
ATOM 3535 N N . ILE A 1 435 ? -14.563 14.473 23.858 1.00 93.75 435 ILE A N 1
ATOM 3536 C CA . ILE A 1 435 ? -14.734 13.042 24.152 1.00 93.75 435 ILE A CA 1
ATOM 3537 C C . ILE A 1 435 ? -14.590 12.772 25.656 1.00 93.75 435 ILE A C 1
ATOM 3539 O O . ILE A 1 435 ? -15.395 12.037 26.228 1.00 93.75 435 ILE A O 1
ATOM 3543 N N . LEU A 1 436 ? -13.600 13.381 26.319 1.00 92.81 436 LEU A N 1
ATOM 3544 C CA . LEU A 1 436 ? -13.400 13.209 27.759 1.00 92.81 436 LEU A CA 1
ATOM 3545 C C . LEU A 1 436 ? -14.537 13.798 28.596 1.00 92.81 436 LEU A C 1
ATOM 3547 O O . LEU A 1 436 ? -14.957 13.159 29.559 1.00 92.81 436 LEU A O 1
ATOM 3551 N N . GLN A 1 437 ? -15.044 14.980 28.236 1.00 92.12 437 GLN A N 1
ATOM 3552 C CA . GLN A 1 437 ? -16.183 15.594 28.927 1.00 92.12 437 GLN A CA 1
ATOM 3553 C C . GLN A 1 437 ? -17.430 14.707 28.838 1.00 92.12 437 GLN A C 1
ATOM 3555 O O . GLN A 1 437 ? -18.101 14.459 29.841 1.00 92.12 437 GLN A O 1
ATOM 3560 N N . GLU A 1 438 ? -17.720 14.170 27.653 1.00 93.81 438 GLU A N 1
ATOM 3561 C CA . GLU A 1 438 ? -18.849 13.259 27.454 1.00 93.81 438 GLU A CA 1
ATOM 3562 C C . GLU A 1 438 ? -18.648 11.935 28.203 1.00 93.81 438 GLU A C 1
ATOM 3564 O O . GLU A 1 438 ? -19.573 11.436 28.853 1.00 93.81 438 GLU A O 1
ATOM 3569 N N . ALA A 1 439 ? -17.426 11.396 28.191 1.00 92.81 439 ALA A N 1
ATOM 3570 C CA . ALA A 1 439 ? -17.083 10.191 28.937 1.00 92.81 439 ALA A CA 1
ATOM 3571 C C . ALA A 1 439 ? -17.236 10.386 30.451 1.00 92.81 439 ALA A C 1
ATOM 3573 O O . ALA A 1 439 ? -17.743 9.488 31.121 1.00 92.81 439 ALA A O 1
ATOM 3574 N N . GLU A 1 440 ? -16.867 11.547 31.002 1.00 91.81 440 GLU A N 1
ATOM 3575 C CA . GLU A 1 440 ? -17.038 11.850 32.428 1.00 91.81 440 GLU A CA 1
ATOM 3576 C C . GLU A 1 440 ? -18.515 11.818 32.845 1.00 91.81 440 GLU A C 1
ATOM 3578 O O . GLU A 1 440 ? -18.849 11.254 33.889 1.00 91.81 440 GLU A O 1
ATOM 3583 N N . ILE A 1 441 ? -19.413 12.334 32.001 1.00 89.19 441 ILE A N 1
ATOM 3584 C CA . ILE A 1 441 ? -20.862 12.298 32.242 1.00 89.19 441 ILE A CA 1
ATOM 3585 C C . ILE A 1 441 ? -21.380 10.853 32.249 1.00 89.19 441 ILE A C 1
ATOM 3587 O O . ILE A 1 441 ? -22.121 10.460 33.155 1.00 89.19 441 ILE A O 1
ATOM 3591 N N . ILE A 1 442 ? -20.994 10.046 31.256 1.00 89.50 442 ILE A N 1
ATOM 3592 C CA . ILE A 1 442 ? -21.492 8.669 31.095 1.00 89.50 442 ILE A CA 1
ATOM 3593 C C . ILE A 1 442 ? -20.943 7.744 32.187 1.00 89.50 442 ILE A C 1
ATOM 3595 O O . ILE A 1 442 ? -21.683 6.932 32.750 1.00 89.50 442 ILE A O 1
ATOM 3599 N N . LEU A 1 443 ? -19.653 7.873 32.502 1.00 89.44 443 LEU A N 1
ATOM 3600 C CA . LEU A 1 443 ? -18.932 6.994 33.424 1.00 89.44 443 LEU A CA 1
ATOM 3601 C C . LEU A 1 443 ? -19.118 7.374 34.899 1.00 89.44 443 LEU A C 1
ATOM 3603 O O . LEU A 1 443 ? -18.598 6.677 35.780 1.00 89.44 443 LEU A O 1
ATOM 3607 N N . ASN A 1 444 ? -19.899 8.417 35.192 1.00 86.38 444 ASN A N 1
ATOM 3608 C CA . ASN A 1 444 ? -20.333 8.768 36.540 1.00 86.38 444 ASN A CA 1
ATOM 3609 C C . ASN A 1 444 ? -21.429 7.804 37.044 1.00 86.38 444 ASN A C 1
ATOM 3611 O O . ASN A 1 444 ? -22.610 8.143 37.166 1.00 86.38 444 ASN A O 1
ATOM 3615 N N . ILE A 1 445 ? -21.034 6.552 37.289 1.00 80.25 445 ILE A N 1
ATOM 3616 C CA . ILE A 1 445 ? -21.919 5.451 37.685 1.00 80.25 445 ILE A CA 1
ATOM 3617 C C . ILE A 1 445 ? -21.783 5.199 39.197 1.00 80.25 445 ILE A C 1
ATOM 3619 O O . ILE A 1 445 ? -20.661 4.990 39.683 1.00 80.25 445 ILE A O 1
ATOM 3623 N N . PRO A 1 446 ? -22.897 5.166 39.961 1.00 75.88 446 PRO A N 1
ATOM 3624 C CA . PRO A 1 446 ? -22.879 4.814 41.379 1.00 75.88 446 PRO A CA 1
ATOM 3625 C C . PRO A 1 446 ? -22.128 3.501 41.640 1.00 75.88 446 PRO A C 1
ATOM 3627 O O . PRO A 1 446 ? -22.334 2.507 40.953 1.00 75.88 446 PRO A O 1
ATOM 3630 N N . GLY A 1 447 ? -21.220 3.504 42.619 1.00 74.19 447 GLY A N 1
ATOM 3631 C CA . GLY A 1 447 ? -20.385 2.344 42.966 1.00 74.19 447 GLY A CA 1
ATOM 3632 C C . GLY A 1 447 ? -19.051 2.237 42.212 1.00 74.19 447 GLY A C 1
ATOM 3633 O O . GLY A 1 447 ? -18.112 1.675 42.766 1.00 74.19 447 GLY A O 1
ATOM 3634 N N . LYS A 1 448 ? -18.912 2.842 41.021 1.00 79.62 448 LYS A N 1
ATOM 3635 C CA . LYS A 1 448 ? -17.656 2.861 40.232 1.00 79.62 448 LYS A CA 1
ATOM 3636 C C . LYS A 1 448 ? -17.028 4.254 40.078 1.00 79.62 448 LYS A C 1
ATOM 3638 O O . LYS A 1 448 ? -15.950 4.394 39.508 1.00 79.62 448 LYS A O 1
ATOM 3643 N N . MET A 1 449 ? -17.657 5.303 40.616 1.00 75.38 449 MET A N 1
ATOM 3644 C CA . MET A 1 449 ? -17.208 6.695 40.436 1.00 75.38 449 MET A CA 1
ATOM 3645 C C . MET A 1 449 ? -15.726 6.923 40.761 1.00 75.38 449 MET A C 1
ATOM 3647 O O . MET A 1 449 ? -15.022 7.576 39.998 1.00 75.38 449 MET A O 1
ATOM 3651 N N . ARG A 1 450 ? -15.230 6.396 41.892 1.00 75.06 450 ARG A N 1
ATOM 3652 C CA . ARG A 1 450 ? -13.840 6.632 42.321 1.00 75.06 450 ARG A CA 1
ATOM 3653 C C . ARG A 1 450 ? -12.822 5.978 41.383 1.00 75.06 450 ARG A C 1
ATOM 3655 O O . ARG A 1 450 ? -11.824 6.616 41.058 1.00 75.06 450 ARG A O 1
ATOM 3662 N N . SER A 1 451 ? -13.072 4.740 40.946 1.00 82.31 451 SER A N 1
ATOM 3663 C CA . SER A 1 451 ? -12.188 4.035 40.009 1.00 82.31 451 SER A CA 1
ATOM 3664 C C . SER A 1 451 ? -12.203 4.704 38.637 1.00 82.31 451 SER A C 1
ATOM 3666 O O . SER A 1 451 ? -11.139 5.005 38.103 1.00 82.31 451 SER A O 1
ATOM 3668 N N . ASN A 1 452 ? -13.386 5.044 38.119 1.00 86.12 452 ASN A N 1
ATOM 3669 C CA . ASN A 1 452 ? -13.532 5.669 36.803 1.00 86.12 452 ASN A CA 1
ATOM 3670 C C . ASN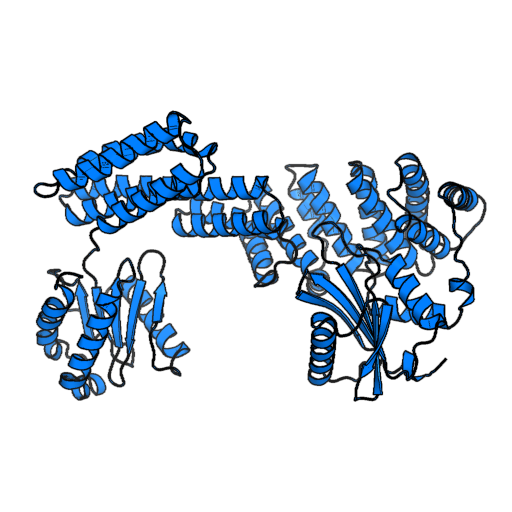 A 1 452 ? -12.878 7.059 36.770 1.00 86.12 452 ASN A C 1
ATOM 3672 O O . ASN A 1 452 ? -12.101 7.361 35.865 1.00 86.12 452 ASN A O 1
ATOM 3676 N N . LYS A 1 453 ? -13.103 7.877 37.809 1.00 85.75 453 LYS A N 1
ATOM 3677 C CA . LYS A 1 453 ? -12.509 9.216 37.933 1.00 85.75 453 LYS A CA 1
ATOM 3678 C C . LYS A 1 453 ? -10.981 9.178 37.995 1.00 85.75 453 LYS A C 1
ATOM 3680 O O . LYS A 1 453 ? -10.330 10.061 37.445 1.00 85.75 453 LYS A O 1
ATOM 3685 N N . SER A 1 454 ? -10.401 8.152 38.622 1.00 88.19 454 SER A N 1
ATOM 3686 C CA . SER A 1 454 ? -8.947 7.952 38.637 1.00 88.19 454 SER A CA 1
ATOM 3687 C C . SER A 1 454 ? -8.395 7.782 37.217 1.00 88.19 454 SER A C 1
ATOM 3689 O O . SER A 1 454 ? -7.470 8.497 36.833 1.00 88.19 454 SER A O 1
ATOM 3691 N N . VAL A 1 455 ? -9.008 6.918 36.400 1.00 87.75 455 VAL A N 1
ATOM 3692 C CA . VAL A 1 455 ? -8.581 6.683 35.008 1.00 87.75 455 VAL A CA 1
ATOM 3693 C C . VAL A 1 455 ? -8.739 7.942 34.155 1.00 87.75 455 VAL A C 1
ATOM 3695 O O . VAL A 1 455 ? -7.789 8.349 33.487 1.00 87.75 455 VAL A O 1
ATOM 3698 N N . LEU A 1 456 ? -9.893 8.610 34.238 1.00 88.69 456 LEU A N 1
ATOM 3699 C CA . LEU A 1 456 ? -10.148 9.854 33.503 1.00 88.69 456 LEU A CA 1
ATOM 3700 C C . LEU A 1 456 ? -9.156 10.959 33.888 1.00 88.69 456 LEU A C 1
ATOM 3702 O O . LEU A 1 456 ? -8.621 11.631 33.014 1.00 88.69 456 LEU A O 1
ATOM 3706 N N . SER A 1 457 ? -8.817 11.091 35.175 1.00 88.19 457 SER A N 1
ATOM 3707 C CA . SER A 1 457 ? -7.828 12.081 35.620 1.00 88.19 457 SER A CA 1
ATOM 3708 C C . SER A 1 457 ? -6.421 11.820 35.069 1.00 88.19 457 SER A C 1
ATOM 3710 O O . SER A 1 457 ? -5.704 12.770 34.747 1.00 88.19 457 SER A O 1
ATOM 3712 N N . LYS A 1 458 ? -6.025 10.546 34.908 1.00 89.75 458 LYS A N 1
ATOM 3713 C CA . LYS A 1 458 ? -4.754 10.187 34.261 1.00 89.75 458 LYS A CA 1
ATOM 3714 C C . LYS A 1 458 ? -4.757 10.581 32.782 1.00 89.75 458 LYS A C 1
ATOM 3716 O O . LYS A 1 458 ? -3.754 11.108 32.312 1.00 89.75 458 LYS A O 1
ATOM 3721 N N . LEU A 1 459 ? -5.874 10.370 32.080 1.00 88.12 459 LEU A N 1
ATOM 3722 C CA . LEU A 1 459 ? -6.047 10.782 30.682 1.00 88.12 459 LEU A CA 1
ATOM 3723 C C . LEU A 1 459 ? -5.996 12.306 30.521 1.00 88.12 459 LEU A C 1
ATOM 3725 O O . LEU A 1 459 ? -5.260 12.806 29.677 1.00 88.12 459 LEU A O 1
ATOM 3729 N N . SER A 1 460 ? -6.701 13.057 31.370 1.00 88.38 460 SER A N 1
ATOM 3730 C CA . SER A 1 460 ? -6.640 14.524 31.365 1.00 88.38 460 SER A CA 1
ATOM 3731 C C . SER A 1 460 ? -5.222 15.036 31.612 1.00 88.38 460 SER A C 1
ATOM 3733 O O . SER A 1 460 ? -4.756 15.929 30.913 1.00 88.38 460 SER A O 1
ATOM 3735 N N . LYS A 1 461 ? -4.503 14.436 32.569 1.00 87.94 461 LYS A N 1
ATOM 3736 C CA . LYS A 1 461 ? -3.105 14.786 32.836 1.00 87.94 461 LYS A CA 1
ATOM 3737 C C . LYS A 1 461 ? -2.195 14.474 31.647 1.00 87.94 461 LYS A C 1
ATOM 3739 O O . LYS A 1 461 ? -1.312 15.263 31.341 1.00 87.94 461 LYS A O 1
ATOM 3744 N N . PHE A 1 462 ? -2.420 13.349 30.972 1.00 87.69 462 PHE A N 1
ATOM 3745 C CA . PHE A 1 462 ? -1.672 12.990 29.772 1.00 87.69 462 PHE A CA 1
ATOM 3746 C C . PHE A 1 462 ? -1.821 14.033 28.655 1.00 87.69 462 PHE A C 1
ATOM 3748 O O . PHE A 1 462 ? -0.837 14.372 28.009 1.00 87.69 462 PHE A O 1
ATOM 3755 N N . ILE A 1 463 ? -3.016 14.587 28.454 1.00 85.00 463 ILE A N 1
ATOM 3756 C CA . ILE A 1 463 ? -3.240 15.622 27.431 1.00 85.00 463 ILE A CA 1
ATOM 3757 C C . ILE A 1 463 ? -2.451 16.894 27.746 1.00 85.00 463 ILE A C 1
ATOM 3759 O O . ILE A 1 463 ? -1.807 17.441 26.856 1.00 85.00 463 ILE A O 1
ATOM 3763 N N . ILE A 1 464 ? -2.444 17.316 29.014 1.00 84.19 464 ILE A N 1
ATOM 3764 C CA . ILE A 1 464 ? -1.636 18.456 29.476 1.00 84.19 464 ILE A CA 1
ATOM 3765 C C . ILE A 1 464 ? -0.147 18.186 29.208 1.00 84.19 464 ILE A C 1
ATOM 3767 O O . ILE A 1 464 ? 0.559 19.026 28.658 1.00 84.19 464 ILE A O 1
ATOM 3771 N N . ASP A 1 465 ? 0.318 16.972 29.515 1.00 82.81 465 ASP A N 1
ATOM 3772 C CA . ASP A 1 465 ? 1.702 16.565 29.267 1.00 82.81 465 ASP A CA 1
ATOM 3773 C C . ASP A 1 465 ? 2.085 16.631 27.763 1.00 82.81 465 ASP A C 1
ATOM 3775 O O . ASP A 1 465 ? 3.212 17.009 27.430 1.00 82.81 465 ASP A O 1
ATOM 3779 N N . VAL A 1 466 ? 1.169 16.273 26.847 1.00 81.19 466 VAL A N 1
ATOM 3780 C CA . VAL A 1 466 ? 1.357 16.393 25.380 1.00 81.19 466 VAL A CA 1
ATOM 3781 C C . VAL A 1 466 ? 1.449 17.865 24.952 1.00 81.19 466 VAL A C 1
ATOM 3783 O O . VAL A 1 466 ? 2.253 18.234 24.085 1.00 81.19 466 VAL A O 1
ATOM 3786 N N . GLU A 1 467 ? 0.639 18.727 25.563 1.00 80.56 467 GLU A N 1
ATOM 3787 C CA . GLU A 1 467 ? 0.596 20.159 25.270 1.00 80.56 467 GLU A CA 1
ATOM 3788 C C . GLU A 1 467 ? 1.895 20.874 25.693 1.00 80.56 467 GLU A C 1
ATOM 3790 O O . GLU A 1 467 ? 2.466 21.647 24.912 1.00 80.56 467 GLU A O 1
ATOM 3795 N N . ASP A 1 468 ? 2.444 20.513 26.855 1.00 75.75 468 ASP A N 1
ATOM 3796 C CA . ASP A 1 468 ? 3.574 21.195 27.503 1.00 75.75 468 ASP A CA 1
ATOM 3797 C C . ASP A 1 468 ? 4.971 20.883 26.915 1.00 75.75 468 ASP A C 1
ATOM 3799 O O . ASP A 1 468 ? 5.960 21.496 27.320 1.00 75.75 468 ASP A O 1
ATOM 3803 N N . ARG A 1 469 ? 5.111 19.943 25.961 1.00 67.06 469 ARG A N 1
ATOM 3804 C CA . ARG A 1 469 ? 6.405 19.468 25.374 1.00 67.06 469 ARG A CA 1
ATOM 3805 C C . ARG A 1 469 ? 7.458 18.989 26.381 1.00 67.06 469 ARG A C 1
ATOM 3807 O O . ARG A 1 469 ? 8.609 18.765 26.011 1.00 67.06 469 ARG A O 1
ATOM 3814 N N . SER A 1 470 ? 7.103 18.833 27.648 1.00 65.56 470 SER A N 1
ATOM 3815 C CA . SER A 1 470 ? 8.062 18.554 28.720 1.00 65.56 470 SER A CA 1
ATOM 3816 C C . SER A 1 470 ? 8.508 17.085 28.764 1.00 65.56 470 SER A C 1
ATOM 3818 O O . SER A 1 470 ? 9.386 16.720 29.550 1.00 65.56 470 SER A O 1
ATOM 3820 N N . ILE A 1 471 ? 7.929 16.230 27.912 1.00 73.12 471 ILE A N 1
ATOM 3821 C CA . ILE A 1 471 ? 8.111 14.778 27.929 1.00 73.12 471 ILE A CA 1
ATOM 3822 C C . ILE A 1 471 ? 8.787 14.293 26.644 1.00 73.12 471 ILE A C 1
ATOM 3824 O O . ILE A 1 471 ? 8.415 14.677 25.539 1.00 73.12 471 ILE A O 1
ATOM 3828 N N . SER A 1 472 ? 9.784 13.417 26.796 1.00 76.06 472 SER A N 1
ATOM 3829 C CA . SER A 1 472 ? 10.440 12.743 25.673 1.00 76.06 472 SER A CA 1
ATOM 3830 C C . SER A 1 472 ? 9.512 11.726 25.000 1.00 76.06 472 SER A C 1
ATOM 3832 O O . SER A 1 472 ? 8.685 11.108 25.670 1.00 76.06 472 SER A O 1
ATOM 3834 N N . ALA A 1 473 ? 9.713 11.486 23.701 1.00 72.50 473 ALA A N 1
ATOM 3835 C CA . ALA A 1 473 ? 8.937 10.536 22.896 1.00 72.50 473 ALA A CA 1
ATOM 3836 C C . ALA A 1 473 ? 8.747 9.171 23.585 1.00 72.50 473 ALA A C 1
ATOM 3838 O O . ALA A 1 473 ? 7.620 8.752 23.831 1.00 72.50 473 ALA A O 1
ATOM 3839 N N . ASP A 1 474 ? 9.844 8.548 24.026 1.00 74.31 474 ASP A N 1
ATOM 3840 C CA . ASP A 1 474 ? 9.819 7.226 24.666 1.00 74.31 474 ASP A CA 1
ATOM 3841 C C . ASP A 1 474 ? 9.016 7.205 25.975 1.00 74.31 474 ASP A C 1
ATOM 3843 O O . ASP A 1 474 ? 8.360 6.222 26.320 1.00 74.31 474 ASP A O 1
ATOM 3847 N N . LYS A 1 475 ? 9.059 8.296 26.752 1.00 81.50 475 LYS A N 1
ATOM 3848 C CA . LYS A 1 475 ? 8.281 8.403 27.995 1.00 81.50 475 LYS A CA 1
ATOM 3849 C C . LYS A 1 475 ? 6.797 8.576 27.697 1.00 81.50 475 LYS A C 1
ATOM 3851 O O . LYS A 1 475 ? 5.970 8.095 28.470 1.00 81.50 475 LYS A O 1
ATOM 3856 N N . LEU A 1 476 ? 6.474 9.270 26.611 1.00 80.19 476 LEU A N 1
ATOM 3857 C CA . LEU A 1 476 ? 5.108 9.463 26.154 1.00 80.19 476 LEU A CA 1
ATOM 3858 C C . LEU A 1 476 ? 4.498 8.140 25.673 1.00 80.19 476 LEU A C 1
ATOM 3860 O O . LEU A 1 476 ? 3.398 7.787 26.088 1.00 80.19 476 LEU A O 1
ATOM 3864 N N . GLU A 1 477 ? 5.241 7.381 24.869 1.00 78.75 477 GLU A N 1
ATOM 3865 C CA . GLU A 1 477 ? 4.810 6.083 24.344 1.00 78.75 477 GLU A CA 1
ATOM 3866 C C . GLU A 1 477 ? 4.553 5.072 25.471 1.00 78.75 477 GLU A C 1
ATOM 3868 O O . GLU A 1 477 ? 3.482 4.473 25.539 1.00 78.75 477 GLU A O 1
ATOM 3873 N N . ASN A 1 478 ? 5.468 4.962 26.440 1.00 81.75 478 ASN A N 1
ATOM 3874 C CA . ASN A 1 478 ? 5.265 4.089 27.602 1.00 81.75 478 ASN A CA 1
ATOM 3875 C C . ASN A 1 478 ? 4.035 4.485 28.439 1.00 81.75 478 ASN A C 1
ATOM 3877 O O . ASN A 1 478 ? 3.309 3.615 28.920 1.00 81.75 478 ASN A O 1
ATOM 3881 N N . LYS A 1 479 ? 3.771 5.791 28.601 1.00 86.88 479 LYS A N 1
ATOM 3882 C CA . LYS A 1 479 ? 2.553 6.275 29.271 1.00 86.88 479 LYS A CA 1
ATOM 3883 C C . LYS A 1 479 ? 1.289 5.906 28.495 1.00 86.88 479 LYS A C 1
ATOM 3885 O O . LYS A 1 479 ? 0.299 5.535 29.118 1.00 86.88 479 LYS A O 1
ATOM 3890 N N . LEU A 1 480 ? 1.310 6.008 27.167 1.00 85.00 480 LEU A N 1
ATOM 3891 C CA . LEU A 1 480 ? 0.178 5.637 26.316 1.00 85.00 480 LEU A CA 1
ATOM 3892 C C . LEU A 1 480 ? -0.141 4.143 26.409 1.00 85.00 480 LEU A C 1
ATOM 3894 O O . LEU A 1 480 ? -1.308 3.791 26.539 1.00 85.00 480 LEU A O 1
ATOM 3898 N N . ILE A 1 481 ? 0.879 3.282 26.426 1.00 82.19 481 ILE A N 1
ATOM 3899 C CA . ILE A 1 481 ? 0.708 1.830 26.594 1.00 82.19 481 ILE A CA 1
ATOM 3900 C C . ILE A 1 481 ? 0.100 1.504 27.971 1.00 82.19 481 ILE A C 1
ATOM 3902 O O . ILE A 1 481 ? -0.843 0.714 28.067 1.00 82.19 481 ILE A O 1
ATOM 3906 N N . ASP A 1 482 ? 0.584 2.142 29.045 1.00 85.69 482 ASP A N 1
ATOM 3907 C CA . ASP A 1 482 ? 0.010 1.985 30.393 1.00 85.69 482 ASP A CA 1
ATOM 3908 C C . ASP A 1 482 ? -1.460 2.442 30.444 1.00 85.69 482 ASP A C 1
ATOM 3910 O O . ASP A 1 482 ? -2.325 1.748 30.991 1.00 85.69 482 ASP A O 1
ATOM 3914 N N . LEU A 1 483 ? -1.775 3.576 29.813 1.00 87.50 483 LEU A N 1
ATOM 3915 C CA . LEU A 1 483 ? -3.141 4.087 29.707 1.00 87.50 483 LEU A CA 1
ATOM 3916 C C . LEU A 1 483 ? -4.050 3.166 28.892 1.00 87.50 483 LEU A C 1
ATOM 3918 O O . LEU A 1 483 ? -5.176 2.920 29.330 1.00 87.50 483 LEU A O 1
ATOM 3922 N N . GLU A 1 484 ? -3.581 2.639 27.756 1.00 86.56 484 GLU A N 1
ATOM 3923 C CA . GLU A 1 484 ? -4.344 1.691 26.937 1.00 86.56 484 GLU A CA 1
ATOM 3924 C C . GLU A 1 484 ? -4.713 0.473 27.781 1.00 86.56 484 GLU A C 1
ATOM 3926 O O . GLU A 1 484 ? -5.892 0.146 27.898 1.00 86.56 484 GLU A O 1
ATOM 3931 N N . SER A 1 485 ? -3.734 -0.123 28.470 1.00 82.62 485 SER A N 1
ATOM 3932 C CA . SER A 1 485 ? -3.974 -1.272 29.348 1.00 82.62 485 SER A CA 1
ATOM 3933 C C . SER A 1 485 ? -4.960 -0.953 30.480 1.00 82.62 485 SER A C 1
ATOM 3935 O O . SER A 1 485 ? -5.854 -1.747 30.779 1.00 82.62 485 SER A O 1
ATOM 3937 N N . THR A 1 486 ? -4.865 0.244 31.070 1.00 85.81 486 THR A N 1
ATOM 3938 C CA . THR A 1 486 ? -5.768 0.694 32.134 1.00 85.81 486 THR A CA 1
ATOM 3939 C C . THR A 1 486 ? -7.205 0.828 31.620 1.00 85.81 486 THR A C 1
ATOM 3941 O O . THR A 1 486 ? -8.144 0.401 32.294 1.00 85.81 486 THR A O 1
ATOM 3944 N N . VAL A 1 487 ? -7.403 1.405 30.432 1.00 86.69 487 VAL A N 1
ATOM 3945 C CA . VAL A 1 487 ? -8.730 1.538 29.809 1.00 86.69 487 VAL A CA 1
ATOM 3946 C C . VAL A 1 487 ? -9.285 0.177 29.388 1.00 86.69 487 VAL A C 1
ATOM 3948 O O . VAL A 1 487 ? -10.446 -0.117 29.663 1.00 86.69 487 VAL A O 1
ATOM 3951 N N . GLU A 1 488 ? -8.454 -0.685 28.805 1.00 82.25 488 GLU A N 1
ATOM 3952 C CA . GLU A 1 488 ? -8.805 -2.032 28.335 1.00 82.25 488 GLU A CA 1
ATOM 3953 C C . GLU A 1 488 ? -9.415 -2.903 29.451 1.00 82.25 488 GLU A C 1
ATOM 3955 O O . GLU A 1 488 ? -10.367 -3.656 29.211 1.00 82.25 488 GLU A O 1
ATOM 3960 N N . VAL A 1 489 ? -8.914 -2.776 30.685 1.00 81.69 489 VAL A N 1
ATOM 3961 C CA . VAL A 1 489 ? -9.430 -3.490 31.869 1.00 81.69 489 VAL A CA 1
ATOM 3962 C C . VAL A 1 489 ? -10.819 -2.995 32.292 1.00 81.69 489 VAL A C 1
ATOM 3964 O O . VAL A 1 489 ? -11.601 -3.767 32.844 1.00 81.69 489 VAL A O 1
ATOM 3967 N N . ASN A 1 490 ? -11.158 -1.734 32.014 1.00 81.44 490 ASN A N 1
ATOM 3968 C CA . ASN A 1 490 ? -12.444 -1.145 32.394 1.00 81.44 490 ASN A CA 1
ATOM 3969 C C . ASN A 1 490 ? -13.557 -1.370 31.358 1.00 81.44 490 ASN A C 1
ATOM 3971 O O . ASN A 1 490 ? -14.729 -1.176 31.681 1.00 81.44 490 ASN A O 1
ATOM 3975 N N . ILE A 1 491 ? -13.226 -1.821 30.142 1.00 76.69 491 ILE A N 1
ATOM 3976 C CA . ILE A 1 491 ? -14.222 -2.212 29.139 1.00 76.69 491 ILE A CA 1
ATOM 3977 C C . ILE A 1 491 ? -14.999 -3.429 29.666 1.00 76.69 491 ILE A C 1
ATOM 3979 O O . ILE A 1 491 ? -14.514 -4.565 29.646 1.00 76.69 491 ILE A O 1
ATOM 3983 N N . THR A 1 492 ? -16.225 -3.188 30.131 1.00 66.06 492 THR A N 1
ATOM 3984 C CA . THR A 1 492 ? -17.174 -4.224 30.542 1.00 66.06 492 THR A CA 1
ATOM 3985 C C . THR A 1 492 ? -17.549 -5.066 29.331 1.00 66.06 492 THR A C 1
ATOM 3987 O O . THR A 1 492 ? -18.280 -4.619 28.455 1.00 66.06 492 THR A O 1
ATOM 3990 N N . ILE A 1 493 ? -17.035 -6.293 29.260 1.00 63.34 493 ILE A N 1
ATOM 3991 C CA . ILE A 1 493 ? -17.318 -7.193 28.138 1.00 63.34 493 ILE A CA 1
ATOM 3992 C C . ILE A 1 493 ? -18.831 -7.447 28.111 1.00 63.34 493 ILE A C 1
ATOM 3994 O O . ILE A 1 493 ? -19.365 -7.943 29.112 1.00 63.34 493 ILE A O 1
ATOM 3998 N N . PRO A 1 494 ? -19.543 -7.120 27.016 1.00 60.03 494 PRO A N 1
ATOM 3999 C CA . PRO A 1 494 ? -20.950 -7.448 26.927 1.00 60.03 494 PRO A CA 1
ATOM 4000 C C . PRO A 1 494 ? -21.104 -8.964 27.068 1.00 60.03 494 PRO A C 1
ATOM 4002 O O . PRO A 1 494 ? -20.263 -9.719 26.569 1.00 60.03 494 PRO A O 1
ATOM 4005 N N . PRO A 1 495 ? -22.153 -9.433 27.761 1.00 64.94 495 PRO A N 1
ATOM 4006 C CA . PRO A 1 495 ? -22.264 -10.844 28.063 1.00 64.94 495 PRO A CA 1
ATOM 4007 C C . PRO A 1 495 ? -22.228 -11.680 26.773 1.00 64.94 495 PRO A C 1
ATOM 4009 O O . PRO A 1 495 ? -22.965 -11.358 25.829 1.00 64.94 495 PRO A O 1
ATOM 4012 N N . PRO A 1 496 ? -21.380 -12.722 26.706 1.00 74.25 496 PRO A N 1
ATOM 4013 C CA . PRO A 1 496 ? -21.185 -13.470 25.478 1.00 74.25 496 PRO A CA 1
ATOM 4014 C C . PRO A 1 496 ? -22.469 -14.132 25.002 1.00 74.25 496 PRO A C 1
ATOM 4016 O O . PRO A 1 496 ? -23.316 -14.540 25.800 1.00 74.25 496 PRO A O 1
ATOM 4019 N N . THR A 1 497 ? -22.591 -14.311 23.691 1.00 81.56 497 THR A N 1
ATOM 4020 C CA . THR A 1 497 ? -23.692 -15.097 23.130 1.00 81.56 497 THR A CA 1
ATOM 4021 C C . THR A 1 497 ? -23.229 -16.521 22.876 1.00 81.56 497 THR A C 1
ATOM 4023 O O . THR A 1 497 ? -22.322 -16.759 22.081 1.00 81.56 497 THR A O 1
ATOM 4026 N N . PHE A 1 498 ? -23.854 -17.473 23.561 1.00 86.31 498 PHE A N 1
ATOM 4027 C CA . PHE A 1 498 ? -23.587 -18.896 23.403 1.00 86.31 498 PHE A CA 1
ATOM 4028 C C . PHE A 1 498 ? -24.442 -19.474 22.275 1.00 86.31 498 PHE A C 1
ATOM 4030 O O . PHE A 1 498 ? -25.632 -19.163 22.189 1.00 86.31 498 PHE A O 1
ATOM 4037 N N . MET A 1 499 ? -23.869 -20.364 21.463 1.00 87.38 499 MET A N 1
ATOM 4038 C CA . MET A 1 499 ? -24.590 -21.148 20.458 1.00 87.38 499 MET A CA 1
ATOM 4039 C C . MET A 1 499 ? -24.204 -22.628 20.523 1.00 87.38 499 MET A C 1
ATOM 4041 O O . MET A 1 499 ? -23.029 -22.966 20.641 1.00 87.38 499 MET A O 1
ATOM 4045 N N . LEU A 1 500 ? -25.193 -23.511 20.384 1.00 87.69 500 LEU A N 1
ATOM 4046 C CA . LEU A 1 500 ? -25.019 -24.947 20.155 1.00 87.69 500 LEU A CA 1
ATOM 4047 C C . LEU A 1 500 ? -25.596 -25.297 18.786 1.00 87.69 500 LEU A C 1
ATOM 4049 O O . LEU A 1 500 ? -26.772 -25.036 18.529 1.00 87.69 500 LEU A O 1
ATOM 4053 N N . ILE A 1 501 ? -24.775 -25.898 17.934 1.00 85.06 501 ILE A N 1
ATOM 4054 C CA . ILE A 1 501 ? -25.080 -26.215 16.540 1.00 85.06 501 ILE A CA 1
ATOM 4055 C C . ILE A 1 501 ? -24.798 -27.706 16.319 1.00 85.06 501 ILE A C 1
ATOM 4057 O O . ILE A 1 501 ? -23.805 -28.241 16.817 1.00 85.06 501 ILE A O 1
ATOM 4061 N N . THR A 1 502 ? -25.670 -28.409 15.606 1.00 82.94 502 THR A N 1
ATOM 4062 C CA . THR A 1 502 ? -25.411 -29.789 15.171 1.00 82.94 502 THR A CA 1
ATOM 4063 C C . THR A 1 502 ? -24.387 -29.831 14.030 1.00 82.94 502 THR A C 1
ATOM 4065 O O . THR A 1 502 ? -24.081 -28.817 13.407 1.00 82.94 502 THR A O 1
ATOM 4068 N N . LEU A 1 503 ? -23.830 -31.008 13.728 1.00 77.31 503 LEU A N 1
ATOM 4069 C CA . LEU A 1 503 ? -22.835 -31.143 12.652 1.00 77.31 503 LEU A CA 1
ATOM 4070 C C . LEU A 1 503 ? -23.393 -30.865 11.244 1.00 77.31 503 LEU A C 1
ATOM 4072 O O . LEU A 1 503 ? -22.624 -30.516 10.355 1.00 77.31 503 LEU A O 1
ATOM 4076 N N . ASP A 1 504 ? -24.704 -30.999 11.049 1.00 72.31 504 ASP A N 1
ATOM 4077 C CA . ASP A 1 504 ? -25.427 -30.640 9.823 1.00 72.31 504 ASP A CA 1
ATOM 4078 C C . ASP A 1 504 ? -25.868 -29.161 9.790 1.00 72.31 504 ASP A C 1
ATOM 4080 O O . ASP A 1 504 ? -26.570 -28.746 8.873 1.00 72.31 504 ASP A O 1
ATOM 4084 N N . GLY A 1 505 ? -25.436 -28.349 10.763 1.00 70.06 505 GLY A N 1
ATOM 4085 C CA . GLY A 1 505 ? -25.612 -26.894 10.759 1.00 70.06 505 GLY A CA 1
ATOM 4086 C C . GLY A 1 505 ? -26.915 -26.377 11.360 1.00 70.06 505 GLY A C 1
ATOM 4087 O O . GLY A 1 505 ? -27.227 -25.196 11.213 1.00 70.06 505 GLY A O 1
ATOM 4088 N N . GLN A 1 506 ? -27.679 -27.215 12.064 1.00 76.69 506 GLN A N 1
ATOM 4089 C CA . GLN A 1 506 ? -28.917 -26.783 12.707 1.00 76.69 506 GLN A CA 1
ATOM 4090 C C . GLN A 1 506 ? -28.639 -26.145 14.073 1.00 76.69 506 GLN A C 1
ATOM 4092 O O . GLN A 1 506 ? -27.938 -26.705 14.918 1.00 76.69 506 GLN A O 1
ATOM 4097 N N . LEU A 1 507 ? -29.231 -24.975 14.323 1.00 79.75 507 LEU A N 1
ATOM 4098 C CA . LEU A 1 507 ? -29.110 -24.279 15.603 1.00 79.75 507 LEU A CA 1
ATOM 4099 C C . LEU A 1 507 ? -30.011 -24.924 16.671 1.00 79.75 507 LEU A C 1
ATOM 4101 O O . LEU A 1 507 ? -31.241 -24.815 16.627 1.00 79.75 507 LEU A O 1
ATOM 4105 N N . VAL A 1 508 ? -29.385 -25.547 17.668 1.00 82.62 508 VAL A N 1
ATOM 4106 C CA . VAL A 1 508 ? -30.050 -26.230 18.787 1.00 82.62 508 VAL A CA 1
ATOM 4107 C C . VAL A 1 508 ? -30.470 -25.242 19.871 1.00 82.62 508 VAL A C 1
ATOM 4109 O O . VAL A 1 508 ? -31.613 -25.264 20.329 1.00 82.62 508 VAL A O 1
ATOM 4112 N N . LEU A 1 509 ? -29.545 -24.376 20.289 1.00 84.12 509 LEU A N 1
ATOM 4113 C CA . LEU A 1 509 ? -29.738 -23.423 21.381 1.00 84.12 509 LEU A CA 1
ATOM 4114 C C . LEU A 1 509 ? -28.900 -22.169 21.134 1.00 84.12 509 LEU A C 1
ATOM 4116 O O . LEU A 1 509 ? -27.738 -22.278 20.751 1.00 84.12 509 LEU A O 1
ATOM 4120 N N . MET A 1 510 ? -29.468 -20.997 21.416 1.00 83.62 510 MET A N 1
ATOM 4121 C CA . MET A 1 510 ? -28.746 -19.728 21.432 1.00 83.62 510 MET A CA 1
ATOM 4122 C C . MET A 1 510 ? -29.277 -18.816 22.534 1.00 83.62 510 MET A C 1
ATOM 4124 O O . MET A 1 510 ? -30.488 -18.742 22.760 1.00 83.62 510 MET A O 1
ATOM 4128 N N . GLY A 1 511 ? -28.379 -18.095 23.194 1.00 77.12 511 GLY A N 1
ATOM 4129 C CA . GLY A 1 511 ? -28.763 -17.069 24.154 1.00 77.12 511 GLY A CA 1
ATOM 4130 C C . GLY A 1 511 ? -27.581 -16.247 24.630 1.00 77.12 511 GLY A C 1
ATOM 4131 O O . GLY A 1 511 ? -26.440 -16.715 24.632 1.00 77.12 511 GLY A O 1
ATOM 4132 N N . LYS A 1 512 ? -27.876 -15.011 25.033 1.00 74.50 512 LYS A N 1
ATOM 4133 C CA . LYS A 1 512 ? -26.918 -14.154 25.728 1.00 74.50 512 LYS A CA 1
ATOM 4134 C C . LYS A 1 512 ? -26.747 -14.696 27.149 1.00 74.50 512 LYS A C 1
ATOM 4136 O O . LYS A 1 512 ? -27.739 -14.906 27.849 1.00 74.50 512 LYS A O 1
ATOM 4141 N N . ILE A 1 513 ? -25.513 -14.963 27.560 1.00 72.94 513 ILE A N 1
ATOM 4142 C CA . ILE A 1 513 ? -25.192 -15.355 28.938 1.00 72.94 513 ILE A CA 1
ATOM 4143 C C . ILE A 1 513 ? -25.645 -14.207 29.854 1.00 72.94 513 ILE A C 1
ATOM 4145 O O . ILE A 1 513 ? -25.495 -13.052 29.487 1.00 72.94 513 ILE A O 1
ATOM 4149 N N . ASP A 1 514 ? -26.316 -14.500 30.968 1.00 65.06 514 ASP A N 1
ATOM 4150 C CA . ASP A 1 514 ? -26.955 -13.497 31.851 1.00 65.06 514 ASP A CA 1
ATOM 4151 C C . ASP A 1 514 ? -28.051 -12.606 31.219 1.00 65.06 514 ASP A C 1
ATOM 4153 O O . ASP A 1 514 ? -28.538 -11.676 31.858 1.00 65.06 514 ASP A O 1
ATOM 4157 N N . GLY A 1 515 ? -28.490 -12.882 29.986 1.00 59.38 515 GLY A N 1
ATOM 4158 C CA . GLY A 1 515 ? -29.614 -12.188 29.354 1.00 59.38 515 GLY A CA 1
ATOM 4159 C C . GLY A 1 515 ? -30.952 -12.906 29.554 1.00 59.38 515 GLY A C 1
ATOM 4160 O O . GLY A 1 515 ? -31.024 -14.135 29.535 1.00 59.38 515 GLY A O 1
ATOM 4161 N N . GLU A 1 516 ? -32.044 -12.143 29.650 1.00 50.22 516 GLU A N 1
ATOM 4162 C CA . GLU A 1 516 ? -33.412 -12.693 29.726 1.00 50.22 516 GLU A CA 1
ATOM 4163 C C . GLU A 1 516 ? -33.847 -13.397 28.423 1.00 50.22 516 GLU A C 1
ATOM 4165 O O . GLU A 1 516 ? -34.715 -14.271 28.426 1.00 50.22 516 GLU A O 1
ATOM 4170 N N . LYS A 1 517 ? -33.222 -13.052 27.289 1.00 56.28 517 LYS A N 1
ATOM 4171 C CA . LYS A 1 517 ? -33.596 -13.529 25.949 1.00 56.28 517 LYS A CA 1
ATOM 4172 C C . LYS A 1 517 ? -32.745 -14.727 25.507 1.00 56.28 517 LYS A C 1
ATOM 4174 O O . LYS A 1 517 ? -31.751 -14.576 24.798 1.00 56.28 517 LYS A O 1
ATOM 4179 N N . TRP A 1 518 ? -33.177 -15.933 25.871 1.00 66.00 518 TRP A N 1
ATOM 4180 C CA . TRP A 1 518 ? -32.805 -17.162 25.158 1.00 66.00 518 TRP A CA 1
ATOM 4181 C C . TRP A 1 518 ? -33.809 -17.360 24.022 1.00 66.00 518 TRP A C 1
ATOM 4183 O O . TRP A 1 518 ? -34.990 -17.564 24.291 1.00 66.00 518 TRP A O 1
ATOM 4193 N N . LEU A 1 519 ? -33.382 -17.258 22.762 1.00 55.78 519 LEU A N 1
ATOM 4194 C CA . LEU A 1 519 ? -34.301 -17.367 21.625 1.00 55.78 519 LEU A CA 1
ATOM 4195 C C . LEU A 1 519 ? -34.910 -18.776 21.561 1.00 55.78 519 LEU A C 1
ATOM 4197 O O . LEU A 1 519 ? -34.220 -19.766 21.315 1.00 55.78 519 LEU A O 1
ATOM 4201 N N . GLU A 1 520 ? -36.227 -18.851 21.738 1.00 51.50 520 GLU A N 1
ATOM 4202 C CA . GLU A 1 520 ? -37.044 -20.035 21.473 1.00 51.50 520 GLU A CA 1
ATOM 4203 C C . GLU A 1 520 ? -37.772 -19.857 20.137 1.00 51.50 520 GLU A C 1
ATOM 4205 O O . GLU A 1 520 ? -38.971 -19.616 20.114 1.00 51.50 520 GLU A O 1
ATOM 4210 N N . SER A 1 521 ? -37.081 -19.893 18.995 1.00 38.34 521 SER A N 1
ATOM 4211 C CA . SER A 1 521 ? -37.803 -19.849 17.711 1.00 38.34 521 SER A CA 1
ATOM 4212 C C . SER A 1 521 ? -37.037 -20.411 16.523 1.00 38.34 521 SER A C 1
ATOM 4214 O O . SER A 1 521 ? -35.808 -20.512 16.511 1.00 38.34 521 SER A O 1
ATOM 4216 N N . GLU A 1 522 ? -37.824 -20.864 15.549 1.00 41.31 522 GLU A N 1
ATOM 4217 C CA . GLU A 1 522 ? -37.485 -20.920 14.131 1.00 41.31 522 GLU A CA 1
ATOM 4218 C C . GLU A 1 522 ? -36.777 -19.633 13.698 1.00 41.31 522 GLU A C 1
ATOM 4220 O O . GLU A 1 522 ? -37.124 -18.530 14.120 1.00 41.31 522 GLU A O 1
ATOM 4225 N N . ILE A 1 523 ? -35.751 -19.805 12.873 1.00 40.22 523 ILE A N 1
ATOM 4226 C CA . ILE A 1 523 ? -34.824 -18.766 12.437 1.00 40.22 523 ILE A CA 1
ATOM 4227 C C . ILE A 1 523 ? -35.608 -17.663 11.712 1.00 40.22 523 ILE A C 1
ATOM 4229 O O . ILE A 1 523 ? -35.973 -17.815 10.550 1.00 40.22 523 ILE A O 1
ATOM 4233 N N . LYS A 1 524 ? -35.847 -16.530 12.375 1.00 37.09 524 LYS A N 1
ATOM 4234 C CA . LYS A 1 524 ? -36.237 -15.284 11.706 1.00 37.09 524 LYS A CA 1
ATOM 4235 C C . LYS A 1 524 ? -35.136 -14.249 11.898 1.00 37.09 524 LYS A C 1
ATOM 4237 O O . LYS A 1 524 ? -35.020 -13.639 12.955 1.00 37.09 524 LYS A O 1
ATOM 4242 N N . GLY A 1 525 ? -34.326 -14.078 10.852 1.00 43.81 525 GLY A N 1
ATOM 4243 C CA . GLY A 1 525 ? -33.350 -12.996 10.720 1.00 43.81 525 GLY A CA 1
ATOM 4244 C C . GLY A 1 525 ? -32.244 -13.312 9.708 1.00 43.81 525 GLY A C 1
ATOM 4245 O O . GLY A 1 525 ? -31.529 -14.300 9.863 1.00 43.81 525 GLY A O 1
ATOM 4246 N N . ALA A 1 526 ? -32.061 -12.444 8.707 1.00 43.09 526 ALA A N 1
ATOM 4247 C CA . ALA A 1 526 ? -30.999 -12.548 7.696 1.00 43.09 526 ALA A CA 1
ATOM 4248 C C . ALA A 1 526 ? -29.574 -12.531 8.300 1.00 43.09 526 ALA A C 1
ATOM 4250 O O . ALA A 1 526 ? -28.670 -13.181 7.784 1.00 43.09 526 ALA A O 1
ATOM 4251 N N . ILE A 1 527 ? -29.394 -11.861 9.446 1.00 47.84 527 ILE A N 1
ATOM 4252 C CA . ILE A 1 527 ? -28.112 -11.748 10.167 1.00 47.84 527 ILE A CA 1
ATOM 4253 C C . ILE A 1 527 ? -27.680 -13.100 10.767 1.00 47.84 527 ILE A C 1
ATOM 4255 O O . ILE A 1 527 ? -26.516 -13.487 10.681 1.00 47.84 527 ILE A O 1
ATOM 4259 N N . LEU A 1 528 ? -28.631 -13.859 11.324 1.00 56.22 528 LEU A N 1
ATOM 4260 C CA . LEU A 1 528 ? -28.392 -15.200 11.871 1.00 56.22 528 LEU A CA 1
ATOM 4261 C C . LEU A 1 528 ? -28.063 -16.216 10.773 1.00 56.22 528 LEU A C 1
ATOM 4263 O O . LEU A 1 528 ? -27.205 -17.075 10.971 1.00 56.22 528 LEU A O 1
ATOM 4267 N N . GLY A 1 529 ? -28.703 -16.079 9.608 1.00 55.59 529 GLY A N 1
ATOM 4268 C CA . GLY A 1 529 ? -28.377 -16.859 8.415 1.00 55.59 529 GLY A CA 1
ATOM 4269 C C . GLY A 1 529 ? -26.932 -16.642 7.964 1.00 55.59 529 GLY A C 1
ATOM 4270 O O . GLY A 1 529 ? -26.216 -17.617 7.762 1.00 55.59 529 GLY A O 1
ATOM 4271 N N . GLY A 1 530 ? -26.470 -15.388 7.897 1.00 56.31 530 GLY A N 1
ATOM 4272 C CA . GLY A 1 530 ? -25.086 -15.062 7.529 1.00 56.31 530 GLY A CA 1
ATOM 4273 C C . GLY A 1 530 ? -24.038 -15.638 8.490 1.00 56.31 530 GLY A C 1
ATOM 4274 O O . GLY A 1 530 ? -23.056 -16.228 8.045 1.00 56.31 530 GLY A O 1
ATOM 4275 N N . ILE A 1 531 ? -24.270 -15.546 9.806 1.00 62.78 531 ILE A N 1
ATOM 4276 C CA . ILE A 1 531 ? -23.359 -16.094 10.830 1.00 62.78 531 ILE A CA 1
ATOM 4277 C C . ILE A 1 531 ? -23.305 -17.626 10.763 1.00 62.78 531 ILE A C 1
ATOM 4279 O O . ILE A 1 531 ? -22.222 -18.205 10.826 1.00 62.78 531 ILE A O 1
ATOM 4283 N N . LEU A 1 532 ? -24.453 -18.294 10.606 1.00 63.75 532 LEU A N 1
ATOM 4284 C CA . LEU A 1 532 ? -24.508 -19.752 10.484 1.00 63.75 532 LEU A CA 1
ATOM 4285 C C . LEU A 1 532 ? -23.853 -20.237 9.188 1.00 63.75 532 LEU A C 1
ATOM 4287 O O . LEU A 1 532 ? -23.109 -21.211 9.228 1.00 63.75 532 LEU A O 1
ATOM 4291 N N . VAL A 1 533 ? -24.058 -19.539 8.066 1.00 60.81 533 VAL A N 1
ATOM 4292 C CA . VAL A 1 533 ? -23.380 -19.838 6.795 1.00 60.81 533 VAL A CA 1
ATOM 4293 C C . VAL A 1 533 ? -21.869 -19.663 6.935 1.00 60.81 533 VAL A C 1
ATOM 4295 O O . VAL A 1 533 ? -21.132 -20.550 6.525 1.00 60.81 533 VAL A O 1
ATOM 4298 N N . ALA A 1 534 ? -21.392 -18.590 7.574 1.00 62.62 534 ALA A N 1
ATOM 4299 C CA . ALA A 1 534 ? -19.963 -18.385 7.814 1.00 62.62 534 ALA A CA 1
ATOM 4300 C C . ALA A 1 534 ? -19.362 -19.493 8.696 1.00 62.62 534 ALA A C 1
ATOM 4302 O O . ALA A 1 534 ? -18.331 -20.069 8.350 1.00 62.62 534 ALA A O 1
ATOM 4303 N N . ILE A 1 535 ? -20.034 -19.845 9.798 1.00 66.94 535 ILE A N 1
ATOM 4304 C CA . ILE A 1 535 ? -19.627 -20.948 10.680 1.00 66.94 535 ILE A CA 1
ATOM 4305 C C . ILE A 1 535 ? -19.601 -22.273 9.909 1.00 66.94 535 ILE A C 1
ATOM 4307 O O . ILE A 1 535 ? -18.639 -23.026 10.041 1.00 66.94 535 ILE A O 1
ATOM 4311 N N . MET A 1 536 ? -20.608 -22.549 9.076 1.00 64.25 536 MET A N 1
ATOM 4312 C CA . MET A 1 536 ? -20.691 -23.787 8.300 1.00 64.25 536 MET A CA 1
ATOM 4313 C C . MET A 1 536 ? -19.645 -23.862 7.194 1.00 64.25 536 MET A C 1
ATOM 4315 O O . MET A 1 536 ? -18.960 -24.878 7.126 1.00 64.25 536 MET A O 1
ATOM 4319 N N . SER A 1 537 ? -19.451 -22.797 6.410 1.00 62.34 537 SER A N 1
ATOM 4320 C CA . SER A 1 537 ? -18.395 -22.703 5.394 1.00 62.34 537 SER A CA 1
ATOM 4321 C C . SER A 1 537 ? -17.023 -22.979 6.007 1.00 62.34 537 SER A C 1
ATOM 4323 O O . SER A 1 537 ? -16.278 -23.821 5.501 1.00 62.34 537 SER A O 1
ATOM 4325 N N . LEU A 1 538 ? -16.742 -22.382 7.171 1.00 61.34 538 LEU A N 1
ATOM 4326 C CA . LEU A 1 538 ? -15.534 -22.653 7.947 1.00 61.34 538 LEU A CA 1
ATOM 4327 C C . LEU A 1 538 ? -15.475 -24.078 8.495 1.00 61.34 538 LEU A C 1
ATOM 4329 O O . LEU A 1 538 ? -14.398 -24.648 8.543 1.00 61.34 538 LEU A O 1
ATOM 4333 N N . ILE A 1 539 ? -16.576 -24.698 8.911 1.00 63.47 539 ILE A N 1
ATOM 4334 C CA . ILE A 1 539 ? -16.557 -26.104 9.343 1.00 63.47 539 ILE A CA 1
ATOM 4335 C C . ILE A 1 539 ? -16.236 -27.032 8.160 1.00 63.47 539 ILE A C 1
ATOM 4337 O O . ILE A 1 539 ? -15.457 -27.977 8.331 1.00 63.47 539 ILE A O 1
ATOM 4341 N N . THR A 1 540 ? -16.796 -26.766 6.975 1.00 61.31 540 THR A N 1
ATOM 4342 C CA . THR A 1 540 ? -16.572 -27.558 5.753 1.00 61.31 540 THR A CA 1
ATOM 4343 C C . THR A 1 540 ? -15.167 -27.402 5.181 1.00 61.31 540 THR A C 1
ATOM 4345 O O . THR A 1 540 ? -14.556 -28.403 4.820 1.00 61.31 540 THR A O 1
ATOM 4348 N N . GLU A 1 541 ? -14.606 -26.191 5.164 1.00 57.34 541 GLU A N 1
ATOM 4349 C CA . GLU A 1 541 ? -13.270 -25.915 4.606 1.00 57.34 541 GLU A CA 1
ATOM 4350 C C . GLU A 1 541 ? -12.130 -26.499 5.472 1.00 57.34 541 GLU A C 1
ATOM 4352 O O . GLU A 1 541 ? -10.986 -26.653 5.050 1.00 57.34 541 GLU A O 1
ATOM 4357 N N . VAL A 1 542 ? -12.449 -26.873 6.712 1.00 51.34 542 VAL A N 1
ATOM 4358 C CA . VAL A 1 542 ? -11.483 -27.159 7.785 1.00 51.34 542 VAL A CA 1
ATOM 4359 C C . VAL A 1 542 ? -11.542 -28.594 8.282 1.00 51.34 542 VAL A C 1
ATOM 4361 O O . VAL A 1 542 ? -10.699 -29.001 9.086 1.00 51.34 542 VAL A O 1
ATOM 4364 N N . ALA A 1 543 ? -12.504 -29.376 7.791 1.00 45.75 543 ALA A N 1
ATOM 4365 C CA . ALA A 1 543 ? -12.913 -30.687 8.293 1.00 45.75 543 ALA A CA 1
ATOM 4366 C C . ALA A 1 543 ? -11.810 -31.772 8.400 1.00 45.75 543 ALA A C 1
ATOM 4368 O O . ALA A 1 543 ? -12.106 -32.886 8.818 1.00 45.75 543 ALA A O 1
ATOM 4369 N N . GLY A 1 544 ? -10.544 -31.470 8.095 1.00 46.22 544 GLY A N 1
ATOM 4370 C CA . GLY A 1 544 ? -9.393 -32.353 8.294 1.00 46.22 544 GLY A CA 1
ATOM 4371 C C . GLY A 1 544 ? -8.585 -32.184 9.595 1.00 46.22 544 GLY A C 1
ATOM 4372 O O . GLY A 1 544 ? -7.703 -33.009 9.823 1.00 46.22 544 GLY A O 1
ATOM 4373 N N . LYS A 1 545 ? -8.793 -31.158 10.444 1.00 48.38 545 LYS A N 1
ATOM 4374 C CA . LYS A 1 545 ? -7.967 -30.968 11.668 1.00 48.38 545 LYS A CA 1
ATOM 4375 C C . LYS A 1 545 ? -8.781 -30.576 12.907 1.00 48.38 545 LYS A C 1
ATOM 4377 O O . LYS A 1 545 ? -9.454 -29.552 12.935 1.00 48.38 545 LYS A O 1
ATOM 4382 N N . THR A 1 546 ? -8.669 -31.396 13.949 1.00 44.62 546 THR A N 1
ATOM 4383 C CA . THR A 1 546 ? -9.460 -31.425 15.194 1.00 44.62 546 THR A CA 1
ATOM 4384 C C . THR A 1 546 ? -9.086 -30.366 16.240 1.00 44.62 546 THR A C 1
ATOM 4386 O O . THR A 1 546 ? -9.212 -30.609 17.438 1.00 44.62 546 THR A O 1
ATOM 4389 N N . SER A 1 547 ? -8.638 -29.173 15.846 1.00 48.16 547 SER A N 1
ATOM 4390 C CA . SER A 1 547 ? -8.269 -28.157 16.841 1.00 48.16 547 SER A CA 1
ATOM 4391 C C . SER A 1 547 ? -8.509 -26.716 16.391 1.00 48.16 547 SER A C 1
ATOM 4393 O O . SER A 1 547 ? -7.907 -26.272 15.416 1.00 48.16 547 SER A O 1
ATOM 4395 N N . LEU A 1 548 ? -9.338 -26.034 17.197 1.00 56.69 548 LEU A N 1
ATOM 4396 C CA . LEU A 1 548 ? -9.360 -24.611 17.579 1.00 56.69 548 LEU A CA 1
ATOM 4397 C C . LEU A 1 548 ? -9.246 -23.541 16.484 1.00 56.69 548 LEU A C 1
ATOM 4399 O O . LEU A 1 548 ? -8.192 -23.378 15.873 1.00 56.69 548 LEU A O 1
ATOM 4403 N N . ARG A 1 549 ? -10.292 -22.709 16.346 1.00 59.34 549 ARG A N 1
ATOM 4404 C CA . ARG A 1 549 ? -10.263 -21.472 15.546 1.00 59.34 549 ARG A CA 1
ATOM 4405 C C . ARG A 1 549 ? -11.024 -20.340 16.244 1.00 59.34 549 ARG A C 1
ATOM 4407 O O . ARG A 1 549 ? -12.169 -20.530 16.652 1.00 59.34 549 ARG A O 1
ATOM 4414 N N . THR A 1 550 ? -10.383 -19.180 16.374 1.00 57.16 550 THR A N 1
ATOM 4415 C CA . THR A 1 550 ? -11.069 -17.895 16.580 1.00 57.16 550 THR A CA 1
ATOM 4416 C C . THR A 1 550 ? -11.272 -17.275 15.203 1.00 57.16 550 THR A C 1
ATOM 4418 O O . THR A 1 550 ? -10.322 -17.224 14.423 1.00 57.16 550 THR A O 1
ATOM 4421 N N . ILE A 1 551 ? -12.482 -16.820 14.895 1.00 60.97 551 ILE A N 1
ATOM 4422 C CA . ILE A 1 551 ? -12.748 -16.000 13.708 1.00 60.97 551 ILE A CA 1
ATOM 4423 C C . ILE A 1 551 ? -12.798 -14.553 14.167 1.00 60.97 551 ILE A C 1
ATOM 4425 O O . ILE A 1 551 ? -13.560 -14.242 15.081 1.00 60.97 551 ILE A O 1
ATOM 4429 N N . ASP A 1 552 ? -12.003 -13.693 13.543 1.00 51.56 552 ASP A N 1
ATOM 4430 C CA . ASP A 1 552 ? -12.098 -12.250 13.724 1.00 51.56 552 ASP A CA 1
ATOM 4431 C C . ASP A 1 552 ? -13.061 -11.687 12.670 1.00 51.56 552 ASP A C 1
ATOM 4433 O O . ASP A 1 552 ? -12.800 -11.805 11.474 1.00 51.56 552 ASP A O 1
ATOM 4437 N N . ALA A 1 553 ? -14.204 -11.154 13.105 1.00 51.00 553 ALA A N 1
ATOM 4438 C CA . ALA A 1 553 ? -15.193 -10.508 12.240 1.00 51.00 553 ALA A CA 1
ATOM 4439 C C . ALA A 1 553 ? -15.186 -8.976 12.422 1.00 51.00 553 ALA A C 1
ATOM 4441 O O . ALA A 1 553 ? -16.206 -8.314 12.218 1.00 51.00 553 ALA A O 1
ATOM 4442 N N . GLY A 1 554 ? -14.055 -8.409 12.860 1.00 51.59 554 GLY A N 1
ATOM 4443 C CA . GLY A 1 554 ? -13.858 -6.976 13.076 1.00 51.59 554 GLY A CA 1
ATOM 4444 C C . GLY A 1 554 ? -14.474 -6.486 14.385 1.00 51.59 554 GLY A C 1
ATOM 4445 O O . GLY A 1 554 ? -13.758 -6.103 15.305 1.00 51.59 554 GLY A O 1
ATOM 4446 N N . ASN A 1 555 ? -15.806 -6.530 14.490 1.00 47.81 555 ASN A N 1
ATOM 4447 C CA . ASN A 1 555 ? -16.542 -6.021 15.658 1.00 47.81 555 ASN A CA 1
ATOM 4448 C C . ASN A 1 555 ? -16.771 -7.076 16.749 1.00 47.81 555 ASN A C 1
ATOM 4450 O O . ASN A 1 555 ? -17.086 -6.728 17.883 1.00 47.81 555 ASN A O 1
ATOM 4454 N N . PHE A 1 556 ? -16.645 -8.357 16.403 1.00 58.03 556 PHE A N 1
ATOM 4455 C CA . PHE A 1 556 ? -16.748 -9.475 17.331 1.00 58.03 556 PHE A CA 1
ATOM 4456 C C . PHE A 1 556 ? -15.879 -10.642 16.856 1.00 58.03 556 PHE A C 1
ATOM 4458 O O . PHE A 1 556 ? -15.613 -10.831 15.670 1.00 58.03 556 PHE A O 1
ATOM 4465 N N . LYS A 1 557 ? -15.443 -11.451 17.809 1.00 70.06 557 LYS A N 1
ATOM 4466 C CA . LYS A 1 557 ? -14.737 -12.707 17.648 1.00 70.06 557 LYS A CA 1
ATOM 4467 C C . LYS A 1 557 ? -15.684 -13.876 17.882 1.00 70.06 557 LYS A C 1
ATOM 4469 O O . LYS A 1 557 ? -16.414 -13.919 18.873 1.00 70.06 557 LYS A O 1
ATOM 4474 N N . ILE A 1 558 ? -15.644 -14.857 16.987 1.00 76.81 558 ILE A N 1
ATOM 4475 C CA . ILE A 1 558 ? -16.365 -16.121 17.153 1.00 76.81 558 ILE A CA 1
ATOM 4476 C C . ILE A 1 558 ? -15.359 -17.173 17.616 1.00 76.81 558 ILE A C 1
ATOM 4478 O O . ILE A 1 558 ? -14.458 -17.555 16.869 1.00 76.81 558 ILE A O 1
ATOM 4482 N N . MET A 1 559 ? -15.509 -17.653 18.848 1.00 83.06 559 MET A N 1
ATOM 4483 C CA . MET A 1 559 ? -14.744 -18.786 19.370 1.00 83.06 559 MET A CA 1
ATOM 4484 C C . MET A 1 559 ? -15.517 -20.075 19.120 1.00 83.06 559 MET A C 1
ATOM 4486 O O . MET A 1 559 ? -16.660 -20.192 19.555 1.00 83.06 559 MET A O 1
ATOM 4490 N N . LEU A 1 560 ? -14.897 -21.039 18.439 1.00 84.62 560 LEU A N 1
ATOM 4491 C CA . LEU A 1 560 ? -15.541 -22.294 18.051 1.00 84.62 560 LEU A CA 1
ATOM 4492 C C . LEU A 1 560 ? -14.829 -23.504 18.649 1.00 84.62 560 LEU A C 1
ATOM 4494 O O . LEU A 1 560 ? -13.606 -23.624 18.565 1.00 84.62 560 LEU A O 1
ATOM 4498 N N . GLU A 1 561 ? -15.621 -24.433 19.178 1.00 83.81 561 GLU A N 1
ATOM 4499 C CA . GLU A 1 561 ? -15.180 -25.755 19.620 1.00 83.81 561 GLU A CA 1
ATOM 4500 C C . GLU A 1 561 ? -16.082 -26.829 19.011 1.00 83.81 561 GLU A C 1
ATOM 4502 O O . GLU A 1 561 ? -17.309 -26.727 19.040 1.00 83.81 561 GLU A O 1
ATOM 4507 N N . ARG A 1 562 ? -15.471 -27.875 18.452 1.00 82.75 562 ARG A N 1
ATOM 4508 C CA . ARG A 1 562 ? -16.169 -28.964 17.758 1.00 82.75 562 ARG A CA 1
ATOM 4509 C C . ARG A 1 562 ? -15.851 -30.304 18.409 1.00 82.75 562 ARG A C 1
ATOM 4511 O O . ARG A 1 562 ? -14.690 -30.592 18.684 1.00 82.75 562 ARG A O 1
ATOM 4518 N N . SER A 1 563 ? -16.874 -31.139 18.571 1.00 84.06 563 SER A N 1
ATOM 4519 C CA . SER A 1 563 ? -16.749 -32.557 18.913 1.00 84.06 563 SER A CA 1
ATOM 4520 C C . SER A 1 563 ? -17.256 -33.457 17.782 1.00 84.06 563 SER A C 1
ATOM 4522 O O . SER A 1 563 ? -17.657 -32.993 16.711 1.00 84.06 563 SER A O 1
ATOM 4524 N N . GLU A 1 564 ? -17.268 -34.768 18.026 1.00 79.88 564 GLU A N 1
ATOM 4525 C CA . GLU A 1 564 ? -17.913 -35.750 17.147 1.00 79.88 564 GLU A CA 1
ATOM 4526 C C . GLU A 1 564 ? -19.446 -35.643 17.120 1.00 79.88 564 GLU A C 1
ATOM 4528 O O . GLU A 1 564 ? -20.079 -36.273 16.277 1.00 79.88 564 GLU A O 1
ATOM 4533 N N . ASN A 1 565 ? -20.061 -34.902 18.049 1.00 82.25 565 ASN A N 1
ATOM 4534 C CA . ASN A 1 565 ? -21.520 -34.863 18.197 1.00 82.25 565 ASN A CA 1
ATOM 4535 C C . ASN A 1 565 ? -22.120 -33.479 17.930 1.00 82.25 565 ASN A C 1
ATOM 4537 O O . ASN A 1 565 ? -23.318 -33.388 17.681 1.00 82.25 565 ASN A O 1
ATOM 4541 N N . GLY A 1 566 ? -21.327 -32.408 17.970 1.00 83.62 566 GLY A N 1
ATOM 4542 C CA . GLY A 1 566 ? -21.822 -31.059 17.718 1.00 83.62 566 GLY A CA 1
ATOM 4543 C C . GLY A 1 566 ? -20.734 -29.993 17.766 1.00 83.62 566 GLY A C 1
ATOM 4544 O O . GLY A 1 566 ? -19.551 -30.277 17.960 1.00 83.62 566 GLY A O 1
ATOM 4545 N N . VAL A 1 567 ? -21.158 -28.748 17.577 1.00 84.75 567 VAL A N 1
ATOM 4546 C CA . VAL A 1 567 ? -20.322 -27.550 17.613 1.00 84.75 567 VAL A CA 1
ATOM 4547 C C . VAL A 1 567 ? -20.888 -26.585 18.638 1.00 84.75 567 VAL A C 1
ATOM 4549 O O . VAL A 1 567 ? -22.091 -26.336 18.689 1.00 84.75 567 VAL A O 1
ATOM 4552 N N . VAL A 1 568 ? -20.008 -26.022 19.452 1.00 87.94 568 VAL A N 1
ATOM 4553 C CA . VAL A 1 568 ? -20.337 -24.963 20.395 1.00 87.94 568 VAL A CA 1
ATOM 4554 C C . VAL A 1 568 ? -19.581 -23.710 19.984 1.00 87.94 568 VAL A C 1
ATOM 4556 O O . VAL A 1 568 ? -18.380 -23.762 19.718 1.00 87.94 568 VAL A O 1
ATOM 4559 N N . ALA A 1 569 ? -20.285 -22.584 19.938 1.00 86.81 569 ALA A N 1
ATOM 4560 C CA . ALA A 1 569 ? -19.716 -21.294 19.595 1.00 86.81 569 ALA A CA 1
ATOM 4561 C C . ALA A 1 569 ? -19.980 -20.262 20.693 1.00 86.81 569 ALA A C 1
ATOM 4563 O O . ALA A 1 569 ? -21.036 -20.273 21.330 1.00 86.81 569 ALA A O 1
ATOM 4564 N N . LEU A 1 570 ? -19.038 -19.341 20.866 1.00 84.12 570 LEU A N 1
ATOM 4565 C CA . LEU A 1 570 ? -19.215 -18.129 21.654 1.00 84.12 570 LEU A CA 1
ATOM 4566 C C . LEU A 1 570 ? -18.970 -16.914 20.756 1.00 84.12 570 LEU A C 1
ATOM 4568 O O . LEU A 1 570 ? -17.905 -16.822 20.147 1.00 84.12 570 LEU A O 1
ATOM 4572 N N . LEU A 1 571 ? -19.927 -15.987 20.689 1.00 78.62 571 LEU A N 1
ATOM 4573 C CA . LEU A 1 571 ? -19.689 -14.652 20.141 1.00 78.62 571 LEU A CA 1
ATOM 4574 C C . LEU A 1 571 ? -19.257 -13.730 21.277 1.00 78.62 571 LEU A C 1
ATOM 4576 O O . LEU A 1 571 ? -19.944 -13.632 22.299 1.00 78.62 571 LEU A O 1
ATOM 4580 N N . LEU A 1 572 ? -18.119 -13.082 21.078 1.00 73.50 572 LEU A N 1
ATOM 4581 C CA . LEU A 1 572 ? -17.427 -12.227 22.036 1.00 73.50 572 LEU A CA 1
ATOM 4582 C C . LEU A 1 572 ? -16.902 -10.992 21.327 1.00 73.50 572 LEU A C 1
ATOM 4584 O O . LEU A 1 572 ? -16.568 -11.088 20.163 1.00 73.50 572 LEU A O 1
ATOM 4588 N N . ASP A 1 573 ? -16.679 -9.884 22.020 1.00 63.22 573 ASP A N 1
ATOM 4589 C CA . ASP A 1 573 ? -16.043 -8.717 21.385 1.00 63.22 573 ASP A CA 1
ATOM 4590 C C . ASP A 1 573 ? -14.506 -8.818 21.380 1.00 63.22 573 ASP A C 1
ATOM 4592 O O . ASP A 1 573 ? -13.828 -8.218 20.549 1.00 63.22 573 ASP A O 1
ATOM 4596 N N . ARG A 1 574 ? -13.933 -9.630 22.280 1.00 63.06 574 ARG A N 1
ATOM 4597 C CA . ARG A 1 574 ? -12.494 -9.926 22.343 1.00 63.06 574 ARG A CA 1
ATOM 4598 C C . ARG A 1 574 ? -12.223 -11.364 22.771 1.00 63.06 574 ARG A C 1
ATOM 4600 O O . ARG A 1 574 ? -13.063 -12.013 23.388 1.00 63.06 574 ARG A O 1
ATOM 4607 N N . GLU A 1 575 ? -11.037 -11.866 22.440 1.00 66.69 575 GLU A N 1
ATOM 4608 C CA . GLU A 1 575 ? -10.626 -13.219 22.818 1.00 66.69 575 GLU A CA 1
ATOM 4609 C C . GLU A 1 575 ? -10.200 -13.224 24.284 1.00 66.69 575 GLU A C 1
ATOM 4611 O O . GLU A 1 575 ? -9.350 -12.436 24.688 1.00 66.69 575 GLU A O 1
ATOM 4616 N N . ILE A 1 576 ? -10.807 -14.112 25.069 1.00 73.56 576 ILE A N 1
ATOM 4617 C CA . ILE A 1 576 ? -10.550 -14.260 26.502 1.00 73.56 576 ILE A CA 1
ATOM 4618 C C . ILE A 1 576 ? -10.132 -15.717 26.727 1.00 73.56 576 ILE A C 1
ATOM 4620 O O . ILE A 1 576 ? -10.959 -16.620 26.525 1.00 73.56 576 ILE A O 1
ATOM 4624 N N . PRO A 1 577 ? -8.861 -15.984 27.082 1.00 72.50 577 PRO A N 1
ATOM 4625 C CA . PRO A 1 577 ? -8.342 -17.342 27.247 1.00 72.50 577 PRO A CA 1
ATOM 4626 C C . PRO A 1 577 ? -9.179 -18.211 28.198 1.00 72.50 577 PRO A C 1
ATOM 4628 O O . PRO A 1 577 ? -9.410 -19.393 27.931 1.00 72.50 577 PRO A O 1
ATOM 4631 N N . GLU A 1 578 ? -9.714 -17.623 29.263 1.00 78.56 578 GLU A N 1
ATOM 4632 C CA . GLU A 1 578 ? -10.528 -18.289 30.281 1.00 78.56 578 GLU A CA 1
ATOM 4633 C C . GLU A 1 578 ? -11.850 -18.801 29.691 1.00 78.56 578 GLU A C 1
ATOM 4635 O O . GLU A 1 578 ? -12.283 -19.921 29.989 1.00 78.56 578 GLU A O 1
ATOM 4640 N N . PHE A 1 579 ? -12.473 -18.031 28.788 1.00 82.88 579 PHE A N 1
ATOM 4641 C CA . PHE A 1 579 ? -13.692 -18.460 28.100 1.00 82.88 579 PHE A CA 1
ATOM 4642 C C . PHE A 1 579 ? -13.455 -19.664 27.196 1.00 82.88 579 PHE A C 1
ATOM 4644 O O . PHE A 1 579 ? -14.349 -20.500 27.068 1.00 82.88 579 PHE A O 1
ATOM 4651 N N . ARG A 1 580 ? -12.246 -19.839 26.650 1.00 81.12 580 ARG A N 1
ATOM 4652 C CA . ARG A 1 580 ? -11.896 -21.053 25.897 1.00 81.12 580 ARG A CA 1
ATOM 4653 C C . ARG A 1 580 ? -11.915 -22.296 26.780 1.00 81.12 580 ARG A C 1
ATOM 4655 O O . ARG A 1 580 ? -12.487 -23.316 26.398 1.00 81.12 580 ARG A O 1
ATOM 4662 N N . GLY A 1 581 ? -11.310 -22.217 27.966 1.00 81.69 581 GLY A N 1
ATOM 4663 C CA . GLY A 1 581 ? -11.324 -23.317 28.935 1.00 81.69 581 GLY A CA 1
ATOM 4664 C C . GLY A 1 581 ? -12.752 -23.710 29.320 1.00 81.69 581 GLY A C 1
ATOM 4665 O O . GLY A 1 581 ? -13.108 -24.892 29.307 1.00 81.69 581 GLY A O 1
ATOM 4666 N N . ARG A 1 582 ? -13.600 -22.704 29.556 1.00 87.12 582 ARG A N 1
ATOM 4667 C CA . ARG A 1 582 ? -15.028 -22.882 29.847 1.00 87.12 582 ARG A CA 1
ATOM 4668 C C . ARG A 1 582 ? -15.798 -23.497 28.673 1.00 87.12 582 ARG A C 1
ATOM 4670 O O . ARG A 1 582 ? -16.591 -24.410 28.893 1.00 87.12 582 ARG A O 1
ATOM 4677 N N . LEU A 1 583 ? -15.518 -23.082 27.435 1.00 88.00 583 LEU A N 1
ATOM 4678 C CA . LEU A 1 583 ? -16.140 -23.619 26.217 1.00 88.00 583 LEU A CA 1
ATOM 4679 C C . LEU A 1 583 ? -15.839 -25.108 26.021 1.00 88.00 583 LEU A C 1
ATOM 4681 O O . LEU A 1 583 ? -16.757 -25.895 25.789 1.00 88.00 583 LEU A O 1
ATOM 4685 N N . LYS A 1 584 ? -14.581 -25.522 26.219 1.00 85.88 584 LYS A N 1
ATOM 4686 C CA . LYS A 1 584 ? -14.181 -26.940 26.192 1.00 85.88 584 LYS A CA 1
ATOM 4687 C C . LYS A 1 584 ? -14.861 -27.756 27.284 1.00 85.88 584 LYS A C 1
ATOM 4689 O O . LYS A 1 584 ? -15.340 -28.861 27.027 1.00 85.88 584 LYS A O 1
ATOM 4694 N N . GLY A 1 585 ? -14.920 -27.213 28.501 1.00 86.94 585 GLY A N 1
ATOM 4695 C CA . GLY A 1 585 ? -15.633 -27.839 29.614 1.00 86.94 585 GLY A CA 1
ATOM 4696 C C . GLY A 1 585 ? -17.115 -28.039 29.295 1.00 86.94 585 GLY A C 1
ATOM 4697 O O . GLY A 1 585 ? -17.655 -29.127 29.499 1.00 86.94 585 GLY A O 1
ATOM 4698 N N . MET A 1 586 ? -17.752 -27.021 28.715 1.00 90.38 586 MET A N 1
ATOM 4699 C CA . MET A 1 586 ? -19.150 -27.071 28.301 1.00 90.38 586 MET A CA 1
ATOM 4700 C C . MET A 1 586 ? -19.384 -28.101 27.190 1.00 90.38 586 MET A C 1
ATOM 4702 O O . MET A 1 586 ? -20.304 -28.910 27.302 1.00 90.38 586 MET A O 1
ATOM 4706 N N . LEU A 1 587 ? -18.530 -28.137 26.162 1.00 89.56 587 LEU A N 1
ATOM 4707 C CA . LEU A 1 587 ? -18.604 -29.130 25.088 1.00 89.56 587 LEU A CA 1
ATOM 4708 C C . LEU A 1 587 ? -18.476 -30.560 25.633 1.00 89.56 587 LEU A C 1
ATOM 4710 O O . LEU A 1 587 ? -19.281 -31.420 25.288 1.00 89.56 587 LEU A O 1
ATOM 4714 N N . LYS A 1 588 ? -17.555 -30.800 26.575 1.00 88.56 588 LYS A N 1
ATOM 4715 C CA . LYS A 1 588 ? -17.407 -32.107 27.235 1.00 88.56 588 LYS A CA 1
ATOM 4716 C C . LYS A 1 588 ? -18.668 -32.518 28.005 1.00 88.56 588 LYS A C 1
ATOM 4718 O O . LYS A 1 588 ? -19.070 -33.682 27.954 1.00 88.56 588 LYS A O 1
ATOM 4723 N N . ILE A 1 589 ? -19.313 -31.579 28.704 1.00 89.94 589 ILE A N 1
ATOM 4724 C CA . ILE A 1 589 ? -20.598 -31.821 29.384 1.00 89.94 589 ILE A CA 1
ATOM 4725 C C . ILE A 1 589 ? -21.678 -32.180 28.357 1.00 89.94 589 ILE A C 1
ATOM 4727 O O . ILE A 1 589 ? -22.443 -33.121 28.577 1.00 89.94 589 ILE A O 1
ATOM 4731 N N . ILE A 1 590 ? -21.728 -31.454 27.238 1.00 89.81 590 ILE A N 1
ATOM 4732 C CA . ILE A 1 590 ? -22.690 -31.681 26.158 1.00 89.81 590 ILE A CA 1
ATOM 4733 C C . ILE A 1 590 ? -22.498 -33.067 25.540 1.00 89.81 590 ILE A C 1
ATOM 4735 O O . ILE A 1 590 ? -23.465 -33.818 25.444 1.00 89.81 590 ILE A O 1
ATOM 4739 N N . ASP A 1 591 ? -21.268 -33.452 25.207 1.00 86.62 591 ASP A N 1
ATOM 4740 C CA . ASP A 1 591 ? -20.963 -34.774 24.654 1.00 86.62 591 ASP A CA 1
ATOM 4741 C C . ASP A 1 591 ? -21.333 -35.901 25.619 1.00 86.62 591 ASP A C 1
ATOM 4743 O O . ASP A 1 591 ? -21.948 -36.896 25.230 1.00 86.62 591 ASP A O 1
ATOM 4747 N N . THR A 1 592 ? -21.014 -35.733 26.901 1.00 88.00 592 THR A N 1
ATOM 4748 C CA . THR A 1 592 ? -21.277 -36.768 27.907 1.00 88.00 592 THR A CA 1
ATOM 4749 C C . THR A 1 592 ? -22.779 -36.991 28.106 1.00 88.00 592 THR A C 1
ATOM 4751 O O . THR A 1 592 ? -23.222 -38.130 28.234 1.00 88.00 592 THR A O 1
ATOM 4754 N N . ARG A 1 593 ? -23.583 -35.918 28.131 1.00 88.06 593 ARG A N 1
ATOM 4755 C CA . ARG A 1 593 ? -25.016 -35.994 28.473 1.00 88.06 593 ARG A CA 1
ATOM 4756 C C . ARG A 1 593 ? -25.958 -36.071 27.274 1.00 88.06 593 ARG A C 1
ATOM 4758 O O . ARG A 1 593 ? -27.044 -36.625 27.407 1.00 88.06 593 ARG A O 1
ATOM 4765 N N . TYR A 1 594 ? -25.572 -35.499 26.138 1.00 87.94 594 TYR A N 1
ATOM 4766 C CA . TYR A 1 594 ? -26.461 -35.272 24.996 1.00 87.94 594 TYR A CA 1
ATOM 4767 C C . TYR A 1 594 ? -25.919 -35.825 23.670 1.00 87.94 594 TYR A C 1
ATOM 4769 O O . TYR A 1 594 ? -26.551 -35.594 22.646 1.00 87.94 594 TYR A O 1
ATOM 4777 N N . SER A 1 595 ? -24.814 -36.584 23.650 1.00 84.50 595 SER A N 1
ATOM 4778 C CA . SER A 1 595 ? -24.232 -37.156 22.414 1.00 84.50 595 SER A CA 1
ATOM 4779 C C . SER A 1 595 ? -25.248 -37.885 21.533 1.00 84.50 595 SER A C 1
ATOM 4781 O O . SER A 1 595 ? -25.403 -37.551 20.360 1.00 84.50 595 SER A O 1
ATOM 4783 N N . LYS A 1 596 ? -25.985 -38.854 22.095 1.00 82.25 596 LYS A N 1
ATOM 4784 C CA . LYS A 1 596 ? -27.031 -39.591 21.360 1.00 82.25 596 LYS A CA 1
ATOM 4785 C C . LYS A 1 596 ? -28.154 -38.664 20.890 1.00 82.25 596 LYS A C 1
ATOM 4787 O O . LYS A 1 596 ? -28.636 -38.802 19.772 1.00 82.25 596 LYS A O 1
ATOM 4792 N N . THR A 1 597 ? -28.544 -37.708 21.729 1.00 84.56 597 THR A N 1
ATOM 4793 C CA . THR A 1 597 ? -29.611 -36.747 21.431 1.00 84.56 597 THR A CA 1
ATOM 4794 C C . THR A 1 597 ? -29.232 -35.805 20.295 1.00 84.56 597 THR A C 1
ATOM 4796 O O . THR A 1 597 ? -30.085 -35.515 19.468 1.00 84.56 597 THR A O 1
ATOM 4799 N N . LEU A 1 598 ? -27.974 -35.357 20.233 1.00 83.38 598 LEU A N 1
ATOM 4800 C CA . LEU A 1 598 ? -27.454 -34.491 19.174 1.00 83.38 598 LEU A CA 1
ATOM 4801 C C . LEU A 1 598 ? -27.292 -35.234 17.844 1.00 83.38 598 LEU A C 1
ATOM 4803 O O . LEU A 1 598 ? -27.699 -34.706 16.816 1.00 83.38 598 LEU A O 1
ATOM 4807 N N . ARG A 1 599 ? -26.774 -36.474 17.860 1.00 79.69 599 ARG A N 1
ATOM 4808 C CA . ARG A 1 599 ? -26.607 -37.292 16.639 1.00 79.69 599 ARG A CA 1
ATOM 4809 C C . ARG A 1 599 ? -27.922 -37.589 15.917 1.00 79.69 599 ARG A C 1
ATOM 4811 O O . ARG A 1 599 ? -27.924 -37.730 14.701 1.00 79.69 599 ARG A O 1
ATOM 4818 N N . TYR A 1 600 ? -29.019 -37.706 16.661 1.00 80.81 600 TYR A N 1
ATOM 4819 C CA . TYR A 1 600 ? -30.346 -38.028 16.124 1.00 80.81 600 TYR A CA 1
ATOM 4820 C C . TYR A 1 600 ? -31.361 -36.919 16.393 1.00 80.81 600 TYR A C 1
ATOM 4822 O O . TYR A 1 600 ? -32.558 -37.185 16.543 1.00 80.81 600 TYR A O 1
ATOM 4830 N N . TRP A 1 601 ? -30.893 -35.678 16.520 1.00 82.81 601 TRP A N 1
ATOM 4831 C CA . TRP A 1 601 ? -31.764 -34.574 16.876 1.00 82.81 601 TRP A CA 1
ATOM 4832 C C . TRP A 1 601 ? -32.763 -34.287 15.751 1.00 82.81 601 TRP A C 1
ATOM 4834 O O . TRP A 1 601 ? -32.387 -34.093 14.603 1.00 82.81 601 TRP A O 1
ATOM 4844 N N . LYS A 1 602 ? -34.057 -34.255 16.088 1.00 78.19 602 LYS A N 1
ATOM 4845 C CA . LYS A 1 602 ? -35.160 -33.971 15.149 1.00 78.19 602 LYS A CA 1
ATOM 4846 C C . LYS A 1 602 ? -35.837 -32.625 15.433 1.00 78.19 602 LYS A C 1
ATOM 4848 O O . LYS A 1 602 ? -37.050 -32.503 15.310 1.00 78.19 602 LYS A O 1
ATOM 4853 N N . GLY A 1 603 ? -35.080 -31.643 15.926 1.00 75.81 603 GLY A N 1
ATOM 4854 C CA . GLY A 1 603 ? -35.584 -30.284 16.167 1.00 75.81 603 GLY A CA 1
ATOM 4855 C C . GLY A 1 603 ? -36.251 -30.031 17.529 1.00 75.81 603 GLY A C 1
ATOM 4856 O O . GLY A 1 603 ? -36.651 -28.902 17.812 1.00 75.81 603 GLY A O 1
ATOM 4857 N N . ASN A 1 604 ? -36.352 -31.020 18.428 1.00 80.06 604 ASN A N 1
ATOM 4858 C CA . ASN A 1 604 ? -36.925 -30.791 19.763 1.00 80.06 604 ASN A CA 1
ATOM 4859 C C . ASN A 1 604 ? -35.935 -30.056 20.691 1.00 80.06 604 ASN A C 1
ATOM 4861 O O . ASN A 1 604 ? -35.088 -30.680 21.337 1.00 80.06 604 ASN A O 1
ATOM 4865 N N . LYS A 1 605 ? -36.047 -28.724 20.768 1.00 76.06 605 LYS A N 1
ATOM 4866 C CA . LYS A 1 605 ? -35.170 -27.843 21.567 1.00 76.06 605 LYS A CA 1
ATOM 4867 C C . LYS A 1 605 ? -35.339 -27.999 23.085 1.00 76.06 605 LYS A C 1
ATOM 4869 O O . LYS A 1 605 ? -34.385 -27.774 23.828 1.00 76.06 605 LYS A O 1
ATOM 4874 N N . LYS A 1 606 ? -36.515 -28.438 23.560 1.00 78.56 606 LYS A N 1
ATOM 4875 C CA . LYS A 1 606 ? -36.827 -28.554 25.002 1.00 78.56 606 LYS A CA 1
ATOM 4876 C C . LYS A 1 606 ? -35.880 -29.502 25.739 1.00 78.56 606 LYS A C 1
ATOM 4878 O O . LYS A 1 606 ? -35.595 -29.295 26.915 1.00 78.56 606 LYS A O 1
ATOM 4883 N N . LEU A 1 607 ? -35.334 -30.494 25.030 1.00 81.88 607 LEU A N 1
ATOM 4884 C CA . LEU A 1 607 ? -34.350 -31.444 25.559 1.00 81.88 607 LEU A CA 1
ATOM 4885 C C . LEU A 1 607 ? -33.074 -30.759 26.075 1.00 81.88 607 LEU A C 1
ATOM 4887 O O . LEU A 1 607 ? -32.398 -31.309 26.937 1.00 81.88 607 LEU A O 1
ATOM 4891 N N . PHE A 1 608 ? -32.768 -29.553 25.592 1.00 84.81 608 PHE A N 1
ATOM 4892 C CA . PHE A 1 608 ? -31.558 -28.806 25.935 1.00 84.81 608 PHE A CA 1
ATOM 4893 C C . PHE A 1 608 ? -31.816 -27.644 26.903 1.00 84.81 608 PHE A C 1
ATOM 4895 O O . PHE A 1 608 ? -30.882 -26.940 27.277 1.00 84.81 608 PHE A O 1
ATOM 4902 N N . TYR A 1 609 ? -33.048 -27.432 27.375 1.00 81.38 609 TYR A N 1
ATOM 4903 C CA . TYR A 1 609 ? -33.346 -26.360 28.338 1.00 81.38 609 TYR A CA 1
ATOM 4904 C C . TYR A 1 609 ? -32.588 -26.480 29.669 1.00 81.38 609 TYR A C 1
ATOM 4906 O O . TYR A 1 609 ? -32.129 -25.447 30.162 1.00 81.38 609 TYR A O 1
ATOM 4914 N N . PRO A 1 610 ? -32.340 -27.686 30.226 1.00 85.19 610 PRO A N 1
ATOM 4915 C CA . PRO A 1 610 ? -31.492 -27.825 31.411 1.00 85.19 610 PRO A CA 1
ATOM 4916 C C . PRO A 1 610 ? -30.056 -27.318 31.197 1.00 85.19 610 PRO A C 1
ATOM 4918 O O . PRO A 1 610 ? -29.371 -26.974 32.160 1.00 85.19 610 PRO A O 1
ATOM 4921 N N . LEU A 1 611 ? -29.597 -27.248 29.941 1.00 85.88 611 LEU A N 1
ATOM 4922 C CA . LEU A 1 611 ? -28.281 -26.732 29.581 1.00 85.88 611 LEU A CA 1
ATOM 4923 C C . LEU A 1 611 ? -28.166 -25.224 29.846 1.00 85.88 611 LEU A C 1
ATOM 4925 O O . LEU A 1 611 ? -27.095 -24.779 30.245 1.00 85.88 611 LEU A O 1
ATOM 4929 N N . LYS A 1 612 ? -29.262 -24.457 29.700 1.00 83.56 612 LYS A N 1
ATOM 4930 C CA . LYS A 1 612 ? -29.289 -22.992 29.891 1.00 83.56 612 LYS A CA 1
ATOM 4931 C C . LYS A 1 612 ? -28.706 -22.602 31.253 1.00 83.56 612 LYS A C 1
ATOM 4933 O O . LYS A 1 612 ? -27.769 -21.815 31.328 1.00 83.56 612 LYS A O 1
ATOM 4938 N N . ARG A 1 613 ? -29.193 -23.237 32.329 1.00 80.50 613 ARG A N 1
ATOM 4939 C CA . ARG A 1 613 ? -28.725 -22.985 33.703 1.00 80.50 613 ARG A CA 1
ATOM 4940 C C . ARG A 1 613 ? -27.242 -23.311 33.873 1.00 80.50 613 ARG A C 1
ATOM 4942 O O . ARG A 1 613 ? -26.543 -22.580 34.562 1.00 80.50 613 ARG A O 1
ATOM 4949 N N . LYS A 1 614 ? -26.763 -24.384 33.234 1.00 84.62 614 LYS A N 1
ATOM 4950 C CA . LYS A 1 614 ? -25.359 -24.795 33.337 1.00 84.62 614 LYS A CA 1
ATOM 4951 C C . LYS A 1 614 ? -24.421 -23.879 32.552 1.00 84.62 614 LYS A C 1
ATOM 4953 O O . LYS A 1 614 ? -23.309 -23.638 33.003 1.00 84.62 614 LYS A O 1
ATOM 4958 N N . ILE A 1 615 ? -24.875 -23.353 31.413 1.00 84.81 615 ILE A N 1
ATOM 4959 C CA . ILE A 1 615 ? -24.135 -22.354 30.636 1.00 84.81 615 ILE A CA 1
ATOM 4960 C C . ILE A 1 615 ? -23.979 -21.078 31.463 1.00 84.81 615 ILE A C 1
ATOM 4962 O O . ILE A 1 615 ? -22.858 -20.620 31.642 1.00 84.81 615 ILE A O 1
ATOM 4966 N N . VAL A 1 616 ? -25.065 -20.556 32.038 1.00 79.75 616 VAL A N 1
ATOM 4967 C CA . VAL A 1 616 ? -24.997 -19.392 32.938 1.00 79.75 616 VAL A CA 1
ATOM 4968 C C . VAL A 1 616 ? -24.044 -19.677 34.105 1.00 79.75 616 VAL A C 1
ATOM 4970 O O . VAL A 1 616 ? -23.074 -18.964 34.304 1.00 79.75 616 VAL A O 1
ATOM 4973 N N . GLU A 1 617 ? -24.204 -20.801 34.804 1.00 82.25 617 GLU A N 1
ATOM 4974 C CA . GLU A 1 617 ? -23.324 -21.165 35.926 1.00 82.25 617 GLU A CA 1
ATOM 4975 C C . GLU A 1 617 ? -21.827 -21.203 35.561 1.00 82.25 617 GLU A C 1
ATOM 4977 O O . GLU A 1 617 ? -20.993 -20.808 36.370 1.00 82.25 617 GLU A O 1
ATOM 4982 N N . ILE A 1 618 ? -21.472 -21.687 34.367 1.00 82.81 618 ILE A N 1
ATOM 4983 C CA . ILE A 1 618 ? -20.074 -21.797 33.927 1.00 82.81 618 ILE A CA 1
ATOM 4984 C C . ILE A 1 618 ? -19.530 -20.447 33.460 1.00 82.81 618 ILE A C 1
ATOM 4986 O O . ILE A 1 618 ? -18.383 -20.107 33.751 1.00 82.81 618 ILE A O 1
ATOM 4990 N N . PHE A 1 619 ? -20.317 -19.690 32.698 1.00 80.25 619 PHE A N 1
ATOM 4991 C CA . PHE A 1 619 ? -19.823 -18.493 32.029 1.00 80.25 619 PHE A CA 1
ATOM 4992 C C . PHE A 1 619 ? -19.980 -17.210 32.851 1.00 80.25 619 PHE A C 1
ATOM 4994 O O . PHE A 1 619 ? -19.185 -16.301 32.633 1.00 80.25 619 PHE A O 1
ATOM 5001 N N . SER A 1 620 ? -20.877 -17.169 33.838 1.00 71.38 620 SER A N 1
ATOM 5002 C CA . SER A 1 620 ? -21.076 -16.016 34.735 1.00 71.38 620 SER A CA 1
ATOM 5003 C C . SER A 1 620 ? -20.095 -15.980 35.917 1.00 71.38 620 SER A C 1
ATOM 5005 O O . SER A 1 620 ? -20.139 -15.070 36.741 1.00 71.38 620 SER A O 1
ATOM 5007 N N . GLN A 1 621 ? -19.191 -16.962 36.031 1.00 69.56 621 GLN A N 1
ATOM 5008 C CA . GLN A 1 621 ? -18.115 -16.916 37.025 1.00 69.56 621 GLN A CA 1
ATOM 5009 C C . GLN A 1 621 ? -17.148 -15.761 36.715 1.00 69.56 621 GLN A C 1
ATOM 5011 O O . GLN A 1 621 ? -16.813 -15.571 35.538 1.00 69.56 621 GLN A O 1
ATOM 5016 N N . PRO A 1 622 ? -16.631 -15.043 37.731 1.00 57.38 622 PRO A N 1
ATOM 5017 C CA . PRO A 1 622 ? -15.624 -14.004 37.529 1.00 57.38 622 PRO A CA 1
ATOM 5018 C C . PRO A 1 622 ? -14.461 -14.531 36.685 1.00 57.38 622 PRO A C 1
ATOM 5020 O O . PRO A 1 622 ? -14.027 -15.673 36.860 1.00 57.38 622 PRO A O 1
ATOM 5023 N N . ILE A 1 623 ? -14.009 -13.735 35.721 1.00 60.75 623 ILE A N 1
ATOM 5024 C CA . ILE A 1 623 ? -12.784 -14.018 34.966 1.00 60.75 623 ILE A CA 1
ATOM 5025 C C . ILE A 1 623 ? -11.633 -13.710 35.934 1.00 60.75 623 ILE A C 1
ATOM 5027 O O . ILE A 1 623 ? -11.644 -12.637 36.538 1.00 60.75 623 ILE A O 1
ATOM 5031 N N . GLN A 1 624 ? -10.757 -14.689 36.178 1.00 43.75 624 GLN A N 1
ATOM 5032 C CA . GLN A 1 624 ? -9.648 -14.567 37.134 1.00 43.75 624 GLN A CA 1
ATOM 5033 C C . GLN A 1 624 ? -8.467 -13.824 36.534 1.00 43.75 624 GLN A C 1
ATOM 5035 O O . GLN A 1 624 ? -8.218 -14.038 35.328 1.00 43.75 624 GLN A O 1
#

Secondary structure (DSSP, 8-state):
--HHHHHS-EEEEEEEETTEEEEEEEEESSS---HHHHHHHHHHHHHHHHTT-S-TTEEEE-TTS-EEEEE-S---SSSSPEEEEEEEES-S---HHHHHHHHHHHHHHGGG----HHHHHHHHHHHHH-THHHH------HHHHHHHHHHHTTS---HHHHHHHHHHHHTSS---HHHHHHHHHHHHHHHHHHHTT--S--HHHHHHHHHHHHHHHTTT-HHHHHHHHHHHHHHHHHTT-HHHHHHHHHHHHHHHHHHSTT-HHHHHHHHHTS-HHHHHHS-HHHHHHHHHHHHHHHHHTT-HHHHHHHHHHHHHHHTTS-S-HHHHHHHHHHHHHHHHHTT-HHHHHHHHHHHHHHHHHHT-HHHHHHHHHHHHHHHHHHHHHHHHHHHHHHHTT-HHHHHHHHHHHHHHHHHHHHHS-TTGGGGGHHHHHHHHHHHHHHH--TTTHHHHHHHHHHHHHHHHHHHT--S-HHHHHHHHHHHHHHHHHHS-PPPPEEEEE-TTS-EEEEEETT-S-B--SS---HHHHHHHHHHHHHHHHHTT--S-EEEE-SS-EEEEEE-SS-EEEEEESS--HHHHHHHHHHHHHHHHHHHHHHHT--S-GGGGHHHHHHHHHHHSSPP-

Sequence (624 aa):
MSQALISNSILLIGEKYQTKLVWIQIYETSQLLKEKKLRNIIRDIKTHIQKNRIKSGSARKFKTGKLLYYEIPDQSKTGKPDKIYCLYTQETIIGTVIKKSFKSIADRGGGYSVYSAKRFFSEMVDLIRDPKILDLKLKLTESEVIERIQKYYSQAYDTNELGQIILFLNNSKKLNWETLEIIYLHVYESLQSMLDGSAKDPDEFLDAAYIIARSYEHIDTYRLGLELFKYITIVAAMNQRFILETICKIRIATIYKEYFPPLGEYIIEALSTVAELHILESPKPNKEAYYSLLGHAYALDKVPDKALLHYEKAIEEAGVNISSPIWIAEAYNYLGERAQNDYYFVEATRLYLTAATIAFSDGDLTNADLFRNNAARAEMFASEIHIKSALGLRMENNIIDAEYKAWTSLRYLIRGFIHATLQSQRDLIPNTLNILQEAEIILNIPGKMRSNKSVLSKLSKFIIDVEDRSISADKLENKLIDLESTVEVNITIPPPTFMLITLDGQLVLMGKIDGEKWLESEIKGAILGGILVAIMSLITEVAGKTSLRTIDAGNFKIMLERSENGVVALLLDREIPEFRGRLKGMLKIIDTRYSKTLRYWKGNKKLFYPLKRKIVEIFSQPIQ

Foldseek 3Di:
DDPQLQAAKKKWKWWAQPQDIGTQAIDGRNVPDDPVRVVVVVVVVRVCVSVVVAPALGWDQDPVLKIKHKHQLDDDPDRGTTMMIMMITNDNDCDPQLSLLLNVLNLLQGPNRPDHSVNSSVSSVVCSVPVVVSVPPDPQDLVNLLVVLVCCVVDVDALLVLLVSLSVVLSPDQDDPVSLVSNLVSLVVVLVVVVVVNHDPNPSSLSSLLSSLVSCVVVVNNVSSLVSLVSSLVSCVVVVVLQSNLVSLLVNLVCCVPPPPPQLPSNCVSLVPRDPVSLVVYGLLSVLSSLLSNLNSCVSVVNNVSNLVSLVSSCVSCDPPRPHLLSNLSSLQSVLVVCLVVVVLLSSLVSLCVSLVSCVSSVNNVSNQVSLLSSLVSLLVQLVVLLVVLVVCVVVVVLLSSQLSLLVSVLSNLSSCLSHDLVCSLVSLVSVVVSLVSSLVSQCDPPCNVVSVVLSVLVVVLSVVSVVVPDDPVRNNVSSVVSSVSSVVSNDWQQKWKWWAWLVQHTLWIDRQVDPDTDPDDDDDPVVVVVSVVVNVVCVVPVPDQDWDWDCPPQWIWTWHDDPQTIMIITTRDDDVLVNVLRVVLVVVCCVPCRVCSNPPPRPSVVCVVVSVVNNVSRVPDRD

Radius of gyration: 32.98 Å; chains: 1; bounding box: 77×61×86 Å

pLDDT: mean 78.85, std 12.99, range [37.09, 97.81]